Protein AF-A0A973CM90-F1 (afdb_monomer)

Mean predicted aligned error: 15.73 Å

Radius of gyration: 45.53 Å; Cα contacts (8 Å, |Δi|>4): 522; chains: 1; bounding box: 143×60×126 Å

Solvent-accessible surface area (backbone atoms only — not comparable to full-atom values): 35272 Å² total; per-residue (Å²): 106,69,70,57,52,53,50,51,51,52,51,50,54,53,53,58,59,66,67,66,66,75,74,77,65,77,83,64,50,71,67,53,54,51,51,50,51,52,48,50,54,50,52,47,54,56,41,55,63,47,47,74,75,52,76,85,61,87,69,56,66,66,59,56,51,51,62,55,62,59,51,69,77,81,44,55,68,69,58,42,48,40,68,62,43,35,71,52,29,52,48,16,54,52,27,40,53,50,15,51,50,32,45,58,50,23,75,77,47,93,63,29,68,62,37,21,48,51,16,30,53,35,15,50,53,15,37,55,33,34,50,56,32,44,58,54,58,70,49,41,42,64,36,62,66,62,50,49,50,53,49,52,50,50,51,51,51,49,50,50,53,49,51,51,52,48,50,54,50,51,52,51,52,54,53,56,61,48,47,68,57,50,55,62,50,50,62,54,52,59,59,60,64,72,73,74,86,83,78,86,82,89,82,81,89,85,92,80,70,71,69,66,56,56,54,56,53,53,56,52,54,53,54,50,54,58,58,70,73,70,72,78,84,71,84,78,82,77,79,75,91,68,89,76,74,98,65,63,73,62,53,57,51,52,50,54,51,50,57,57,56,54,64,71,70,45,87,77,59,42,67,70,34,52,63,73,57,45,52,53,38,52,54,50,42,52,50,52,46,50,50,34,52,51,52,28,50,49,33,45,48,51,34,51,51,51,47,60,70,37,63,59,44,83,82,78,52,95,71,57,56,52,65,61,34,71,71,49,39,71,80,42,74,63,79,32,52,40,46,39,69,54,85,50,63,73,52,56,26,52,45,53,53,42,40,34,17,20,58,26,28,39,40,38,31,21,70,69,79,66,62,90,74,53,61,46,58,24,63,75,73,50,51,68,58,49,50,42,49,50,49,46,52,50,25,62,74,64,74,45,67,70,64,58,56,58,58,63,73,59,75,61,57,69,65,51,57,54,49,54,56,47,53,62,50,44,59,59,30,44,75,75,37,50,72,59,28,51,54,49,49,54,47,50,52,51,48,54,49,48,53,54,46,48,70,66,45,43,63,59,47,50,48,52,45,50,47,51,65,54,48,50,46,56,75,67,55,39,80,84,76,56,61,72,66,55,59,48,51,52,48,52,51,54,51,50,53,50,50,49,65,71,67,56,89,47,82,78,64,59,50,55,40,44,45,47,76,34,59,87,86,53,67,67,98,50,64,64,60,55,49,53,33,28,46,71,56,60,37,27,39,36,33,41,37,68,72,59,40,54,53,48,50,54,55,46,52,54,52,49,50,60,31,54,79,71,67,49,55,38,72,32,47,33,34,39,36,40,50,41,93,68,79,76,60,64,73,56,54,54,51,52,58,66,42,11,70,75,32,37,27,26,44,35,41,42,39,49,75,83,59,45,74,72,51,70,82,45,93,70,86,45,75,59,78,87,122

pLDDT: mean 73.93, std 16.6, range [33.31, 97.5]

Secondary structure (DSSP, 8-state):
-HHHHHHHHHHHHHHHHHT----------HHHHHHHHHHHHHHHHHHHHHHHHHTTS---HHHHHHHTT-TTTTS-HHHHHHHHHHHHHHHHHHHHHHHHHHHHHTTTSTTHHHHHHHHHHHHHHHHHHHHHHHHHHHTPPB-HHHHHHHHHHHHHHHHHHHHHHHHHHHHHHHHHHHHHHHHHHHHHHHHHTTS--------------HHHHHHHHHHHHHHHHHHHTSS---GGGSS------S-SHHHHHHHHHHHHHHTTTTTSSPPPB-HHHHHHHHHHHHHHHHHHHHHHHHHHHHHHHHHHHHHTSTT--SS--S--SHHHHHHSPPP-EEEEES--HHHHHHHHHHHHHTT-EEEEEESS--SSSSEEES---THHHHHHHHHHHHHHHTT-HHHHHHHHHGGGHHHHHHHHHHHHHHHHHHHH-HHHHHHHHHHHHHHHHHHHHHHHHHHHHHHHHHHHHHHHHHHTTGGGT--HHHHHHHHHHHHHHHHHHHHS--GGG--EEEEEEE-TT---S-HHHHHHHHHTTS-EEEE--HHHHHHHHHHHHHHHHHHHHTT---SS-EEEEEE-SSPPPHHHHHHHHHHHHHHTEEEEEEE-TTTHHHHTTS----B----

Sequence (627 aa):
MIRYFTFISLLFISLLGFSQVEYDEPEESKESKEAVAKQEAADKKENDDKKSALADKDIDPLVKALENYEVGDDMSLPVRIFWYFGVIGVTSIGLYILALALSLFSLVFKNKTRILFLSTLIGIAGFVTAQINSDIISSFEVDILKEKELESIRDNTRRQKEEEARYIKESKAIGSSNKFAEESVKDFNEMDKRKNEKSDDDDEDDYSNTKVYEEAINKKLEAEKKKAKGELEPAYKLAGKKKRVEGKVVKEKAIQDAVKVEEKDQGLAGRPMLRKDKYRADDYDRVNYSIAKWISALALLAFLISYVLCFNVGLKTLFPLPFAGPWMDFVREKTFTYLLVNQQLDKSSKMITTCVRRGENFIYYGEDYPLEGELISRVQFNWGSLIGRVASGIAYFFHDIDRARAMEQSRYLPIRKMGEWYATRIEKLTVKSPKTADIIDITVMCIKRGIKRIFIRAPFLIFVFIVSMLWVPYIFNIHAAFNNTVFLYYFVTVSVSMICMLFVDHPFMTIFLPVKAYRYGKMPENPMDMFDSAWFGREAYCVHDESLAVQNLFEFCSFLQTRAETRARTFRCLNIVWDFPKLPPQGIIDQLTDFSQAMNVRFILIASSGEYEQIEQSSFQTVEQVG

Structure (mmCIF, N/CA/C/O backbone):
data_AF-A0A973CM90-F1
#
_entry.id   AF-A0A973CM90-F1
#
loop_
_atom_site.group_PDB
_atom_site.id
_atom_site.type_symbol
_atom_site.label_atom_id
_atom_site.label_alt_id
_atom_site.label_comp_id
_atom_site.label_asym_id
_atom_site.label_entity_id
_atom_site.label_seq_id
_atom_site.pdbx_PDB_ins_code
_atom_site.Cartn_x
_atom_site.Cartn_y
_atom_site.Cartn_z
_atom_site.occupancy
_atom_site.B_iso_or_equiv
_atom_site.auth_seq_id
_atom_site.auth_comp_id
_atom_site.auth_asym_id
_atom_site.auth_atom_id
_atom_site.pdbx_PDB_model_num
ATOM 1 N N . MET A 1 1 ? 18.634 0.143 9.110 1.00 37.69 1 MET A N 1
ATOM 2 C CA . MET A 1 1 ? 18.755 0.841 7.809 1.00 37.69 1 MET A CA 1
ATOM 3 C C . MET A 1 1 ? 20.028 0.482 7.054 1.00 37.69 1 MET A C 1
ATOM 5 O O . MET A 1 1 ? 19.884 0.027 5.933 1.00 37.69 1 MET A O 1
ATOM 9 N N . ILE A 1 2 ? 21.229 0.588 7.643 1.00 43.06 2 ILE A N 1
ATOM 10 C CA . ILE A 1 2 ? 22.498 0.241 6.959 1.00 43.06 2 ILE A CA 1
ATOM 11 C C . ILE A 1 2 ? 22.450 -1.166 6.341 1.00 43.06 2 ILE A C 1
ATOM 13 O O . ILE A 1 2 ? 22.641 -1.292 5.144 1.00 43.06 2 ILE A O 1
ATOM 17 N N . ARG A 1 3 ? 22.037 -2.193 7.100 1.00 46.09 3 ARG A N 1
ATOM 18 C CA . ARG A 1 3 ? 21.892 -3.573 6.585 1.00 46.09 3 ARG A CA 1
ATOM 19 C C . ARG A 1 3 ? 20.924 -3.711 5.396 1.00 46.09 3 ARG A C 1
ATOM 21 O O . ARG A 1 3 ? 21.171 -4.515 4.508 1.00 46.09 3 ARG A O 1
ATOM 28 N N . TYR A 1 4 ? 19.852 -2.916 5.361 1.00 50.50 4 TYR A N 1
ATOM 29 C CA . TYR A 1 4 ? 18.903 -2.900 4.238 1.00 50.50 4 TYR A CA 1
ATOM 30 C C . TYR A 1 4 ? 19.500 -2.211 3.008 1.00 50.50 4 TYR A C 1
ATOM 32 O O . TYR A 1 4 ? 19.311 -2.683 1.894 1.00 50.50 4 TYR A O 1
ATOM 40 N N . PHE A 1 5 ? 20.257 -1.130 3.211 1.00 55.88 5 PHE A N 1
ATOM 41 C CA . PHE A 1 5 ? 20.971 -0.448 2.136 1.00 55.88 5 PHE A CA 1
ATOM 42 C C . PHE A 1 5 ? 22.048 -1.358 1.531 1.00 55.88 5 PHE A C 1
ATOM 44 O O . PHE A 1 5 ? 22.112 -1.494 0.319 1.00 55.88 5 PHE A O 1
ATOM 51 N N . THR A 1 6 ? 22.817 -2.072 2.361 1.00 57.53 6 THR A N 1
ATOM 52 C CA . THR A 1 6 ? 23.816 -3.044 1.889 1.00 57.53 6 THR A CA 1
ATOM 53 C C . THR A 1 6 ? 23.174 -4.179 1.091 1.00 57.53 6 THR A C 1
ATOM 55 O O . THR A 1 6 ? 23.698 -4.554 0.049 1.00 57.53 6 THR A O 1
ATOM 58 N N . PHE A 1 7 ? 22.019 -4.690 1.534 1.00 63.47 7 PHE A N 1
ATOM 59 C CA . PHE A 1 7 ? 21.291 -5.737 0.815 1.00 63.47 7 PHE A CA 1
ATOM 60 C C . PHE A 1 7 ? 20.770 -5.254 -0.546 1.00 63.47 7 PHE A C 1
ATOM 62 O O . PHE A 1 7 ? 20.964 -5.937 -1.545 1.00 63.47 7 PHE A O 1
ATOM 69 N N . ILE A 1 8 ? 20.174 -4.058 -0.610 1.00 60.75 8 ILE A N 1
ATOM 70 C CA . ILE A 1 8 ? 19.679 -3.478 -1.869 1.00 60.75 8 ILE A CA 1
ATOM 71 C C . ILE A 1 8 ? 20.840 -3.183 -2.826 1.00 60.75 8 ILE A C 1
ATOM 73 O O . ILE A 1 8 ? 20.733 -3.499 -4.007 1.00 60.75 8 ILE A O 1
ATOM 77 N N . SER A 1 9 ? 21.963 -2.653 -2.336 1.00 55.34 9 SER A N 1
ATOM 78 C CA . SER A 1 9 ? 23.148 -2.400 -3.164 1.00 55.34 9 SER A CA 1
ATOM 79 C C . SER A 1 9 ? 23.775 -3.690 -3.697 1.00 55.34 9 SER A C 1
ATOM 81 O O . SER A 1 9 ? 24.142 -3.742 -4.865 1.00 55.34 9 SER A O 1
ATOM 83 N N . LEU A 1 10 ? 23.852 -4.752 -2.887 1.00 62.03 10 LEU A N 1
ATOM 84 C CA . LEU A 1 10 ? 24.344 -6.063 -3.335 1.00 62.03 10 LEU A CA 1
ATOM 85 C C . LEU A 1 10 ? 23.400 -6.723 -4.349 1.00 62.03 10 LEU A C 1
ATOM 87 O O . LEU A 1 10 ? 23.866 -7.348 -5.303 1.00 62.03 10 LEU A O 1
ATOM 91 N N . LEU A 1 11 ? 22.087 -6.543 -4.179 1.00 57.09 11 LEU A N 1
ATOM 92 C CA . LEU A 1 11 ? 21.085 -6.987 -5.145 1.00 57.09 11 LEU A CA 1
ATOM 93 C C . LEU A 1 11 ? 21.226 -6.219 -6.468 1.00 57.09 11 LEU A C 1
ATOM 95 O O . LEU A 1 11 ? 21.188 -6.827 -7.531 1.00 57.09 11 LEU A O 1
ATOM 99 N N . PHE A 1 12 ? 21.462 -4.905 -6.407 1.00 55.16 12 PHE A N 1
ATOM 100 C CA . PHE A 1 12 ? 21.672 -4.050 -7.579 1.00 55.16 12 PHE A CA 1
ATOM 101 C C . PHE A 1 12 ? 22.962 -4.411 -8.332 1.00 55.16 12 PHE A C 1
ATOM 103 O O . PHE A 1 12 ? 22.939 -4.532 -9.551 1.00 55.16 12 PHE A O 1
ATOM 110 N N . ILE A 1 13 ? 24.064 -4.667 -7.615 1.00 62.91 13 ILE A N 1
ATOM 111 C CA . ILE A 1 13 ? 25.336 -5.123 -8.204 1.00 62.91 13 ILE A CA 1
ATOM 112 C C . ILE A 1 13 ? 25.174 -6.508 -8.847 1.00 62.91 13 ILE A C 1
ATOM 114 O O . ILE A 1 13 ? 25.630 -6.714 -9.968 1.00 62.91 13 ILE A O 1
ATOM 118 N N . SER A 1 14 ? 24.479 -7.440 -8.183 1.00 55.69 14 SER A N 1
ATOM 119 C CA . SER A 1 14 ? 24.227 -8.774 -8.750 1.00 55.69 14 SER A CA 1
ATOM 120 C C . SER A 1 14 ? 23.343 -8.707 -9.998 1.00 55.69 14 SER A C 1
ATOM 122 O O . SER A 1 14 ? 23.606 -9.401 -10.973 1.00 55.69 14 SER A O 1
ATOM 124 N N . LEU A 1 15 ? 22.321 -7.847 -10.004 1.00 47.12 15 LEU A N 1
ATOM 125 C CA . LEU A 1 15 ? 21.418 -7.679 -11.147 1.00 47.12 15 LEU A CA 1
ATOM 126 C C . LEU A 1 15 ? 22.084 -6.968 -12.333 1.00 47.12 15 LEU A C 1
ATOM 128 O O . LEU A 1 15 ? 21.822 -7.337 -13.475 1.00 47.12 15 LEU A O 1
ATOM 132 N N . LEU A 1 16 ? 22.976 -6.004 -12.082 1.00 50.53 16 LEU A N 1
ATOM 133 C CA . LEU A 1 16 ? 23.809 -5.410 -13.133 1.00 50.53 16 LEU A CA 1
ATOM 134 C C . LEU A 1 16 ? 24.785 -6.434 -13.728 1.00 50.53 16 LEU A C 1
ATOM 136 O O . LEU A 1 16 ? 25.002 -6.421 -14.936 1.00 50.53 16 LEU A O 1
ATOM 140 N N . GLY A 1 17 ? 25.301 -7.362 -12.913 1.00 50.22 17 GLY A N 1
ATOM 141 C CA . GLY A 1 17 ? 26.120 -8.483 -13.385 1.00 50.22 17 GLY A CA 1
ATOM 142 C C . GLY A 1 17 ? 25.376 -9.438 -14.327 1.00 50.22 17 GLY A C 1
ATOM 143 O O . GLY A 1 17 ? 25.965 -9.920 -15.286 1.00 50.22 17 GLY A O 1
ATOM 144 N N . PHE A 1 18 ? 24.070 -9.656 -14.123 1.00 42.44 18 PHE A N 1
ATOM 145 C CA . PHE A 1 18 ? 23.239 -10.500 -15.001 1.00 42.44 18 PHE A CA 1
ATOM 146 C C . PHE A 1 18 ? 22.803 -9.820 -16.310 1.00 42.44 18 PHE A C 1
ATOM 148 O O . PHE A 1 18 ? 22.327 -10.497 -17.217 1.00 42.44 18 PHE A O 1
ATOM 155 N N . SER A 1 19 ? 22.948 -8.495 -16.429 1.00 41.75 19 SER A N 1
ATOM 156 C CA . SER A 1 19 ? 22.612 -7.756 -17.654 1.00 41.75 19 SER A CA 1
ATOM 157 C C . SER A 1 19 ? 23.698 -7.841 -18.729 1.00 41.75 19 SER A C 1
ATOM 159 O O . SER A 1 19 ? 23.442 -7.428 -19.861 1.00 41.75 19 SER A O 1
ATOM 161 N N . GLN A 1 20 ? 24.883 -8.368 -18.414 1.00 42.00 20 GLN A N 1
ATOM 162 C CA . GLN A 1 20 ? 25.832 -8.794 -19.439 1.00 42.00 20 GLN A CA 1
ATOM 163 C C . GLN A 1 20 ? 25.403 -10.162 -19.965 1.00 42.00 20 GLN A C 1
ATOM 165 O O . GLN A 1 20 ? 26.028 -11.183 -19.707 1.00 42.00 20 GLN A O 1
ATOM 170 N N . VAL A 1 21 ? 24.283 -10.181 -20.687 1.00 43.94 21 VAL A N 1
ATOM 171 C CA . VAL A 1 21 ? 24.075 -11.221 -21.687 1.00 43.94 21 VAL A CA 1
ATOM 172 C C . VAL A 1 21 ? 25.100 -10.903 -22.769 1.00 43.94 21 VAL A C 1
ATOM 174 O O . VAL A 1 21 ? 24.887 -9.990 -23.567 1.00 43.94 21 VAL A O 1
ATOM 177 N N . GLU A 1 22 ? 26.252 -11.575 -22.719 1.00 43.75 22 GLU A N 1
ATOM 178 C CA . GLU A 1 22 ? 27.117 -11.714 -23.887 1.00 43.75 22 GLU A CA 1
ATOM 179 C C . GLU A 1 22 ? 26.209 -12.201 -25.014 1.00 43.75 22 GLU A C 1
ATOM 181 O O . GLU A 1 22 ? 25.664 -13.304 -24.971 1.00 43.75 22 GLU A O 1
ATOM 186 N N . TYR A 1 23 ? 25.940 -11.320 -25.977 1.00 43.25 23 TYR A N 1
ATOM 187 C CA . TYR A 1 23 ? 25.456 -11.786 -27.259 1.00 43.25 23 TYR A CA 1
ATOM 188 C C . TYR A 1 23 ? 26.609 -12.598 -27.822 1.00 43.25 23 TYR A C 1
ATOM 190 O O . TYR A 1 23 ? 27.637 -12.030 -28.193 1.00 43.25 23 TYR A O 1
ATOM 198 N N . ASP A 1 24 ? 26.432 -13.916 -27.851 1.00 40.62 24 ASP A N 1
ATOM 199 C CA . ASP A 1 24 ? 27.166 -14.759 -28.773 1.00 40.62 24 ASP A CA 1
ATOM 200 C C . ASP A 1 24 ? 26.905 -14.164 -30.160 1.00 40.62 24 ASP A C 1
ATOM 202 O O . ASP A 1 24 ? 25.836 -14.337 -30.754 1.00 40.62 24 ASP A O 1
ATOM 206 N N . GLU A 1 25 ? 27.862 -13.368 -30.650 1.00 48.16 25 GLU A N 1
ATOM 207 C CA . GLU A 1 25 ? 27.985 -13.123 -32.080 1.00 48.16 25 GLU A CA 1
ATOM 208 C C . GLU A 1 25 ? 27.827 -14.489 -32.756 1.00 48.16 25 GLU A C 1
ATOM 210 O O . GLU A 1 25 ? 28.428 -15.451 -32.262 1.00 48.16 25 GLU A O 1
ATOM 215 N N . PRO A 1 26 ? 27.014 -14.610 -33.826 1.00 46.50 26 PRO A N 1
ATOM 216 C CA . PRO A 1 26 ? 26.838 -15.885 -34.515 1.00 46.50 26 PRO A CA 1
ATOM 217 C C . PRO A 1 26 ? 28.219 -16.504 -34.701 1.00 46.50 26 PRO A C 1
ATOM 219 O O . PRO A 1 26 ? 29.107 -15.788 -35.162 1.00 46.50 26 PRO A O 1
ATOM 222 N N . GLU A 1 27 ? 28.412 -17.751 -34.243 1.00 45.56 27 GLU A N 1
ATOM 223 C CA . GLU A 1 27 ? 29.705 -18.445 -34.248 1.00 45.56 27 GLU A CA 1
ATOM 224 C C . GLU A 1 27 ? 30.268 -18.479 -35.678 1.00 45.56 27 GLU A C 1
ATOM 226 O O . GLU A 1 27 ? 30.147 -19.457 -36.414 1.00 45.56 27 GLU A O 1
ATOM 231 N N . GLU A 1 28 ? 30.912 -17.395 -36.097 1.00 54.66 28 GLU A N 1
ATOM 232 C CA . GLU A 1 28 ? 31.959 -17.454 -37.085 1.00 54.66 28 GLU A CA 1
ATOM 233 C C . GLU A 1 28 ? 33.001 -18.374 -36.475 1.00 54.66 28 GLU A C 1
ATOM 235 O O . GLU A 1 28 ? 33.485 -18.132 -35.361 1.00 54.66 28 GLU A O 1
ATOM 240 N N . SER A 1 29 ? 33.270 -19.477 -37.176 1.00 63.50 29 SER A N 1
ATOM 241 C CA . SER A 1 29 ? 34.192 -20.508 -36.722 1.00 63.50 29 SER A CA 1
ATOM 242 C C . SER A 1 29 ? 35.461 -19.850 -36.182 1.00 63.50 29 SER A C 1
ATOM 244 O O . SER A 1 29 ? 35.944 -18.859 -36.732 1.00 63.50 29 SER A O 1
ATOM 246 N N . LYS A 1 30 ? 36.028 -20.380 -35.095 1.00 66.06 30 LYS A N 1
ATOM 247 C CA . LYS A 1 30 ? 37.289 -19.849 -34.546 1.00 66.06 30 LYS A CA 1
ATOM 248 C C . LYS A 1 30 ? 38.369 -19.691 -35.626 1.00 66.06 30 LYS A C 1
ATOM 250 O O . LYS A 1 30 ? 39.139 -18.744 -35.557 1.00 66.06 30 LYS A O 1
ATOM 255 N N . GLU A 1 31 ? 38.359 -20.548 -36.648 1.00 69.19 31 GLU A N 1
ATOM 256 C CA . GLU A 1 31 ? 39.214 -20.430 -37.835 1.00 69.19 31 GLU A CA 1
ATOM 257 C C . GLU A 1 31 ? 38.939 -19.170 -38.673 1.00 69.19 31 GLU A C 1
ATOM 259 O O . GLU A 1 31 ? 39.893 -18.529 -39.104 1.00 69.19 31 GLU A O 1
ATOM 264 N N . SER A 1 32 ? 37.674 -18.769 -38.855 1.00 72.19 32 SER A N 1
ATOM 265 C CA . SER A 1 32 ? 37.289 -17.496 -39.485 1.00 72.19 32 SER A CA 1
ATOM 266 C C . SER A 1 32 ? 37.833 -16.308 -38.696 1.00 72.19 32 SER A C 1
ATOM 268 O O . SER A 1 32 ? 38.545 -15.477 -39.254 1.00 72.19 32 SER A O 1
ATOM 270 N N . LYS A 1 33 ? 37.595 -16.259 -37.377 1.00 74.00 33 LYS A N 1
ATOM 271 C CA . LYS A 1 33 ? 38.056 -15.134 -36.544 1.00 74.00 33 LYS A CA 1
ATOM 272 C C . LYS A 1 33 ? 39.581 -15.052 -36.470 1.00 74.00 33 LYS A C 1
ATOM 274 O O . LYS A 1 33 ? 40.128 -13.955 -36.500 1.00 74.00 33 LYS A O 1
ATOM 279 N N . GLU A 1 34 ? 40.291 -16.180 -36.419 1.00 80.62 34 GLU A N 1
ATOM 280 C CA . GLU A 1 34 ? 41.760 -16.181 -36.407 1.00 80.62 34 GLU A CA 1
ATOM 281 C C . GLU A 1 34 ? 42.363 -15.823 -37.774 1.00 80.62 34 GLU A C 1
ATOM 283 O O . GLU A 1 34 ? 43.392 -15.146 -37.828 1.00 80.62 34 GLU A O 1
ATOM 288 N N . ALA A 1 35 ? 41.733 -16.247 -38.876 1.00 78.62 35 ALA A N 1
ATOM 289 C CA . ALA A 1 35 ? 42.146 -15.878 -40.228 1.00 78.62 35 ALA A CA 1
ATOM 290 C C . ALA A 1 35 ? 41.906 -14.387 -40.493 1.00 78.62 35 ALA A C 1
ATOM 292 O O . ALA A 1 35 ? 42.819 -13.704 -40.956 1.00 78.62 35 ALA A O 1
ATOM 293 N N . VAL A 1 36 ? 40.733 -13.870 -40.115 1.00 81.81 36 VAL A N 1
ATOM 294 C CA . VAL A 1 36 ? 40.399 -12.444 -40.213 1.00 81.81 36 VAL A CA 1
ATOM 295 C C . VAL A 1 36 ? 41.316 -11.621 -39.313 1.00 81.81 36 VAL A C 1
ATOM 297 O O . VAL A 1 36 ? 41.902 -10.661 -39.792 1.00 81.81 36 VAL A O 1
ATOM 300 N N . ALA A 1 37 ? 41.572 -12.030 -38.066 1.00 81.12 37 ALA A N 1
ATOM 301 C CA . ALA A 1 37 ? 42.477 -11.301 -37.174 1.00 81.12 37 ALA A CA 1
ATOM 302 C C . ALA A 1 37 ? 43.943 -11.311 -37.654 1.00 81.12 37 ALA A C 1
ATOM 304 O O . ALA A 1 37 ? 44.641 -10.305 -37.520 1.00 81.12 37 ALA A O 1
ATOM 305 N N . LYS A 1 38 ? 44.435 -12.420 -38.230 1.00 84.88 38 LYS A N 1
ATOM 306 C CA . LYS A 1 38 ? 45.785 -12.478 -38.829 1.00 84.88 38 LYS A CA 1
ATOM 307 C C . LYS A 1 38 ? 45.878 -11.632 -40.094 1.00 84.88 38 LYS A C 1
ATOM 309 O O . LYS A 1 38 ? 46.899 -10.976 -40.297 1.00 84.88 38 LYS A O 1
ATOM 314 N N . GLN A 1 39 ? 44.831 -11.633 -40.913 1.00 81.38 39 GLN A N 1
ATOM 315 C CA . GLN A 1 39 ? 44.761 -10.822 -42.121 1.00 81.38 39 GLN A CA 1
ATOM 316 C C . GLN A 1 39 ? 44.654 -9.332 -41.779 1.00 81.38 39 GLN A C 1
ATOM 318 O O . GLN A 1 39 ? 45.442 -8.546 -42.286 1.00 81.38 39 GLN A O 1
ATOM 323 N N . GLU A 1 40 ? 43.813 -8.952 -40.816 1.00 81.50 40 GLU A N 1
ATOM 324 C CA . GLU A 1 40 ? 43.726 -7.583 -40.307 1.00 81.50 40 GLU A CA 1
ATOM 325 C C . GLU A 1 40 ? 45.031 -7.126 -39.651 1.00 81.50 40 GLU A C 1
ATOM 327 O O . GLU A 1 40 ? 45.445 -5.993 -39.862 1.00 81.50 40 GLU A O 1
ATOM 332 N N . ALA A 1 41 ? 45.729 -7.976 -38.889 1.00 79.94 41 ALA A N 1
ATOM 333 C CA . ALA A 1 41 ? 47.023 -7.618 -38.305 1.00 79.94 41 ALA A CA 1
ATOM 334 C C . ALA A 1 41 ? 48.117 -7.422 -39.372 1.00 79.94 41 ALA A C 1
ATOM 336 O O . ALA A 1 41 ? 48.952 -6.523 -39.236 1.00 79.94 41 ALA A O 1
ATOM 337 N N . ALA A 1 42 ? 48.108 -8.233 -40.436 1.00 77.75 42 ALA A N 1
ATOM 338 C CA . ALA A 1 42 ? 49.013 -8.081 -41.573 1.00 77.75 42 ALA A CA 1
ATOM 339 C C . ALA A 1 42 ? 48.693 -6.809 -42.378 1.00 77.75 42 ALA A C 1
ATOM 341 O O . ALA A 1 42 ? 49.590 -6.000 -42.624 1.00 77.75 42 ALA A O 1
ATOM 342 N N . ASP A 1 43 ? 47.415 -6.579 -42.681 1.00 74.50 43 ASP A N 1
ATOM 343 C CA . ASP A 1 43 ? 46.931 -5.411 -43.418 1.00 74.50 43 ASP A CA 1
ATOM 344 C C . ASP A 1 43 ? 47.121 -4.117 -42.620 1.00 74.50 43 ASP A C 1
ATOM 346 O O . ASP A 1 43 ? 47.408 -3.069 -43.197 1.00 74.50 43 ASP A O 1
ATOM 350 N N . LYS A 1 44 ? 47.004 -4.163 -41.288 1.00 77.69 44 LYS A N 1
ATOM 351 C CA . LYS A 1 44 ? 47.232 -3.013 -40.405 1.00 77.69 44 LYS A CA 1
ATOM 352 C C . LYS A 1 44 ? 48.711 -2.659 -40.320 1.00 77.69 44 LYS A C 1
ATOM 354 O O . LYS A 1 44 ? 49.040 -1.484 -40.394 1.00 77.69 44 LYS A O 1
ATOM 359 N N . LYS A 1 45 ? 49.606 -3.652 -40.269 1.00 75.75 45 LYS A N 1
ATOM 360 C CA . LYS A 1 45 ? 51.056 -3.413 -40.312 1.00 75.75 45 LYS A CA 1
ATOM 361 C C . LYS A 1 45 ? 51.496 -2.852 -41.670 1.00 75.75 45 LYS A C 1
ATOM 363 O O . LYS A 1 45 ? 52.259 -1.895 -41.714 1.00 75.75 45 LYS A O 1
ATOM 368 N N . GLU A 1 46 ? 50.959 -3.381 -42.772 1.00 67.06 46 GLU A N 1
ATOM 369 C CA . GLU A 1 46 ? 51.230 -2.856 -44.117 1.00 67.06 46 GLU A CA 1
ATOM 370 C C . GLU A 1 46 ? 50.614 -1.460 -44.336 1.00 67.06 46 GLU A C 1
ATOM 372 O O . GLU A 1 46 ? 51.211 -0.612 -45.006 1.00 67.06 46 GLU A O 1
ATOM 377 N N . ASN A 1 47 ? 49.440 -1.189 -43.758 1.00 62.97 47 ASN A N 1
ATOM 378 C CA . ASN A 1 47 ? 48.821 0.130 -43.815 1.00 62.97 47 ASN A CA 1
ATOM 379 C C . ASN A 1 47 ? 49.520 1.146 -42.919 1.00 62.97 47 ASN A C 1
ATOM 381 O O . ASN A 1 47 ? 49.678 2.265 -43.376 1.00 62.97 47 ASN A O 1
ATOM 385 N N . ASP A 1 48 ? 49.971 0.815 -41.710 1.00 67.69 48 ASP A N 1
ATOM 386 C CA . ASP A 1 48 ? 50.668 1.771 -40.837 1.00 67.69 48 ASP A CA 1
ATOM 387 C C . ASP A 1 48 ? 52.010 2.213 -41.456 1.00 67.69 48 ASP A C 1
ATOM 389 O O . ASP A 1 48 ? 52.332 3.407 -41.464 1.00 67.69 48 ASP A O 1
ATOM 393 N N . ASP A 1 49 ? 52.715 1.294 -42.127 1.00 63.81 49 ASP A N 1
ATOM 394 C CA . ASP A 1 49 ? 53.928 1.606 -42.891 1.00 63.81 49 ASP A CA 1
ATOM 395 C C . ASP A 1 49 ? 53.630 2.470 -44.139 1.00 63.81 49 ASP A C 1
ATOM 397 O O . ASP A 1 49 ? 54.401 3.372 -44.472 1.00 63.81 49 ASP A O 1
ATOM 401 N N . LYS A 1 50 ? 52.485 2.280 -44.815 1.00 59.59 50 LYS A N 1
ATOM 402 C CA . LYS A 1 50 ? 52.064 3.116 -45.964 1.00 59.59 50 LYS A CA 1
ATOM 403 C C . LYS A 1 50 ? 51.440 4.454 -45.558 1.00 59.59 50 LYS A C 1
ATOM 405 O O . LYS A 1 50 ? 51.594 5.440 -46.277 1.00 59.59 50 LYS A O 1
ATOM 410 N N . LYS A 1 51 ? 50.750 4.512 -44.421 1.00 56.25 51 LYS A N 1
ATOM 411 C CA . LYS A 1 51 ? 50.027 5.686 -43.911 1.00 56.25 51 LYS A CA 1
ATOM 412 C C . LYS A 1 51 ? 50.997 6.746 -43.397 1.00 56.25 51 LYS A C 1
ATOM 414 O O . LYS A 1 51 ? 50.718 7.926 -43.566 1.00 56.25 51 LYS A O 1
ATOM 419 N N . SER A 1 52 ? 52.175 6.344 -42.905 1.00 58.59 52 SER A N 1
ATOM 420 C CA . SER A 1 52 ? 53.274 7.276 -42.606 1.00 58.59 52 SER A CA 1
ATOM 421 C C . SER A 1 52 ? 53.894 7.925 -43.859 1.00 58.59 52 SER A C 1
ATOM 423 O O . SER A 1 52 ? 54.432 9.024 -43.770 1.00 58.59 52 SER A O 1
ATOM 425 N N . ALA A 1 53 ? 53.758 7.304 -45.041 1.00 55.16 53 ALA A N 1
ATOM 426 C CA . ALA A 1 53 ? 54.287 7.813 -46.312 1.00 55.16 53 ALA A CA 1
ATOM 427 C C . ALA A 1 53 ? 53.255 8.567 -47.182 1.00 55.16 53 ALA A C 1
ATOM 429 O O . ALA A 1 53 ? 53.641 9.219 -48.153 1.00 55.16 53 ALA A O 1
ATOM 430 N N . LEU A 1 54 ? 51.956 8.481 -46.863 1.00 52.88 54 LEU A N 1
ATOM 431 C CA . LEU A 1 54 ? 50.858 9.132 -47.601 1.00 52.88 54 LEU A CA 1
ATOM 432 C C . LEU A 1 54 ? 50.140 10.243 -46.814 1.00 52.88 54 LEU A C 1
ATOM 434 O O . LEU A 1 54 ? 49.166 10.798 -47.316 1.00 52.88 54 LEU A O 1
ATOM 438 N N . ALA A 1 55 ? 50.606 10.577 -45.608 1.00 50.53 55 ALA A N 1
ATOM 439 C CA . ALA A 1 55 ? 49.919 11.482 -44.681 1.00 50.53 55 ALA A CA 1
ATOM 440 C C . ALA A 1 55 ? 49.769 12.947 -45.154 1.00 50.53 55 ALA A C 1
ATOM 442 O O . ALA A 1 55 ? 49.092 13.709 -44.473 1.00 50.53 55 ALA A O 1
ATOM 443 N N . ASP A 1 56 ? 50.333 13.330 -46.305 1.00 52.09 56 ASP A N 1
ATOM 444 C CA . ASP A 1 56 ? 50.411 14.731 -46.756 1.00 52.09 56 ASP A CA 1
ATOM 445 C C . ASP A 1 56 ? 49.802 15.002 -48.146 1.00 52.09 56 ASP A C 1
ATOM 447 O O . ASP A 1 56 ? 50.040 16.052 -48.741 1.00 52.09 56 ASP A O 1
ATOM 451 N N . LYS A 1 57 ? 49.012 14.071 -48.702 1.00 57.91 57 LYS A N 1
ATOM 452 C CA . LYS A 1 57 ? 48.282 14.316 -49.958 1.00 57.91 57 LYS A CA 1
ATOM 453 C C . LYS A 1 57 ? 46.789 14.456 -49.707 1.00 57.91 57 LYS A C 1
ATOM 455 O O . LYS A 1 57 ? 46.187 13.577 -49.097 1.00 57.91 57 LYS A O 1
ATOM 460 N N . ASP A 1 58 ? 46.242 15.571 -50.193 1.00 60.78 58 ASP A N 1
ATOM 461 C CA . ASP A 1 58 ? 44.843 15.997 -50.125 1.00 60.78 58 ASP A CA 1
ATOM 462 C C . ASP A 1 58 ? 43.870 14.832 -50.357 1.00 60.78 58 ASP A C 1
ATOM 464 O O . ASP A 1 58 ? 43.520 14.496 -51.488 1.00 60.78 58 ASP A O 1
ATOM 468 N N . ILE A 1 59 ? 43.432 14.201 -49.263 1.00 59.38 59 ILE A N 1
ATOM 469 C CA . ILE A 1 59 ? 42.305 13.272 -49.286 1.00 59.38 59 ILE A CA 1
ATOM 470 C C . ILE A 1 59 ? 41.110 14.074 -49.783 1.00 59.38 59 ILE A C 1
ATOM 472 O O . ILE A 1 59 ? 40.813 15.128 -49.213 1.00 59.38 59 ILE A O 1
ATOM 476 N N . ASP A 1 60 ? 40.451 13.565 -50.828 1.00 69.81 60 ASP A N 1
ATOM 477 C CA . ASP A 1 60 ? 39.299 14.203 -51.458 1.00 69.81 60 ASP A CA 1
ATOM 478 C C . ASP A 1 60 ? 38.352 14.748 -50.369 1.00 69.81 60 ASP A C 1
ATOM 480 O O . ASP A 1 60 ? 37.891 13.976 -49.514 1.00 69.81 60 ASP A O 1
ATOM 484 N N . PRO A 1 61 ? 38.094 16.070 -50.327 1.00 71.81 61 PRO A N 1
ATOM 485 C CA . PRO A 1 61 ? 37.268 16.685 -49.295 1.00 71.81 61 PRO A CA 1
ATOM 486 C C . PRO A 1 61 ? 35.879 16.043 -49.187 1.00 71.81 61 PRO A C 1
ATOM 488 O O . PRO A 1 61 ? 35.279 16.112 -48.116 1.00 71.81 61 PRO A O 1
ATOM 491 N N . LEU A 1 62 ? 35.392 15.360 -50.232 1.00 60.94 62 LEU A N 1
ATOM 492 C CA . LEU A 1 62 ? 34.181 14.538 -50.174 1.00 60.94 62 LEU A CA 1
ATOM 493 C C . LEU A 1 62 ? 34.321 13.324 -49.250 1.00 60.94 62 LEU A C 1
ATOM 495 O O . LEU A 1 62 ? 33.433 13.090 -48.436 1.00 60.94 62 LEU A O 1
ATOM 499 N N . VAL A 1 63 ? 35.429 12.581 -49.315 1.00 66.62 63 VAL A N 1
ATOM 500 C CA . VAL A 1 63 ? 35.678 11.413 -48.448 1.00 66.62 63 VAL A CA 1
ATOM 501 C C . VAL A 1 63 ? 35.805 11.855 -46.996 1.00 66.62 63 VAL A C 1
ATOM 503 O O . VAL A 1 63 ? 35.210 11.242 -46.115 1.00 66.62 63 VAL A O 1
ATOM 506 N N . LYS A 1 64 ? 36.495 12.973 -46.748 1.00 68.50 64 LYS A N 1
ATOM 507 C CA . LYS A 1 64 ? 36.609 13.554 -45.405 1.00 68.50 64 LYS A CA 1
ATOM 508 C C . LYS A 1 64 ? 35.265 14.093 -44.902 1.00 68.50 64 LYS A C 1
ATOM 510 O O . LYS A 1 64 ? 34.940 13.922 -43.736 1.00 68.50 64 LYS A O 1
ATOM 515 N N . ALA A 1 65 ? 34.449 14.690 -45.774 1.00 66.88 65 ALA A N 1
ATOM 516 C CA . ALA A 1 65 ? 33.088 15.115 -45.440 1.00 66.88 65 ALA A CA 1
ATOM 517 C C . ALA A 1 65 ? 32.144 13.931 -45.167 1.00 66.88 65 ALA A C 1
ATOM 519 O O . ALA A 1 65 ? 31.229 14.079 -44.364 1.00 66.88 65 ALA A O 1
ATOM 520 N N . LEU A 1 66 ? 32.374 12.774 -45.797 1.00 64.25 66 LEU A N 1
ATOM 521 C CA . LEU A 1 66 ? 31.629 11.526 -45.602 1.00 64.25 66 LEU A CA 1
ATOM 522 C C . LEU A 1 66 ? 32.062 10.754 -44.351 1.00 64.25 66 LEU A C 1
ATOM 524 O O . LEU A 1 66 ? 31.201 10.240 -43.644 1.00 64.25 66 LEU A O 1
ATOM 528 N N . GLU A 1 67 ? 33.359 10.716 -44.034 1.00 65.12 67 GLU A N 1
ATOM 529 C CA . GLU A 1 67 ? 33.856 10.232 -42.736 1.00 65.12 67 GLU A CA 1
ATOM 530 C C . GLU A 1 67 ? 33.343 11.130 -41.605 1.00 65.12 67 GLU A C 1
ATOM 532 O O . GLU A 1 67 ? 32.813 10.634 -40.616 1.00 65.12 67 GLU A O 1
ATOM 537 N N . ASN A 1 68 ? 33.353 12.451 -41.809 1.00 64.06 68 ASN A N 1
ATOM 538 C CA . ASN A 1 68 ? 32.707 13.395 -40.901 1.00 64.06 68 ASN A CA 1
ATOM 539 C C . ASN A 1 68 ? 31.175 13.270 -40.908 1.00 64.06 68 ASN A C 1
ATOM 541 O O . ASN A 1 68 ? 30.545 13.777 -39.989 1.00 64.06 68 ASN A O 1
ATOM 545 N N . TYR A 1 69 ? 30.564 12.614 -41.908 1.00 61.00 69 TYR A N 1
ATOM 546 C CA . TYR A 1 69 ? 29.123 12.341 -41.941 1.00 61.00 69 TYR A CA 1
ATOM 547 C C . TYR A 1 69 ? 28.731 11.197 -40.988 1.00 61.00 69 TYR A C 1
ATOM 549 O O . TYR A 1 69 ? 27.562 11.095 -40.618 1.00 61.00 69 TYR A O 1
ATOM 557 N N . GLU A 1 70 ? 29.693 10.422 -40.460 1.00 65.50 70 GLU A N 1
ATOM 558 C CA . GLU A 1 70 ? 29.519 9.642 -39.220 1.00 65.50 70 GLU A CA 1
ATOM 559 C C . GLU A 1 70 ? 29.481 10.566 -37.972 1.00 65.50 70 GLU A C 1
ATOM 561 O O . GLU A 1 70 ? 29.989 10.220 -36.905 1.00 65.50 70 GLU A O 1
ATOM 566 N N . VAL A 1 71 ? 28.820 11.735 -38.099 1.00 56.97 71 VAL A N 1
ATOM 567 C CA . VAL A 1 71 ? 28.681 12.870 -37.149 1.00 56.97 71 VAL A CA 1
ATOM 568 C C . VAL A 1 71 ? 28.265 12.429 -35.737 1.00 56.97 71 VAL A C 1
ATOM 570 O O . VAL A 1 71 ? 28.394 13.181 -34.774 1.00 56.97 71 VAL A O 1
ATOM 573 N N . GLY A 1 72 ? 27.763 11.205 -35.583 1.00 60.78 72 GLY A N 1
ATOM 574 C CA . GLY A 1 72 ? 27.379 10.624 -34.305 1.00 60.78 72 GLY A CA 1
ATOM 575 C C . GLY A 1 72 ? 28.483 10.642 -33.249 1.00 60.78 72 GLY A C 1
ATOM 576 O O . GLY A 1 72 ? 28.179 10.890 -32.080 1.00 60.78 72 GLY A O 1
ATOM 577 N N . ASP A 1 73 ? 29.740 10.388 -33.628 1.00 73.31 73 ASP A N 1
ATOM 578 C CA . ASP A 1 73 ? 30.784 10.077 -32.643 1.00 73.31 73 ASP A CA 1
ATOM 579 C C . ASP A 1 73 ? 31.467 11.300 -32.008 1.00 73.31 73 ASP A C 1
ATOM 581 O O . ASP A 1 73 ? 31.876 11.202 -30.848 1.00 73.31 73 ASP A O 1
ATOM 585 N N . ASP A 1 74 ? 31.432 12.468 -32.656 1.00 82.19 74 ASP A N 1
ATOM 586 C CA . ASP A 1 74 ? 31.970 13.725 -32.103 1.00 82.19 74 ASP A CA 1
ATOM 587 C C . ASP A 1 74 ? 30.940 14.522 -31.282 1.00 82.19 74 ASP A C 1
ATOM 589 O O . ASP A 1 74 ? 31.284 15.457 -30.553 1.00 82.19 74 ASP A O 1
ATOM 593 N N . MET A 1 75 ? 29.655 14.157 -31.358 1.00 83.69 75 MET A N 1
ATOM 594 C CA . MET A 1 75 ? 28.623 14.787 -30.536 1.00 83.69 75 MET A CA 1
ATOM 595 C C . MET A 1 75 ? 28.806 14.428 -29.061 1.00 83.69 75 MET A C 1
ATOM 597 O O . MET A 1 75 ? 28.972 13.255 -28.698 1.00 83.69 75 MET A O 1
ATOM 601 N N . SER A 1 76 ? 28.682 15.441 -28.196 1.00 90.06 76 SER A N 1
ATOM 602 C CA . SER A 1 76 ? 28.630 15.235 -26.750 1.00 90.06 76 SER A CA 1
ATOM 603 C C . SER A 1 76 ? 27.481 14.290 -26.389 1.00 90.06 76 SER A C 1
ATOM 605 O O . SER A 1 76 ? 26.419 14.299 -27.020 1.00 90.06 76 SER A O 1
ATOM 607 N N . LEU A 1 77 ? 27.686 13.467 -25.357 1.00 85.44 77 LEU A N 1
ATOM 608 C CA . LEU A 1 77 ? 26.718 12.454 -24.928 1.00 85.44 77 LEU A CA 1
ATOM 609 C C . LEU A 1 77 ? 25.273 12.994 -24.792 1.00 85.44 77 LEU A C 1
ATOM 611 O O . LEU A 1 77 ? 24.365 12.325 -25.283 1.00 85.44 77 LEU A O 1
ATOM 615 N N . PRO A 1 78 ? 25.012 14.194 -24.224 1.00 87.50 78 PRO A N 1
ATOM 616 C CA . PRO A 1 78 ? 23.649 14.722 -24.118 1.00 87.50 78 PRO A CA 1
ATOM 617 C C . PRO A 1 78 ? 22.997 15.014 -25.473 1.00 87.50 78 PRO A C 1
ATOM 619 O O . PRO A 1 78 ? 21.816 14.729 -25.656 1.00 87.50 78 PRO A O 1
ATOM 622 N N . VAL A 1 79 ? 23.761 15.555 -26.429 1.00 87.75 79 VAL A N 1
ATOM 623 C CA . VAL A 1 79 ? 23.266 15.848 -27.784 1.00 87.75 79 VAL A CA 1
ATOM 624 C C . VAL A 1 79 ? 22.976 14.547 -28.518 1.00 87.75 79 VAL A C 1
ATOM 626 O O . VAL A 1 79 ? 21.936 14.423 -29.156 1.00 87.75 79 VAL A O 1
ATOM 629 N N . ARG A 1 80 ? 23.851 13.551 -28.358 1.00 87.69 80 ARG A N 1
ATOM 630 C CA . ARG A 1 80 ? 23.681 12.216 -28.931 1.00 87.69 80 ARG A CA 1
ATOM 631 C C . ARG A 1 80 ? 22.421 11.524 -28.404 1.00 87.69 80 ARG A C 1
ATOM 633 O O . ARG A 1 80 ? 21.618 11.039 -29.193 1.00 87.69 80 ARG A O 1
ATOM 640 N N . ILE A 1 81 ? 22.209 11.537 -27.085 1.00 87.56 81 ILE A N 1
ATOM 641 C CA . ILE A 1 81 ? 20.989 11.000 -26.462 1.00 87.56 81 ILE A CA 1
ATOM 642 C C . ILE A 1 81 ? 19.763 11.747 -26.994 1.00 87.56 81 ILE A C 1
ATOM 644 O O . ILE A 1 81 ? 18.822 11.110 -27.450 1.00 87.56 81 ILE A O 1
ATOM 648 N N . PHE A 1 82 ? 19.776 13.082 -27.003 1.00 91.19 82 PHE A N 1
ATOM 649 C CA . PHE A 1 82 ? 18.655 13.866 -27.526 1.00 91.19 82 PHE A CA 1
ATOM 650 C C . PHE A 1 82 ? 18.364 13.563 -29.002 1.00 91.19 82 PHE A C 1
ATOM 652 O O . PHE A 1 82 ? 17.205 13.527 -29.406 1.00 91.19 82 PHE A O 1
ATOM 659 N N . TRP A 1 83 ? 19.396 13.317 -29.808 1.00 88.56 83 TRP A N 1
ATOM 660 C CA . TRP A 1 83 ? 19.244 13.016 -31.226 1.00 88.56 83 TRP A CA 1
ATOM 661 C C . TRP A 1 83 ? 18.617 11.640 -31.481 1.00 88.56 83 TRP A C 1
ATOM 663 O O . TRP A 1 83 ? 17.746 11.537 -32.344 1.00 88.56 83 TRP A O 1
ATOM 673 N N . TYR A 1 84 ? 19.010 10.612 -30.718 1.00 89.19 84 TYR A N 1
ATOM 674 C CA . TYR A 1 84 ? 18.456 9.257 -30.848 1.00 89.19 84 TYR A CA 1
ATOM 675 C C . TYR A 1 84 ? 17.062 9.114 -30.216 1.00 89.19 84 TYR A C 1
ATOM 677 O O . TYR A 1 84 ? 16.177 8.507 -30.809 1.00 89.19 84 TYR A O 1
ATOM 685 N N . PHE A 1 85 ? 16.848 9.690 -29.031 1.00 87.56 85 PHE A N 1
ATOM 686 C CA . PHE A 1 85 ? 15.612 9.535 -28.252 1.00 87.56 85 PHE A CA 1
ATOM 687 C C . PHE A 1 85 ? 14.553 10.611 -28.516 1.00 87.56 85 PHE A C 1
ATOM 689 O O . PHE A 1 85 ? 13.395 10.486 -28.112 1.00 87.56 85 PHE A O 1
ATOM 696 N N . GLY A 1 86 ? 14.950 11.736 -29.103 1.00 90.94 86 GLY A N 1
ATOM 697 C CA . GLY A 1 86 ? 14.110 12.923 -29.154 1.00 90.94 86 GLY A CA 1
ATOM 698 C C . GLY A 1 86 ? 13.699 13.437 -27.768 1.00 90.94 86 GLY A C 1
ATOM 699 O O . GLY A 1 86 ? 14.237 13.075 -26.717 1.00 90.94 86 GLY A O 1
ATOM 700 N N . VAL A 1 87 ? 12.695 14.313 -27.765 1.00 93.12 87 VAL A N 1
ATOM 701 C CA . VAL A 1 87 ? 12.190 14.956 -26.542 1.00 93.12 87 VAL A CA 1
ATOM 702 C C . VAL A 1 87 ? 11.519 13.940 -25.615 1.00 93.12 87 VAL A C 1
ATOM 704 O O . VAL A 1 87 ? 11.635 14.059 -24.396 1.00 93.12 87 VAL A O 1
ATOM 707 N N . ILE A 1 88 ? 10.838 12.932 -26.171 1.00 92.44 88 ILE A N 1
ATOM 708 C CA . ILE A 1 88 ? 10.051 11.967 -25.391 1.00 92.44 88 ILE A CA 1
ATOM 709 C C . ILE A 1 88 ? 10.979 11.078 -24.567 1.00 92.44 88 ILE A C 1
ATOM 711 O O . ILE A 1 88 ? 10.808 10.988 -23.350 1.00 92.44 88 ILE A O 1
ATOM 715 N N . GLY A 1 89 ? 12.005 10.484 -25.182 1.00 91.69 89 GLY A N 1
ATOM 716 C CA . GLY A 1 89 ? 12.930 9.639 -24.438 1.00 91.69 89 GLY A CA 1
ATOM 717 C C . GLY A 1 89 ? 13.766 10.417 -23.417 1.00 91.69 89 GLY A C 1
ATOM 718 O O . GLY A 1 89 ? 13.901 9.957 -22.283 1.00 91.69 89 GLY A O 1
ATOM 719 N N . VAL A 1 90 ? 14.207 11.647 -23.717 1.00 94.00 90 VAL A N 1
ATOM 720 C CA . VAL A 1 90 ? 14.874 12.510 -22.715 1.00 94.00 90 VAL A CA 1
ATOM 721 C C . VAL A 1 90 ? 13.942 12.862 -21.552 1.00 94.00 90 VAL A C 1
ATOM 723 O O . VAL A 1 90 ? 14.364 12.850 -20.393 1.00 94.00 90 VAL A O 1
ATOM 726 N N . THR A 1 91 ? 12.662 13.113 -21.833 1.00 94.56 91 THR A N 1
ATOM 727 C CA . THR A 1 91 ? 11.652 13.341 -20.791 1.00 94.56 91 THR A CA 1
ATOM 728 C C . THR A 1 91 ? 11.491 12.100 -19.910 1.00 94.56 91 THR A C 1
ATOM 730 O O . THR A 1 91 ? 11.447 12.233 -18.688 1.00 94.56 91 THR A O 1
ATOM 733 N N . SER A 1 92 ? 11.479 10.896 -20.499 1.00 94.19 92 SER A N 1
ATOM 734 C CA . SER A 1 92 ? 11.397 9.637 -19.742 1.00 94.19 92 SER A CA 1
ATOM 735 C C . SER A 1 92 ? 12.566 9.480 -18.756 1.00 94.19 92 SER A C 1
ATOM 737 O O . SER A 1 92 ? 12.338 9.248 -17.568 1.00 94.19 92 SER A O 1
ATOM 739 N N . ILE A 1 93 ? 13.803 9.746 -19.196 1.00 93.31 93 ILE A N 1
ATOM 740 C CA . ILE A 1 93 ? 15.006 9.736 -18.347 1.00 93.31 93 ILE A CA 1
ATOM 741 C C . ILE A 1 93 ? 14.884 10.757 -17.206 1.00 93.31 93 ILE A C 1
ATOM 743 O O . ILE A 1 93 ? 15.133 10.425 -16.044 1.00 93.31 93 ILE A O 1
ATOM 747 N N . GLY A 1 94 ? 14.450 11.986 -17.510 1.00 94.75 94 GLY A N 1
ATOM 748 C CA . GLY A 1 94 ? 14.218 13.024 -16.502 1.00 94.75 94 GLY A CA 1
ATOM 749 C C . GLY A 1 94 ? 13.196 12.610 -15.438 1.00 94.75 94 GLY A C 1
ATOM 750 O O . GLY A 1 94 ? 13.419 12.836 -14.246 1.00 94.75 94 GLY A O 1
ATOM 751 N N . LEU A 1 95 ? 12.109 11.945 -15.845 1.00 94.94 95 LEU A N 1
ATOM 752 C CA . LEU A 1 95 ? 11.094 11.423 -14.927 1.00 94.94 95 LEU A CA 1
ATOM 753 C C . LEU A 1 95 ? 11.669 10.346 -13.999 1.00 94.94 95 LEU A C 1
ATOM 755 O O . LEU A 1 95 ? 11.391 10.379 -12.801 1.00 94.94 95 LEU A O 1
ATOM 759 N N . TYR A 1 96 ? 12.524 9.440 -14.481 1.00 92.06 96 TYR A N 1
ATOM 760 C CA . TYR A 1 96 ? 13.148 8.440 -13.604 1.00 92.06 96 TYR A CA 1
ATOM 761 C C . TYR A 1 96 ? 14.132 9.036 -12.612 1.00 92.06 96 TYR A C 1
ATOM 763 O O . TYR A 1 96 ? 14.131 8.639 -11.446 1.00 92.06 96 TYR A O 1
ATOM 771 N N . ILE A 1 97 ? 14.948 9.998 -13.049 1.00 94.12 97 ILE A N 1
ATOM 772 C CA . ILE A 1 97 ? 15.869 10.709 -12.157 1.00 94.12 97 ILE A CA 1
ATOM 773 C C . ILE A 1 97 ? 15.068 11.417 -11.063 1.00 94.12 97 ILE A C 1
ATOM 775 O O . ILE A 1 97 ? 15.416 11.322 -9.885 1.00 94.12 97 ILE A O 1
ATOM 779 N N . LEU A 1 98 ? 13.955 12.061 -11.425 1.00 95.50 98 LEU A N 1
ATOM 780 C CA . LEU A 1 98 ? 13.067 12.713 -10.468 1.00 95.50 98 LEU A CA 1
ATOM 781 C C . LEU A 1 98 ? 12.402 11.710 -9.512 1.00 95.50 98 LEU A C 1
ATOM 783 O O . LEU A 1 98 ? 12.369 11.956 -8.307 1.00 95.50 98 LEU A O 1
ATOM 787 N N . ALA A 1 99 ? 11.908 10.573 -10.010 1.00 93.44 99 ALA A N 1
ATOM 788 C CA . ALA A 1 99 ? 11.342 9.512 -9.176 1.00 93.44 99 ALA A CA 1
ATOM 789 C C . ALA A 1 99 ? 12.387 8.970 -8.187 1.00 93.44 99 ALA A C 1
ATOM 791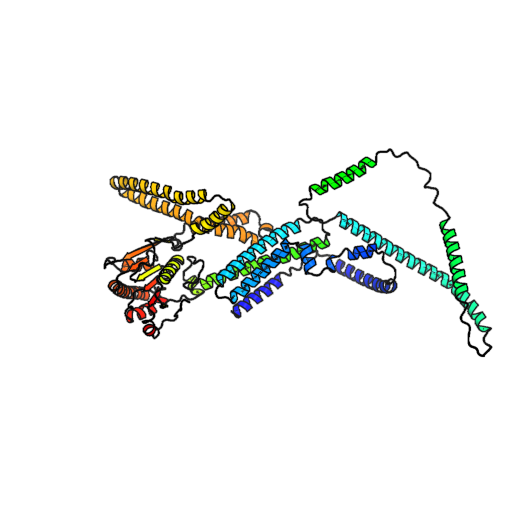 O O . ALA A 1 99 ? 12.137 8.892 -6.984 1.00 93.44 99 ALA A O 1
ATOM 792 N N . LEU A 1 100 ? 13.599 8.673 -8.659 1.00 93.44 100 LEU A N 1
ATOM 793 C CA . LEU A 1 100 ? 14.692 8.206 -7.811 1.00 93.44 100 LEU A CA 1
ATOM 794 C C . LEU A 1 100 ? 15.066 9.254 -6.754 1.00 93.44 100 LEU A C 1
ATOM 796 O O . LEU A 1 100 ? 15.182 8.919 -5.574 1.00 93.44 100 LEU A O 1
ATOM 800 N N . ALA A 1 101 ? 15.182 10.524 -7.149 1.00 94.69 101 ALA A N 1
ATOM 801 C CA . ALA A 1 101 ? 15.462 11.627 -6.239 1.00 94.69 101 ALA A CA 1
ATOM 802 C C . ALA A 1 101 ? 14.374 11.762 -5.166 1.00 94.69 101 ALA A C 1
ATOM 804 O O . ALA A 1 101 ? 14.700 11.862 -3.986 1.00 94.69 101 ALA A O 1
ATOM 805 N N . LEU A 1 102 ? 13.091 11.688 -5.533 1.00 93.56 102 LEU A N 1
ATOM 806 C CA . LEU A 1 102 ? 11.979 11.721 -4.578 1.00 93.56 102 LEU A CA 1
ATOM 807 C C . LEU A 1 102 ? 11.976 10.498 -3.653 1.00 93.56 102 LEU A C 1
ATOM 809 O O . LEU A 1 102 ? 11.746 10.641 -2.452 1.00 93.56 102 LEU A O 1
ATOM 813 N N . SER A 1 103 ? 12.280 9.305 -4.168 1.00 90.75 103 SER A N 1
ATOM 814 C CA . SER A 1 103 ? 12.434 8.098 -3.348 1.00 90.75 103 SER A CA 1
ATOM 815 C C . SER A 1 103 ? 13.540 8.260 -2.307 1.00 90.75 103 SER A C 1
ATOM 817 O O . SER A 1 103 ? 13.316 7.970 -1.132 1.00 90.75 103 SER A O 1
ATOM 819 N N . LEU A 1 104 ? 14.704 8.783 -2.696 1.00 92.00 104 LEU A N 1
ATOM 820 C CA . LEU A 1 104 ? 15.807 9.059 -1.771 1.00 92.00 104 LEU A CA 1
ATOM 821 C C . LEU A 1 104 ? 15.449 10.173 -0.782 1.00 92.00 104 LEU A C 1
ATOM 823 O O . LEU A 1 104 ? 15.667 10.033 0.421 1.00 92.00 104 LEU A O 1
ATOM 827 N N . PHE A 1 105 ? 14.818 11.243 -1.262 1.00 93.81 105 PHE A N 1
ATOM 828 C CA . PHE A 1 105 ? 14.344 12.358 -0.447 1.00 93.81 105 PHE A CA 1
ATOM 829 C C . PHE A 1 105 ? 13.336 11.893 0.611 1.00 93.81 105 PHE A C 1
ATOM 831 O O . PHE A 1 105 ? 13.377 12.333 1.759 1.00 93.81 105 PHE A O 1
ATOM 838 N N . SER A 1 106 ? 12.485 10.916 0.285 1.00 91.19 106 SER A N 1
ATOM 839 C CA . SER A 1 106 ? 11.543 10.329 1.242 1.00 91.19 106 SER A CA 1
ATOM 840 C C . SER A 1 106 ? 12.224 9.702 2.468 1.00 91.19 106 SER A C 1
ATOM 842 O O . SER A 1 106 ? 11.598 9.597 3.521 1.00 91.19 106 SER A O 1
ATOM 844 N N . LEU A 1 107 ? 13.506 9.324 2.390 1.00 86.88 107 LEU A N 1
ATOM 845 C CA . LEU A 1 107 ? 14.233 8.769 3.533 1.00 86.88 107 LEU A CA 1
ATOM 846 C C . LEU A 1 107 ? 14.478 9.818 4.629 1.00 86.88 107 LEU A C 1
ATOM 848 O O . LEU A 1 107 ? 14.501 9.455 5.810 1.00 86.88 107 LEU A O 1
ATOM 852 N N . VAL A 1 108 ? 14.585 11.097 4.253 1.00 90.75 108 VAL A N 1
ATOM 853 C CA . VAL A 1 108 ? 14.937 12.215 5.145 1.00 90.75 108 VAL A CA 1
ATOM 854 C C . VAL A 1 108 ? 13.702 12.887 5.760 1.00 90.75 108 VAL A C 1
ATOM 856 O O . VAL A 1 108 ? 13.737 13.313 6.912 1.00 90.75 108 VAL A O 1
ATOM 859 N N . PHE A 1 109 ? 12.580 12.959 5.039 1.00 86.56 109 PHE A N 1
ATOM 860 C CA . PHE A 1 109 ? 11.422 13.762 5.461 1.00 86.56 109 PHE A CA 1
ATOM 861 C C . PHE A 1 109 ? 10.439 13.002 6.362 1.00 86.56 109 PHE A C 1
ATOM 863 O O . PHE A 1 109 ? 10.320 11.783 6.302 1.00 86.56 109 PHE A O 1
ATOM 870 N N . LYS A 1 110 ? 9.665 13.726 7.186 1.00 80.81 110 LYS A N 1
ATOM 871 C CA . LYS A 1 110 ? 8.601 13.132 8.027 1.00 80.81 110 LYS A CA 1
ATOM 872 C C . LYS A 1 110 ? 7.440 12.555 7.196 1.00 80.81 110 LYS A C 1
ATOM 874 O O . LYS A 1 110 ? 6.867 11.535 7.563 1.00 80.81 110 LYS A O 1
ATOM 879 N N . ASN A 1 111 ? 7.135 13.150 6.039 1.00 80.69 111 ASN A N 1
ATOM 880 C CA . ASN A 1 111 ? 6.000 12.776 5.180 1.00 80.69 111 ASN A CA 1
ATOM 881 C C . ASN A 1 111 ? 6.353 11.710 4.123 1.00 80.69 111 ASN A C 1
ATOM 883 O O . ASN A 1 111 ? 5.979 11.834 2.953 1.00 80.69 111 ASN A O 1
ATOM 887 N N . LYS A 1 112 ? 7.059 10.650 4.540 1.00 85.69 112 LYS A N 1
ATOM 888 C CA . LYS A 1 112 ? 7.640 9.615 3.659 1.00 85.69 112 LYS A CA 1
ATOM 889 C C . LYS A 1 112 ? 6.638 9.028 2.671 1.00 85.69 112 LYS A C 1
ATOM 891 O O . LYS A 1 112 ? 6.905 8.970 1.476 1.00 85.69 112 LYS A O 1
ATOM 896 N N . THR A 1 113 ? 5.451 8.665 3.152 1.00 80.38 113 THR A N 1
ATOM 897 C CA . THR A 1 113 ? 4.445 7.954 2.350 1.00 80.38 113 THR A CA 1
ATOM 898 C C . THR A 1 113 ? 3.906 8.792 1.191 1.00 80.38 113 THR A C 1
ATOM 900 O O . THR A 1 113 ? 3.683 8.251 0.113 1.00 80.38 113 THR A O 1
ATOM 903 N N . ARG A 1 114 ? 3.722 10.111 1.375 1.00 83.75 114 ARG A N 1
ATOM 904 C CA . ARG A 1 114 ? 3.247 10.998 0.293 1.00 83.75 114 ARG A CA 1
ATOM 905 C C . ARG A 1 114 ? 4.300 11.146 -0.800 1.00 83.75 114 ARG A C 1
ATOM 907 O O . ARG A 1 114 ? 3.968 11.084 -1.977 1.00 83.75 114 ARG A O 1
ATOM 914 N N . ILE A 1 115 ? 5.558 11.311 -0.395 1.00 89.19 115 ILE A N 1
ATOM 915 C CA . ILE A 1 115 ? 6.685 11.475 -1.316 1.00 89.19 115 ILE A CA 1
ATOM 916 C C . ILE A 1 115 ? 6.933 10.171 -2.086 1.00 89.19 115 ILE A C 1
ATOM 918 O O . ILE A 1 115 ? 7.091 10.212 -3.299 1.00 89.19 115 ILE A O 1
ATOM 922 N N . LEU A 1 116 ? 6.887 9.014 -1.415 1.00 87.75 116 LEU A N 1
ATOM 923 C CA . LEU A 1 116 ? 7.006 7.705 -2.069 1.00 87.75 116 LEU A CA 1
ATOM 924 C C . LEU A 1 116 ? 5.856 7.425 -3.036 1.00 87.75 116 LEU A C 1
ATOM 926 O O . LEU A 1 116 ? 6.084 6.885 -4.115 1.00 87.75 116 LEU A O 1
ATOM 930 N N . PHE A 1 117 ? 4.630 7.815 -2.681 1.00 84.94 117 PHE A N 1
ATOM 931 C CA . PHE A 1 117 ? 3.491 7.702 -3.588 1.00 84.94 117 PHE A CA 1
ATOM 932 C C . PHE A 1 117 ? 3.693 8.554 -4.848 1.00 84.94 117 PHE A C 1
ATOM 934 O O . PHE A 1 117 ? 3.547 8.049 -5.957 1.00 84.94 117 PHE A O 1
ATOM 941 N N . LEU A 1 118 ? 4.097 9.820 -4.685 1.00 88.81 118 LEU A N 1
ATOM 942 C CA . LEU A 1 118 ? 4.395 10.711 -5.809 1.00 88.81 118 LEU A CA 1
ATOM 943 C C . LEU A 1 118 ? 5.551 10.180 -6.668 1.00 88.81 118 LEU A C 1
ATOM 945 O O . LEU A 1 118 ? 5.442 10.166 -7.889 1.00 88.81 118 LEU A O 1
ATOM 949 N N . SER A 1 119 ? 6.619 9.694 -6.034 1.00 91.56 119 SER A N 1
ATOM 950 C CA . SER A 1 119 ? 7.736 9.031 -6.710 1.00 91.56 119 SER A CA 1
ATOM 951 C C . SER A 1 119 ? 7.263 7.844 -7.553 1.00 91.56 119 SER A C 1
ATOM 953 O O . SER A 1 119 ? 7.620 7.736 -8.722 1.00 91.56 119 SER A O 1
ATOM 955 N N . THR A 1 120 ? 6.392 6.998 -6.996 1.00 86.31 120 THR A N 1
ATOM 956 C CA . THR A 1 120 ? 5.832 5.841 -7.710 1.00 86.31 120 THR A CA 1
ATOM 957 C C . THR A 1 120 ? 5.015 6.285 -8.925 1.00 86.31 120 THR A C 1
ATOM 959 O O . THR A 1 120 ? 5.177 5.721 -10.003 1.00 86.31 120 THR A O 1
ATOM 962 N N . LEU A 1 121 ? 4.180 7.323 -8.788 1.00 86.38 121 LEU A N 1
ATOM 963 C CA . LEU A 1 121 ? 3.413 7.876 -9.910 1.00 86.38 121 LEU A CA 1
ATOM 964 C C . LEU A 1 121 ? 4.317 8.436 -11.016 1.00 86.38 121 LEU A C 1
ATOM 966 O O . LEU A 1 121 ? 4.058 8.193 -12.191 1.00 86.38 121 LEU A O 1
ATOM 970 N N . ILE A 1 122 ? 5.382 9.152 -10.649 1.00 91.81 122 ILE A N 1
ATOM 971 C CA . ILE A 1 122 ? 6.354 9.699 -11.605 1.00 91.81 122 ILE A CA 1
ATOM 972 C C . ILE A 1 122 ? 7.141 8.570 -12.280 1.00 91.81 122 ILE A C 1
ATOM 974 O O . ILE A 1 122 ? 7.350 8.629 -13.487 1.00 91.81 122 ILE A O 1
ATOM 978 N N . GLY A 1 123 ? 7.511 7.518 -11.544 1.00 89.81 123 GLY A N 1
ATOM 979 C CA . GLY A 1 123 ? 8.135 6.320 -12.107 1.00 89.81 123 GLY A CA 1
ATOM 980 C C . GLY A 1 123 ? 7.242 5.646 -13.150 1.00 89.81 123 GLY A C 1
ATOM 981 O O . GLY A 1 123 ? 7.697 5.385 -14.258 1.00 89.81 123 GLY A O 1
ATOM 982 N N . ILE A 1 124 ? 5.949 5.470 -12.847 1.00 85.00 124 ILE A N 1
ATOM 983 C CA . ILE A 1 124 ? 4.957 4.936 -13.798 1.00 85.00 124 ILE A CA 1
ATOM 984 C C . ILE A 1 124 ? 4.816 5.848 -15.029 1.00 85.00 124 ILE A C 1
ATOM 986 O O . ILE A 1 124 ? 4.770 5.354 -16.151 1.00 85.00 124 ILE A O 1
ATOM 990 N N . ALA A 1 125 ? 4.769 7.172 -14.850 1.00 88.12 125 ALA A N 1
ATOM 991 C CA . ALA A 1 125 ? 4.685 8.120 -15.964 1.00 88.12 125 ALA A CA 1
ATOM 992 C C . ALA A 1 125 ? 5.947 8.102 -16.847 1.00 88.12 125 ALA A C 1
ATOM 994 O O . ALA A 1 125 ? 5.853 8.152 -18.076 1.00 88.12 125 ALA A O 1
ATOM 995 N N . GLY A 1 126 ? 7.125 7.984 -16.227 1.00 90.38 126 GLY A N 1
ATOM 996 C CA . GLY A 1 126 ? 8.377 7.738 -16.935 1.00 90.38 126 GLY A CA 1
ATOM 997 C C . GLY A 1 126 ? 8.265 6.457 -17.749 1.00 90.38 126 GLY A C 1
ATOM 998 O O . GLY A 1 126 ? 8.477 6.478 -18.955 1.00 90.38 126 GLY A O 1
ATOM 999 N N . PHE A 1 127 ? 7.822 5.370 -17.113 1.00 87.94 127 PHE A N 1
ATOM 1000 C CA . PHE A 1 127 ? 7.713 4.053 -17.732 1.00 87.94 127 PHE A CA 1
ATOM 1001 C C . PHE A 1 127 ? 6.855 4.076 -19.003 1.00 87.94 127 PHE A C 1
ATOM 1003 O O . PHE A 1 127 ? 7.271 3.590 -20.053 1.00 87.94 127 PHE A O 1
ATOM 1010 N N . VAL A 1 128 ? 5.691 4.725 -18.932 1.00 87.25 128 VAL A N 1
ATOM 1011 C CA . VAL A 1 128 ? 4.803 4.909 -20.088 1.00 87.25 128 VAL A CA 1
ATOM 1012 C C . VAL A 1 128 ? 5.468 5.749 -21.184 1.00 87.25 128 VAL A C 1
ATOM 1014 O O . VAL A 1 128 ? 5.343 5.414 -22.359 1.00 87.25 128 VAL A O 1
ATOM 1017 N N . THR A 1 129 ? 6.203 6.812 -20.838 1.00 90.69 129 THR A N 1
ATOM 1018 C CA . THR A 1 129 ? 6.906 7.624 -21.850 1.00 90.69 129 THR A CA 1
ATOM 1019 C C . THR A 1 129 ? 8.076 6.883 -22.496 1.00 90.69 129 THR A C 1
ATOM 1021 O O . THR A 1 129 ? 8.286 7.053 -23.693 1.00 90.69 129 THR A O 1
ATOM 1024 N N . ALA A 1 130 ? 8.784 6.011 -21.770 1.00 90.19 130 ALA A N 1
ATOM 1025 C CA . ALA A 1 130 ? 9.789 5.134 -22.374 1.00 90.19 130 ALA A CA 1
ATOM 1026 C C . ALA A 1 130 ? 9.166 4.099 -23.318 1.00 90.19 130 ALA A C 1
ATOM 1028 O O . ALA A 1 130 ? 9.742 3.837 -24.365 1.00 90.19 130 ALA A O 1
ATOM 1029 N N . GLN A 1 131 ? 7.981 3.564 -23.003 1.00 88.75 131 GLN A N 1
ATOM 1030 C CA . GLN A 1 131 ? 7.279 2.659 -23.920 1.00 88.75 131 GLN A CA 1
ATOM 1031 C C . GLN A 1 131 ? 6.893 3.366 -25.225 1.00 88.75 131 GLN A C 1
ATOM 1033 O O . GLN A 1 131 ? 7.195 2.866 -26.301 1.00 88.75 131 GLN A O 1
ATOM 1038 N N . ILE A 1 132 ? 6.295 4.560 -25.133 1.00 90.38 132 ILE A N 1
ATOM 1039 C CA . ILE A 1 132 ? 5.952 5.368 -26.316 1.00 90.38 132 ILE A CA 1
ATOM 1040 C C . ILE A 1 132 ? 7.211 5.673 -27.137 1.00 90.38 132 ILE A C 1
ATOM 1042 O O . ILE A 1 132 ? 7.184 5.628 -28.362 1.00 90.38 132 ILE A O 1
ATOM 1046 N N . ASN A 1 133 ? 8.323 5.976 -26.465 1.00 92.81 133 ASN A N 1
ATOM 1047 C CA . ASN A 1 133 ? 9.600 6.197 -27.125 1.00 92.81 133 ASN A CA 1
ATOM 1048 C C . ASN A 1 133 ? 10.114 4.943 -27.850 1.00 92.81 133 ASN A C 1
ATOM 1050 O O . ASN A 1 133 ? 10.578 5.056 -28.980 1.00 92.81 133 ASN A O 1
ATOM 1054 N N . SER A 1 134 ? 10.000 3.770 -27.229 1.00 91.31 134 SER A N 1
ATOM 1055 C CA . SER A 1 134 ? 10.393 2.487 -27.819 1.00 91.31 134 SER A CA 1
ATOM 1056 C C . SER A 1 134 ? 9.584 2.170 -29.080 1.00 91.31 134 SER A C 1
ATOM 1058 O O . SER A 1 134 ? 10.142 1.810 -30.120 1.00 91.31 134 SER A O 1
ATOM 1060 N N . ASP A 1 135 ? 8.271 2.412 -29.041 1.00 89.44 135 ASP A N 1
ATOM 1061 C CA . ASP A 1 135 ? 7.391 2.248 -30.202 1.00 89.44 135 ASP A CA 1
ATOM 1062 C C . ASP A 1 135 ? 7.785 3.214 -31.342 1.00 89.44 135 ASP A C 1
ATOM 1064 O O . ASP A 1 135 ? 7.791 2.837 -32.513 1.00 89.44 135 ASP A O 1
ATOM 1068 N N . ILE A 1 136 ? 8.195 4.447 -31.013 1.00 90.25 136 ILE A N 1
ATOM 1069 C CA . ILE A 1 136 ? 8.697 5.416 -32.001 1.00 90.25 136 ILE A CA 1
ATOM 1070 C C . ILE A 1 136 ? 10.039 4.965 -32.590 1.00 90.25 136 ILE A C 1
ATOM 1072 O O . ILE A 1 136 ? 10.195 4.992 -33.810 1.00 90.25 136 ILE A O 1
ATOM 1076 N N . ILE A 1 137 ? 10.997 4.528 -31.768 1.00 90.81 137 ILE A N 1
ATOM 1077 C CA . ILE A 1 137 ? 12.325 4.104 -32.242 1.00 90.81 137 ILE A CA 1
ATOM 1078 C C . ILE A 1 137 ? 12.217 2.858 -33.126 1.00 90.81 137 ILE A C 1
ATOM 1080 O O . ILE A 1 137 ? 12.803 2.812 -34.207 1.00 90.81 137 ILE A O 1
ATOM 1084 N N . SER A 1 138 ? 11.399 1.885 -32.722 1.00 88.88 138 SER A N 1
ATOM 1085 C CA . SER A 1 138 ? 11.171 0.668 -33.509 1.00 88.88 138 SER A CA 1
ATOM 1086 C C . SER A 1 138 ? 10.498 0.940 -34.861 1.00 88.88 138 SER A C 1
ATOM 1088 O O . SER A 1 138 ? 10.718 0.184 -35.811 1.00 88.88 138 SER A O 1
ATOM 1090 N N . SER A 1 139 ? 9.747 2.044 -34.982 1.00 90.38 139 SER A N 1
ATOM 1091 C CA . SER A 1 139 ? 9.144 2.493 -36.244 1.00 90.38 139 SER A CA 1
ATOM 1092 C C . SER A 1 139 ? 10.137 3.115 -37.235 1.00 90.38 139 SER A C 1
ATOM 1094 O O . SER A 1 139 ? 9.780 3.329 -38.393 1.00 90.38 139 SER A O 1
ATOM 1096 N N . PHE A 1 140 ? 11.381 3.403 -36.829 1.00 90.06 140 PHE A N 1
ATOM 1097 C CA . PHE A 1 140 ? 12.383 3.936 -37.750 1.00 90.06 140 PHE A CA 1
ATOM 1098 C C . PHE A 1 140 ? 12.795 2.887 -38.783 1.00 90.06 140 PHE A C 1
ATOM 1100 O O . PHE A 1 140 ? 13.299 1.805 -38.459 1.00 90.06 140 PHE A O 1
ATOM 1107 N N . GLU A 1 141 ? 12.615 3.218 -40.057 1.00 91.19 141 GLU A N 1
ATOM 1108 C CA . GLU A 1 141 ? 13.078 2.393 -41.164 1.00 91.19 141 GLU A CA 1
ATOM 1109 C C . GLU A 1 141 ? 14.569 2.637 -41.427 1.00 91.19 141 GLU A C 1
ATOM 1111 O O . GLU A 1 141 ? 15.088 3.750 -41.283 1.00 91.19 141 GLU A O 1
ATOM 1116 N N . VAL A 1 142 ? 15.281 1.567 -41.792 1.00 91.25 142 VAL A N 1
ATOM 1117 C CA . VAL A 1 142 ? 16.677 1.684 -42.227 1.00 91.25 142 VAL A CA 1
ATOM 1118 C C . VAL A 1 142 ? 16.677 2.282 -43.625 1.00 91.25 142 VAL A C 1
ATOM 1120 O O . VAL A 1 142 ? 16.027 1.745 -44.521 1.00 91.25 142 VAL A O 1
ATOM 1123 N N . ASP A 1 143 ? 17.432 3.357 -43.828 1.00 89.50 143 ASP A N 1
ATOM 1124 C CA . ASP A 1 143 ? 17.597 3.967 -45.147 1.00 89.50 143 ASP A CA 1
ATOM 1125 C C . ASP A 1 143 ? 18.525 3.117 -46.028 1.00 89.50 143 ASP A C 1
ATOM 1127 O O . ASP A 1 143 ? 19.723 3.378 -46.162 1.00 89.50 143 ASP A O 1
ATOM 1131 N N . ILE A 1 144 ? 17.965 2.053 -46.612 1.00 89.44 144 ILE A N 1
ATOM 1132 C CA . ILE A 1 144 ? 18.702 1.103 -47.460 1.00 89.44 144 ILE A CA 1
ATOM 1133 C C . ILE A 1 144 ? 19.296 1.813 -48.684 1.00 89.44 144 ILE A C 1
ATOM 1135 O O . ILE A 1 144 ? 20.349 1.410 -49.179 1.00 89.44 144 ILE A O 1
ATOM 1139 N N . LEU A 1 145 ? 18.629 2.850 -49.202 1.00 88.06 145 LEU A N 1
ATOM 1140 C CA . LEU A 1 145 ? 19.107 3.588 -50.372 1.00 88.06 145 LEU A CA 1
ATOM 1141 C C . LEU A 1 145 ? 20.360 4.382 -50.023 1.00 88.06 145 LEU A C 1
ATOM 1143 O O . LEU A 1 145 ? 21.380 4.224 -50.691 1.00 88.06 145 LEU A O 1
ATOM 1147 N N . LYS A 1 146 ? 20.316 5.152 -48.934 1.00 86.44 146 LYS A N 1
ATOM 1148 C CA . LYS A 1 146 ? 21.472 5.919 -48.470 1.00 86.44 146 LYS A CA 1
ATOM 1149 C C . LYS A 1 146 ? 22.627 5.020 -48.033 1.00 86.44 146 LYS A C 1
ATOM 1151 O O . LYS A 1 146 ? 23.782 5.358 -48.269 1.00 86.44 146 LYS A O 1
ATOM 1156 N N . GLU A 1 147 ? 22.337 3.858 -47.446 1.00 86.88 147 GLU A N 1
ATOM 1157 C CA . GLU A 1 147 ? 23.361 2.860 -47.113 1.00 86.88 147 GLU A CA 1
ATOM 1158 C C . GLU A 1 147 ? 24.049 2.320 -48.376 1.00 86.88 147 GLU A C 1
ATOM 1160 O O . GLU A 1 147 ? 25.276 2.309 -48.436 1.00 86.88 147 GLU A O 1
ATOM 1165 N N . LYS A 1 148 ? 23.289 1.978 -49.426 1.00 88.88 148 LYS A N 1
ATOM 1166 C CA . LYS A 1 148 ? 23.853 1.553 -50.720 1.00 88.88 148 LYS A CA 1
ATOM 1167 C C . LYS A 1 148 ? 24.647 2.655 -51.413 1.00 88.88 148 LYS A C 1
ATOM 1169 O O . LYS A 1 148 ? 25.666 2.369 -52.038 1.00 88.88 148 LYS A O 1
ATOM 1174 N N . GLU A 1 149 ? 24.200 3.905 -51.324 1.00 88.19 149 GLU A N 1
ATOM 1175 C CA . GLU A 1 149 ? 24.954 5.046 -51.846 1.00 88.19 149 GLU A CA 1
ATOM 1176 C C . GLU A 1 149 ? 26.290 5.186 -51.116 1.00 88.19 149 GLU A C 1
ATOM 1178 O O . GLU A 1 149 ? 27.335 5.238 -51.765 1.00 88.19 149 GLU A O 1
ATOM 1183 N N . LEU A 1 150 ? 26.280 5.148 -49.781 1.00 85.25 150 LEU A N 1
ATOM 1184 C CA . LEU A 1 150 ? 27.495 5.178 -48.965 1.00 85.25 150 LEU A CA 1
ATOM 1185 C C . LEU A 1 150 ? 28.430 4.005 -49.272 1.00 85.25 150 LEU A C 1
ATOM 1187 O O . LEU A 1 150 ? 29.638 4.203 -49.385 1.00 85.25 150 LEU A O 1
ATOM 1191 N N . GLU A 1 151 ? 27.889 2.801 -49.445 1.00 87.12 151 GLU A N 1
ATOM 1192 C CA . GLU A 1 151 ? 28.656 1.607 -49.802 1.00 87.12 151 GLU A CA 1
ATOM 1193 C C . GLU A 1 151 ? 29.281 1.744 -51.198 1.00 87.12 151 GLU A C 1
ATOM 1195 O O . GLU A 1 151 ? 30.482 1.536 -51.359 1.00 87.12 151 GLU A O 1
ATOM 1200 N N . SER A 1 152 ? 28.526 2.240 -52.184 1.00 88.25 152 SER A N 1
ATOM 1201 C CA . SER A 1 152 ? 29.048 2.505 -53.531 1.00 88.25 152 SER A CA 1
ATOM 1202 C C . SER A 1 152 ? 30.154 3.568 -53.541 1.00 88.25 152 SER A C 1
ATOM 1204 O O . SER A 1 152 ? 31.125 3.458 -54.293 1.00 88.25 152 SER A O 1
ATOM 1206 N N . ILE A 1 153 ? 30.047 4.585 -52.681 1.00 87.00 153 ILE A N 1
ATOM 1207 C CA . ILE A 1 153 ? 31.068 5.624 -52.533 1.00 87.00 153 ILE A CA 1
ATOM 1208 C C . ILE A 1 153 ? 32.323 5.045 -51.872 1.00 87.00 153 ILE A C 1
ATOM 1210 O O . ILE A 1 153 ? 33.435 5.323 -52.331 1.00 87.00 153 ILE A O 1
ATOM 1214 N N . ARG A 1 154 ? 32.169 4.206 -50.840 1.00 84.62 154 ARG A N 1
ATOM 1215 C CA . ARG A 1 154 ? 33.288 3.500 -50.194 1.00 84.62 154 ARG A CA 1
ATOM 1216 C C . ARG A 1 154 ? 34.009 2.585 -51.177 1.00 84.62 154 ARG A C 1
ATOM 1218 O O . ARG A 1 154 ? 35.235 2.638 -51.248 1.00 84.62 154 ARG A O 1
ATOM 1225 N N . ASP A 1 155 ? 33.271 1.831 -51.984 1.00 90.62 155 ASP A N 1
ATOM 1226 C CA . ASP A 1 155 ? 33.834 0.948 -53.007 1.00 90.62 155 ASP A CA 1
ATOM 1227 C C . ASP A 1 155 ? 34.585 1.721 -54.092 1.00 90.62 155 ASP A C 1
ATOM 1229 O O . ASP A 1 155 ? 35.700 1.349 -54.461 1.00 90.62 155 ASP A O 1
ATOM 1233 N N . ASN A 1 156 ? 34.020 2.827 -54.580 1.00 88.44 156 ASN A N 1
ATOM 1234 C CA . ASN A 1 156 ? 34.692 3.680 -55.561 1.00 88.44 156 ASN A CA 1
ATOM 1235 C C . ASN A 1 156 ? 35.962 4.312 -54.980 1.00 88.44 156 ASN A C 1
ATOM 1237 O O . ASN A 1 156 ? 37.000 4.310 -55.638 1.00 88.44 156 ASN A O 1
ATOM 1241 N N . THR A 1 157 ? 35.912 4.776 -53.730 1.00 86.38 157 THR A N 1
ATOM 1242 C CA . THR A 1 157 ? 37.079 5.332 -53.028 1.00 86.38 157 THR A CA 1
ATOM 1243 C C . THR A 1 157 ? 38.156 4.268 -52.821 1.00 86.38 157 THR A C 1
ATOM 1245 O O . THR A 1 157 ? 39.344 4.533 -53.000 1.00 86.38 157 THR A O 1
ATOM 1248 N N . ARG A 1 158 ? 37.762 3.038 -52.469 1.00 88.12 158 ARG A N 1
ATOM 1249 C CA . ARG A 1 158 ? 38.682 1.906 -52.329 1.00 88.12 158 ARG A CA 1
ATOM 1250 C C . ARG A 1 158 ? 39.353 1.579 -53.660 1.00 88.12 158 ARG A C 1
ATOM 1252 O O . ARG A 1 158 ? 40.571 1.444 -53.691 1.00 88.12 158 ARG A O 1
ATOM 1259 N N . ARG A 1 159 ? 38.590 1.523 -54.757 1.00 89.69 159 ARG A N 1
ATOM 1260 C CA . ARG A 1 159 ? 39.136 1.310 -56.107 1.00 89.69 159 ARG A CA 1
ATOM 1261 C C . ARG A 1 159 ? 40.105 2.412 -56.513 1.00 89.69 159 ARG A C 1
ATOM 1263 O O . ARG A 1 159 ? 41.183 2.094 -56.991 1.00 89.69 159 ARG A O 1
ATOM 1270 N N . GLN A 1 160 ? 39.776 3.677 -56.254 1.00 88.75 160 GLN A N 1
ATOM 1271 C CA . GLN A 1 160 ? 40.682 4.799 -56.515 1.00 88.75 160 GLN A CA 1
ATOM 1272 C C . GLN A 1 160 ? 41.983 4.675 -55.717 1.00 88.75 160 GLN A C 1
ATOM 1274 O O . GLN A 1 160 ? 43.061 4.771 -56.294 1.00 88.75 160 GLN A O 1
ATOM 1279 N N . LYS A 1 161 ? 41.909 4.368 -54.415 1.00 86.31 161 LYS A N 1
ATOM 1280 C CA . LYS A 1 161 ? 43.103 4.139 -53.582 1.00 86.31 161 LYS A CA 1
ATOM 1281 C C . LYS A 1 161 ? 43.933 2.948 -54.072 1.00 86.31 161 LYS A C 1
ATOM 1283 O O . LYS A 1 161 ? 45.160 3.001 -54.049 1.00 86.31 161 LYS A O 1
ATOM 1288 N N . GLU A 1 162 ? 43.286 1.875 -54.521 1.00 92.00 162 GLU A N 1
ATOM 1289 C CA . GLU A 1 162 ? 43.961 0.710 -55.100 1.00 92.00 162 GLU A CA 1
ATOM 1290 C C . GLU A 1 162 ? 44.623 1.040 -56.450 1.00 92.00 162 GLU A C 1
ATOM 1292 O O . GLU A 1 162 ? 45.750 0.608 -56.694 1.00 92.00 162 GLU A O 1
ATOM 1297 N N . GLU A 1 163 ? 43.971 1.826 -57.310 1.00 91.62 163 GLU A N 1
ATOM 1298 C CA . GLU A 1 163 ? 44.523 2.314 -58.581 1.00 91.62 163 GLU A CA 1
ATOM 1299 C C . GLU A 1 163 ? 45.707 3.261 -58.360 1.00 91.62 163 GLU A C 1
ATOM 1301 O O . GLU A 1 163 ? 46.751 3.090 -58.990 1.00 91.62 163 GLU A O 1
ATOM 1306 N N . GLU A 1 164 ? 45.607 4.194 -57.413 1.00 87.94 164 GLU A N 1
ATOM 1307 C CA . GLU A 1 164 ? 46.714 5.064 -57.012 1.00 87.94 164 GLU A CA 1
ATOM 1308 C C . GLU A 1 164 ? 47.887 4.254 -56.453 1.00 87.94 164 GLU A C 1
ATOM 1310 O O . GLU A 1 164 ? 49.038 4.479 -56.830 1.00 87.94 164 GLU A O 1
ATOM 1315 N N . ALA A 1 165 ? 47.616 3.262 -55.601 1.00 87.19 165 ALA A N 1
ATOM 1316 C CA . ALA A 1 165 ? 48.647 2.374 -55.076 1.00 87.19 165 ALA A CA 1
ATOM 1317 C C . ALA A 1 165 ? 49.317 1.551 -56.190 1.00 87.19 165 ALA A C 1
ATOM 1319 O O . ALA A 1 165 ? 50.541 1.377 -56.170 1.00 87.19 165 ALA A O 1
ATOM 1320 N N . ARG A 1 166 ? 48.548 1.074 -57.181 1.00 91.44 166 ARG A N 1
ATOM 1321 C CA . ARG A 1 166 ? 49.084 0.395 -58.373 1.00 91.44 166 ARG A CA 1
ATOM 1322 C C . ARG A 1 166 ? 49.947 1.334 -59.204 1.00 91.44 166 ARG A C 1
ATOM 1324 O O . ARG A 1 166 ? 51.078 0.970 -59.506 1.00 91.44 166 ARG A O 1
ATOM 1331 N N . TYR A 1 167 ? 49.481 2.547 -59.484 1.00 88.56 167 TYR A N 1
ATOM 1332 C CA . TYR A 1 167 ? 50.240 3.546 -60.233 1.00 88.56 167 TYR A CA 1
ATOM 1333 C C . TYR A 1 167 ? 51.538 3.945 -59.514 1.00 88.56 167 TYR A C 1
ATOM 1335 O O . TYR A 1 167 ? 52.597 4.049 -60.134 1.00 88.56 167 TYR A O 1
ATOM 1343 N N . ILE A 1 168 ? 51.514 4.109 -58.187 1.00 87.50 168 ILE A N 1
ATOM 1344 C CA . ILE A 1 168 ? 52.721 4.357 -57.380 1.00 87.50 168 ILE A CA 1
ATOM 1345 C C . ILE A 1 168 ? 53.685 3.167 -57.464 1.00 87.50 168 ILE A C 1
ATOM 1347 O O . ILE A 1 168 ? 54.899 3.352 -57.557 1.00 87.50 168 ILE A O 1
ATOM 1351 N N . LYS A 1 169 ? 53.172 1.935 -57.445 1.00 90.00 169 LYS A N 1
ATOM 1352 C CA . LYS A 1 169 ? 53.995 0.728 -57.576 1.00 90.00 169 LYS A CA 1
ATOM 1353 C C . LYS A 1 169 ? 54.614 0.609 -58.973 1.00 90.00 169 LYS A C 1
ATOM 1355 O O . LYS A 1 169 ? 55.806 0.328 -59.074 1.00 90.00 169 LYS A O 1
ATOM 1360 N N . GLU A 1 170 ? 53.845 0.870 -60.027 1.00 88.56 170 GLU A N 1
ATOM 1361 C CA . GLU A 1 170 ? 54.311 0.862 -61.419 1.00 88.56 170 GLU A CA 1
ATOM 1362 C C . GLU A 1 170 ? 55.321 1.981 -61.688 1.00 88.56 170 GLU A C 1
ATOM 1364 O O . GLU A 1 170 ? 56.392 1.723 -62.228 1.00 88.56 170 GLU A O 1
ATOM 1369 N N . SER A 1 171 ? 55.052 3.207 -61.237 1.00 80.81 171 SER A N 1
ATOM 1370 C CA . SER A 1 171 ? 55.990 4.330 -61.370 1.00 80.81 171 SER A CA 1
ATOM 1371 C C . SER A 1 171 ? 57.288 4.113 -60.588 1.00 80.81 171 SER A C 1
ATOM 1373 O O . SER A 1 171 ? 58.357 4.460 -61.087 1.00 80.81 171 SER A O 1
ATOM 1375 N N . LYS A 1 172 ? 57.247 3.467 -59.412 1.00 82.62 172 LYS A N 1
ATOM 1376 C CA . LYS A 1 172 ? 58.463 3.021 -58.706 1.00 82.62 172 LYS A CA 1
ATOM 1377 C C . LYS A 1 172 ? 59.212 1.931 -59.476 1.00 82.62 172 LYS A C 1
ATOM 1379 O O . LYS A 1 172 ? 60.439 1.978 -59.522 1.00 82.62 172 LYS A O 1
ATOM 1384 N N . ALA A 1 173 ? 58.509 0.983 -60.095 1.00 77.94 173 ALA A N 1
ATOM 1385 C CA . ALA A 1 173 ? 59.132 -0.053 -60.919 1.00 77.94 173 ALA A CA 1
ATOM 1386 C C . ALA A 1 173 ? 59.816 0.546 -62.164 1.00 77.94 173 ALA A C 1
ATOM 1388 O O . ALA A 1 173 ? 60.975 0.234 -62.432 1.00 77.94 173 ALA A O 1
ATOM 1389 N N . ILE A 1 174 ? 59.160 1.481 -62.856 1.00 77.44 174 ILE A N 1
ATOM 1390 C CA . ILE A 1 174 ? 59.716 2.207 -64.011 1.00 77.44 174 ILE A CA 1
ATOM 1391 C C . ILE A 1 174 ? 60.879 3.121 -63.582 1.00 77.44 174 ILE A C 1
ATOM 1393 O O . ILE A 1 174 ? 61.925 3.158 -64.227 1.00 77.44 174 ILE A O 1
ATOM 1397 N N . GLY A 1 175 ? 60.762 3.808 -62.443 1.00 64.56 175 GLY A N 1
ATOM 1398 C CA . GLY A 1 175 ? 61.866 4.582 -61.865 1.00 64.56 175 GLY A CA 1
ATOM 1399 C C . GLY A 1 175 ? 63.073 3.712 -61.495 1.00 64.56 175 GLY A C 1
ATOM 1400 O O . GLY A 1 175 ? 64.215 4.140 -61.639 1.00 64.56 175 GLY A O 1
ATOM 1401 N N . SER A 1 176 ? 62.845 2.462 -61.080 1.00 58.56 176 SER A N 1
ATOM 1402 C CA . SER A 1 176 ? 63.923 1.503 -60.823 1.00 58.56 176 SER A CA 1
ATOM 1403 C C . SER A 1 176 ? 64.583 0.970 -62.101 1.00 58.56 176 SER A C 1
ATOM 1405 O O . SER A 1 176 ? 65.779 0.699 -62.071 1.00 58.56 176 SER A O 1
ATOM 1407 N N . SER A 1 177 ? 63.873 0.899 -63.238 1.00 55.06 177 SER A N 1
ATOM 1408 C CA . SER A 1 177 ? 64.503 0.550 -64.522 1.00 55.06 177 SER A CA 1
ATOM 1409 C C . SER A 1 177 ? 65.336 1.701 -65.093 1.00 55.06 177 SER A C 1
ATO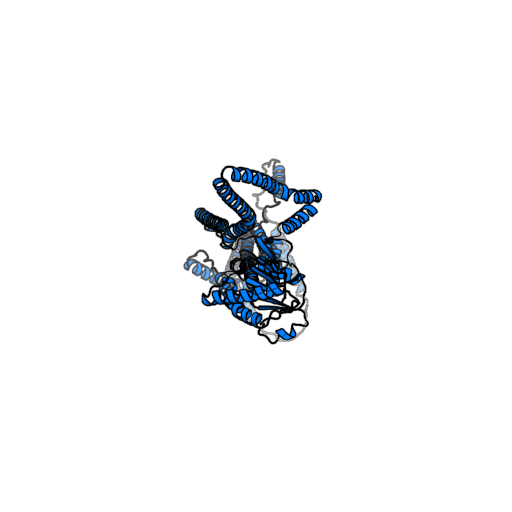M 1411 O O . SER A 1 177 ? 66.354 1.454 -65.729 1.00 55.06 177 SER A O 1
ATOM 1413 N N . ASN A 1 178 ? 64.970 2.957 -64.810 1.00 52.41 178 ASN A N 1
ATOM 1414 C CA . ASN A 1 178 ? 65.785 4.121 -65.179 1.00 52.41 178 ASN A CA 1
ATOM 1415 C C . ASN A 1 178 ? 67.017 4.328 -64.280 1.00 52.41 178 ASN A C 1
ATOM 1417 O O . ASN A 1 178 ? 67.961 4.990 -64.708 1.00 52.41 178 ASN A O 1
ATOM 1421 N N . LYS A 1 179 ? 67.086 3.706 -63.093 1.00 51.44 179 LYS A N 1
ATOM 1422 C CA . LYS A 1 179 ? 68.320 3.702 -62.282 1.00 51.44 179 LYS A CA 1
ATOM 1423 C C . LYS A 1 179 ? 69.495 2.996 -62.969 1.00 51.44 179 LYS A C 1
ATOM 1425 O O . LYS A 1 179 ? 70.629 3.389 -62.727 1.00 51.44 179 LYS A O 1
ATOM 1430 N N . PHE A 1 180 ? 69.241 2.057 -63.884 1.00 51.94 180 PHE A N 1
ATOM 1431 C CA . PHE A 1 180 ? 70.294 1.457 -64.715 1.00 51.94 180 PHE A CA 1
ATOM 1432 C C . PHE A 1 180 ? 70.874 2.434 -65.758 1.00 51.94 180 PHE A C 1
ATOM 1434 O O . PHE A 1 180 ? 72.020 2.278 -66.170 1.00 51.94 180 PHE A O 1
ATOM 1441 N N . ALA A 1 181 ? 70.124 3.463 -66.170 1.00 54.34 181 ALA A N 1
ATOM 1442 C CA . ALA A 1 181 ? 70.622 4.514 -67.060 1.00 54.34 181 ALA A CA 1
ATOM 1443 C C . ALA A 1 181 ? 71.321 5.645 -66.283 1.00 54.34 181 ALA A C 1
ATOM 1445 O O . ALA A 1 181 ? 72.320 6.184 -66.755 1.00 54.34 181 ALA A O 1
ATOM 1446 N N . GLU A 1 182 ? 70.869 5.972 -65.069 1.00 49.25 182 GLU A N 1
ATOM 1447 C CA . GLU A 1 182 ? 71.512 6.998 -64.235 1.00 49.25 182 GLU A CA 1
ATOM 1448 C C . GLU A 1 182 ? 72.833 6.537 -63.594 1.00 49.25 182 GLU A C 1
ATOM 1450 O O . GLU A 1 182 ? 73.717 7.373 -63.395 1.00 49.25 182 GLU A O 1
ATOM 1455 N N . GLU A 1 183 ? 73.034 5.237 -63.341 1.00 51.31 183 GLU A N 1
ATOM 1456 C CA . GLU A 1 183 ? 74.359 4.712 -62.952 1.00 51.31 183 GLU A CA 1
ATOM 1457 C C . GLU A 1 183 ? 75.409 4.906 -64.060 1.00 51.31 183 GLU A C 1
ATOM 1459 O O . GLU A 1 183 ? 76.554 5.224 -63.754 1.00 51.31 183 GLU A O 1
ATOM 1464 N N . SER A 1 184 ? 75.019 4.889 -65.343 1.00 53.25 184 SER A N 1
ATOM 1465 C CA . SER A 1 184 ? 75.942 5.205 -66.451 1.00 53.25 184 SER A CA 1
ATOM 1466 C C . SER A 1 184 ? 76.290 6.698 -66.572 1.00 53.25 184 SER A C 1
ATOM 1468 O O . SER A 1 184 ? 77.324 7.055 -67.133 1.00 53.25 184 SER A O 1
ATOM 1470 N N . VAL A 1 185 ? 75.449 7.584 -66.024 1.00 52.34 185 VAL A N 1
ATOM 1471 C CA . VAL A 1 185 ? 75.667 9.042 -66.035 1.00 52.34 185 VAL A CA 1
ATOM 1472 C C . VAL A 1 185 ? 76.445 9.496 -64.795 1.00 52.34 185 VAL A C 1
ATOM 1474 O O . VAL A 1 185 ? 77.211 10.460 -64.868 1.00 52.34 185 VAL A O 1
ATOM 1477 N N . LYS A 1 186 ? 76.319 8.790 -63.661 1.00 51.84 186 LYS A N 1
ATOM 1478 C CA . LYS A 1 186 ? 77.152 9.050 -62.476 1.00 51.84 186 LYS A CA 1
ATOM 1479 C C . LYS A 1 186 ? 78.617 8.676 -62.702 1.00 51.84 186 LYS A C 1
ATOM 1481 O O . LYS A 1 186 ? 79.463 9.489 -62.342 1.00 51.84 186 LYS A O 1
ATOM 1486 N N . ASP A 1 187 ? 78.909 7.585 -63.411 1.00 53.09 187 ASP A N 1
ATOM 1487 C CA . ASP A 1 187 ? 80.286 7.247 -63.812 1.00 53.09 187 ASP A CA 1
ATOM 1488 C C . ASP A 1 187 ? 80.905 8.287 -64.769 1.00 53.09 187 ASP A C 1
ATOM 1490 O O . ASP A 1 187 ? 82.118 8.507 -64.766 1.00 53.09 187 ASP A O 1
ATOM 1494 N N . PHE A 1 188 ? 80.085 8.992 -65.557 1.00 52.00 188 PHE A N 1
ATOM 1495 C CA . PHE A 1 188 ? 80.562 10.050 -66.455 1.00 52.00 188 PHE A CA 1
ATOM 1496 C C . PHE A 1 188 ? 80.845 11.370 -65.712 1.00 52.00 188 PHE A C 1
ATOM 1498 O O . PHE A 1 188 ? 81.854 12.025 -65.968 1.00 52.00 188 PHE A O 1
ATOM 1505 N N . ASN A 1 189 ? 80.010 11.734 -64.733 1.00 53.38 189 ASN A N 1
ATOM 1506 C CA . ASN A 1 189 ? 80.194 12.957 -63.940 1.00 53.38 189 ASN A CA 1
ATOM 1507 C C . ASN A 1 189 ? 81.246 12.819 -62.822 1.00 53.38 189 ASN A C 1
ATOM 1509 O O . ASN A 1 189 ? 81.817 13.825 -62.394 1.00 53.38 189 ASN A O 1
ATOM 1513 N N . GLU A 1 190 ? 81.554 11.602 -62.360 1.00 54.03 190 GLU A N 1
ATOM 1514 C CA . GLU A 1 190 ? 82.670 11.366 -61.430 1.00 54.03 190 GLU A CA 1
ATOM 1515 C C . GLU A 1 190 ? 84.044 11.442 -62.127 1.00 54.03 190 GLU A C 1
ATOM 1517 O O . GLU A 1 190 ? 85.047 11.759 -61.482 1.00 54.03 190 GLU A O 1
ATOM 1522 N N . MET A 1 191 ? 84.092 11.257 -63.455 1.00 50.97 191 MET A N 1
ATOM 1523 C CA . MET A 1 191 ? 85.299 11.483 -64.261 1.00 50.97 191 MET A CA 1
ATOM 1524 C C . MET A 1 191 ? 85.602 12.975 -64.490 1.00 50.97 191 MET A C 1
ATOM 1526 O O . MET A 1 191 ? 86.775 13.351 -64.509 1.00 50.97 191 MET A O 1
ATOM 1530 N N . ASP A 1 192 ? 84.583 13.835 -64.584 1.00 50.69 192 ASP A N 1
ATOM 1531 C CA . ASP A 1 192 ? 84.774 15.286 -64.761 1.00 50.69 192 ASP A CA 1
ATOM 1532 C C . ASP A 1 192 ? 85.099 16.015 -63.446 1.00 50.69 192 ASP A C 1
ATOM 1534 O O . ASP A 1 192 ? 85.849 16.994 -63.433 1.00 50.69 192 ASP A O 1
ATOM 1538 N N . LYS A 1 193 ? 84.650 15.486 -62.299 1.00 49.72 193 LYS A N 1
ATOM 1539 C CA . LYS A 1 193 ? 85.020 16.024 -60.976 1.00 49.72 193 LYS A CA 1
ATOM 1540 C C . LYS A 1 193 ? 86.481 15.793 -60.580 1.00 49.72 193 LYS A C 1
ATOM 1542 O O . LYS A 1 193 ? 86.956 16.451 -59.663 1.00 49.72 193 LYS A O 1
ATOM 1547 N N . ARG A 1 194 ? 87.227 14.932 -61.284 1.00 50.81 194 ARG A N 1
ATOM 1548 C CA . ARG A 1 194 ? 88.669 14.726 -61.042 1.00 50.81 194 ARG A CA 1
ATOM 1549 C C . ARG A 1 194 ? 89.586 15.710 -61.778 1.00 50.81 194 ARG A C 1
ATOM 1551 O O . ARG A 1 194 ? 90.800 15.600 -61.630 1.00 50.81 194 ARG A O 1
ATOM 1558 N N . LYS A 1 195 ? 89.057 16.662 -62.561 1.00 47.69 195 LYS A N 1
ATOM 1559 C CA . LYS A 1 195 ? 89.887 17.633 -63.304 1.00 47.69 195 LYS A CA 1
ATOM 1560 C C . LYS A 1 195 ? 89.970 19.046 -62.729 1.00 47.69 195 LYS A C 1
ATOM 1562 O O . LYS A 1 195 ? 90.844 19.776 -63.175 1.00 47.69 195 LYS A O 1
ATOM 1567 N N . ASN A 1 196 ? 89.165 19.413 -61.733 1.00 45.53 196 ASN A N 1
ATOM 1568 C CA . ASN A 1 196 ? 89.146 20.782 -61.196 1.00 45.53 196 ASN A CA 1
ATOM 1569 C C . ASN A 1 196 ? 89.322 20.840 -59.668 1.00 45.53 196 ASN A C 1
ATOM 1571 O O . ASN A 1 196 ? 88.591 21.540 -58.976 1.00 45.53 196 ASN A O 1
ATOM 1575 N N . GLU A 1 197 ? 90.328 20.138 -59.143 1.00 47.56 197 GLU A N 1
ATOM 1576 C CA . GLU A 1 197 ? 90.972 20.509 -57.875 1.00 47.56 197 GLU A CA 1
ATOM 1577 C C . GLU A 1 197 ? 92.276 21.249 -58.192 1.00 47.56 197 GLU A C 1
ATOM 1579 O O . GLU A 1 197 ? 93.317 20.624 -58.401 1.00 47.56 197 GLU A O 1
ATOM 1584 N N . LYS A 1 198 ? 92.195 22.581 -58.291 1.00 49.31 198 LYS A N 1
ATOM 1585 C CA . LYS A 1 198 ? 93.240 23.539 -57.886 1.00 49.31 198 LYS A CA 1
ATOM 1586 C C . LYS A 1 198 ? 92.831 24.959 -58.265 1.00 49.31 198 LYS A C 1
ATOM 1588 O O . LYS A 1 198 ? 93.010 25.359 -59.410 1.00 49.31 198 LYS A O 1
ATOM 1593 N N . SER A 1 199 ? 92.377 25.708 -57.274 1.00 43.56 199 SER A N 1
ATOM 1594 C CA . SER A 1 199 ? 92.867 27.060 -56.994 1.00 43.56 199 SER A CA 1
ATOM 1595 C C . SER A 1 199 ? 92.137 27.569 -55.761 1.00 43.56 199 SER A C 1
ATOM 1597 O O . SER A 1 199 ? 90.907 27.615 -55.746 1.00 43.56 199 SER A O 1
ATOM 1599 N N . ASP A 1 200 ? 92.939 27.867 -54.750 1.00 48.03 200 ASP A N 1
ATOM 1600 C CA . ASP A 1 200 ? 92.580 28.578 -53.537 1.00 48.03 200 ASP A CA 1
ATOM 1601 C C . ASP A 1 200 ? 92.155 30.030 -53.833 1.00 48.03 200 ASP A C 1
ATOM 1603 O O . ASP A 1 200 ? 92.332 30.530 -54.947 1.00 48.03 200 ASP A O 1
ATOM 1607 N N . ASP A 1 201 ? 91.682 30.660 -52.759 1.00 44.12 201 ASP A N 1
ATOM 1608 C CA . ASP A 1 201 ? 91.583 32.097 -52.489 1.00 44.12 201 ASP A CA 1
ATOM 1609 C C . ASP A 1 201 ? 90.238 32.787 -52.788 1.00 44.12 201 ASP A C 1
ATOM 1611 O O . ASP A 1 201 ? 89.797 32.928 -53.926 1.00 44.12 201 ASP A O 1
ATOM 1615 N N . ASP A 1 202 ? 89.610 33.174 -51.669 1.00 48.31 202 ASP A N 1
ATOM 1616 C CA . ASP A 1 202 ? 89.030 34.484 -51.355 1.00 48.31 202 ASP A CA 1
ATOM 1617 C C . ASP A 1 202 ? 88.141 35.164 -52.413 1.00 48.31 202 ASP A C 1
ATOM 1619 O O . ASP A 1 202 ? 88.605 35.642 -53.441 1.00 48.31 202 ASP A O 1
ATOM 1623 N N . ASP A 1 203 ? 86.840 35.271 -52.125 1.00 41.97 203 ASP A N 1
ATOM 1624 C CA . ASP A 1 203 ? 86.212 36.553 -51.763 1.00 41.97 203 ASP A CA 1
ATOM 1625 C C . ASP A 1 203 ? 84.674 36.464 -51.727 1.00 41.97 203 ASP A C 1
ATOM 1627 O O . ASP A 1 203 ? 84.026 35.626 -52.360 1.00 41.97 203 ASP A O 1
ATOM 1631 N N . GLU A 1 204 ? 84.119 37.340 -50.895 1.00 48.84 204 GLU A N 1
ATOM 1632 C CA . GLU A 1 204 ? 82.704 37.612 -50.664 1.00 48.84 204 GLU A CA 1
ATOM 1633 C C . GLU A 1 204 ? 81.955 38.124 -51.916 1.00 48.84 204 GLU A C 1
ATOM 1635 O O . GLU A 1 204 ? 82.543 38.623 -52.871 1.00 48.84 204 GLU A O 1
ATOM 1640 N N . ASP A 1 205 ? 80.621 38.067 -51.817 1.00 48.16 205 ASP A N 1
ATOM 1641 C CA . ASP A 1 205 ? 79.614 38.803 -52.598 1.00 48.16 205 ASP A CA 1
ATOM 1642 C C . ASP A 1 205 ? 79.339 38.381 -54.059 1.00 48.16 205 ASP A C 1
ATOM 1644 O O . ASP A 1 205 ? 80.108 38.650 -54.970 1.00 48.16 205 ASP A O 1
ATOM 1648 N N . ASP A 1 206 ? 78.147 37.814 -54.317 1.00 43.12 206 ASP A N 1
ATOM 1649 C CA . ASP A 1 206 ? 77.113 38.474 -55.149 1.00 43.12 206 ASP A CA 1
ATOM 1650 C C . ASP A 1 206 ? 75.819 37.629 -55.211 1.00 43.12 206 ASP A C 1
ATOM 1652 O O . ASP A 1 206 ? 75.744 36.521 -55.752 1.00 43.12 206 ASP A O 1
ATOM 1656 N N . TYR A 1 207 ? 74.761 38.189 -54.632 1.00 53.50 207 TYR A N 1
ATOM 1657 C CA . TYR A 1 207 ? 73.420 37.634 -54.508 1.00 53.50 207 TYR A CA 1
ATOM 1658 C C . TYR A 1 207 ? 72.533 38.260 -55.596 1.00 53.50 207 TYR A C 1
ATOM 1660 O O . TYR A 1 207 ? 71.881 39.267 -55.328 1.00 53.50 207 TYR A O 1
ATOM 1668 N N . SER A 1 208 ? 72.451 37.715 -56.823 1.00 54.72 208 SER A N 1
ATOM 1669 C CA . SER A 1 208 ? 71.449 38.259 -57.774 1.00 54.72 208 SER A CA 1
ATOM 1670 C C . SER A 1 208 ? 70.941 37.419 -58.959 1.00 54.72 208 SER A C 1
ATOM 1672 O O . SER A 1 208 ? 70.026 37.898 -59.627 1.00 54.72 208 SER A O 1
ATOM 1674 N N . ASN A 1 209 ? 71.372 36.174 -59.227 1.00 52.19 209 ASN A N 1
ATOM 1675 C CA . ASN A 1 209 ? 70.997 35.513 -60.503 1.00 52.19 209 ASN A CA 1
ATOM 1676 C C . ASN A 1 209 ? 70.073 34.277 -60.467 1.00 52.19 209 ASN A C 1
ATOM 1678 O O . ASN A 1 209 ? 69.778 33.701 -61.516 1.00 52.19 209 ASN A O 1
ATOM 1682 N N . THR A 1 210 ? 69.510 33.898 -59.317 1.00 52.62 210 THR A N 1
ATOM 1683 C CA . THR A 1 210 ? 68.614 32.720 -59.236 1.00 52.62 210 THR A CA 1
ATOM 1684 C C . THR A 1 210 ? 67.202 32.981 -59.788 1.00 52.62 210 THR A C 1
ATOM 1686 O O . THR A 1 210 ? 66.543 32.060 -60.266 1.00 52.62 210 THR A O 1
ATOM 1689 N N . LYS A 1 211 ? 66.743 34.243 -59.832 1.00 54.47 211 LYS A N 1
ATOM 1690 C CA . LYS A 1 211 ? 65.396 34.591 -60.334 1.00 54.47 211 LYS A CA 1
ATOM 1691 C C . LYS A 1 211 ? 65.230 34.469 -61.853 1.00 54.47 211 LYS A C 1
ATOM 1693 O O . LYS A 1 211 ? 64.121 34.231 -62.322 1.00 54.47 211 LYS A O 1
ATOM 1698 N N . VAL A 1 212 ? 66.310 34.588 -62.627 1.00 57.66 212 VAL A N 1
ATOM 1699 C CA . VAL A 1 212 ? 66.239 34.549 -64.101 1.00 57.66 212 VAL A CA 1
ATOM 1700 C C . VAL A 1 212 ? 66.118 33.109 -64.624 1.00 57.66 212 VAL A C 1
ATOM 1702 O O . VAL A 1 212 ? 65.495 32.873 -65.661 1.00 57.66 212 VAL A O 1
ATOM 1705 N N . TYR A 1 213 ? 66.631 32.121 -63.883 1.00 57.25 213 TYR A N 1
ATOM 1706 C CA . TYR A 1 213 ? 66.520 30.709 -64.261 1.00 57.25 213 TYR A CA 1
ATOM 1707 C C . TYR A 1 213 ? 65.152 30.094 -63.918 1.00 57.25 213 TYR A C 1
ATOM 1709 O O . TYR A 1 213 ? 64.630 29.304 -64.708 1.00 57.25 213 TYR A O 1
ATOM 1717 N N . GLU A 1 214 ? 64.517 30.492 -62.811 1.00 62.53 214 GLU A N 1
ATOM 1718 C CA . GLU A 1 214 ? 63.186 29.983 -62.437 1.00 62.53 214 GLU A CA 1
ATOM 1719 C C . GLU A 1 214 ? 62.066 30.498 -63.361 1.00 62.53 214 GLU A C 1
ATOM 1721 O O . GLU A 1 214 ? 61.166 29.737 -63.730 1.00 62.53 214 GLU A O 1
ATOM 1726 N N . GLU A 1 215 ? 62.141 31.749 -63.832 1.00 68.19 215 GLU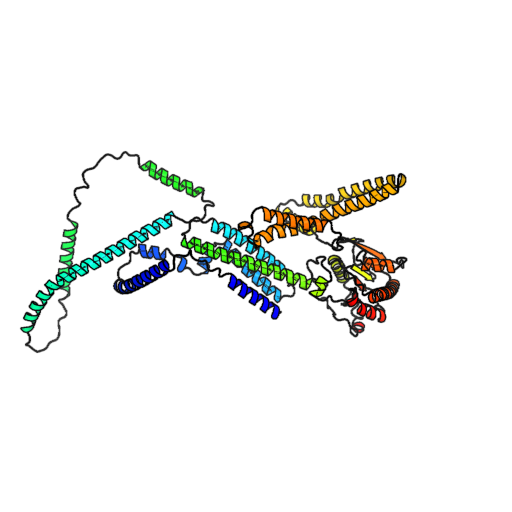 A N 1
ATOM 1727 C CA . GLU A 1 215 ? 61.167 32.279 -64.800 1.00 68.19 215 GLU A CA 1
ATOM 1728 C C . GLU A 1 215 ? 61.282 31.617 -66.182 1.00 68.19 215 GLU A C 1
ATOM 1730 O O . GLU A 1 215 ? 60.266 31.363 -66.837 1.00 68.19 215 GLU A O 1
ATOM 1735 N N . ALA A 1 216 ? 62.493 31.266 -66.626 1.00 72.19 216 ALA A N 1
ATOM 1736 C CA . ALA A 1 216 ? 62.699 30.582 -67.903 1.00 72.19 216 ALA A CA 1
ATOM 1737 C C . ALA A 1 216 ? 62.162 29.136 -67.894 1.00 72.19 216 ALA A C 1
ATOM 1739 O O . ALA A 1 216 ? 61.620 28.666 -68.901 1.00 72.19 216 ALA A O 1
ATOM 1740 N N . ILE A 1 217 ? 62.261 28.444 -66.753 1.00 72.00 217 ILE A N 1
ATOM 1741 C CA . ILE A 1 217 ? 61.751 27.077 -66.576 1.00 72.00 217 ILE A CA 1
ATOM 1742 C C . ILE A 1 217 ? 60.218 27.078 -66.505 1.00 72.00 217 ILE A C 1
ATOM 1744 O O . ILE A 1 217 ? 59.572 26.304 -67.218 1.00 72.00 217 ILE A O 1
ATOM 17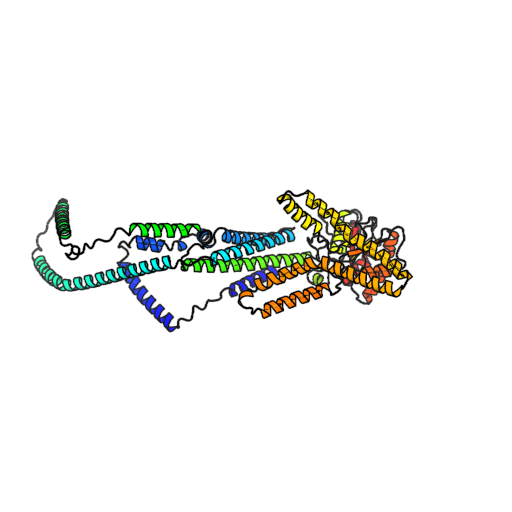48 N N . ASN A 1 218 ? 59.618 28.006 -65.752 1.00 75.56 218 ASN A N 1
ATOM 1749 C CA . ASN A 1 218 ? 58.158 28.120 -65.661 1.00 75.56 218 ASN A CA 1
ATOM 1750 C C . ASN A 1 218 ? 57.511 28.491 -67.007 1.00 75.56 218 ASN A C 1
ATOM 1752 O O . ASN A 1 218 ? 56.464 27.948 -67.368 1.00 75.56 218 ASN A O 1
ATOM 1756 N N . LYS A 1 219 ? 58.173 29.324 -67.818 1.00 79.81 219 LYS A N 1
ATOM 1757 C CA . LYS A 1 219 ? 57.676 29.709 -69.149 1.00 79.81 219 LYS A CA 1
ATOM 1758 C C . LYS A 1 219 ? 57.721 28.562 -70.171 1.00 79.81 219 LYS A C 1
ATOM 1760 O O . LYS A 1 219 ? 56.853 28.491 -71.043 1.00 79.81 219 LYS A O 1
ATOM 1765 N N . LYS A 1 220 ? 58.682 27.634 -70.057 1.00 79.44 220 LYS A N 1
ATOM 1766 C CA . LYS A 1 220 ? 58.710 26.394 -70.862 1.00 79.44 220 LYS A CA 1
ATOM 1767 C C . LYS A 1 220 ? 57.591 25.428 -70.462 1.00 79.44 220 LYS A C 1
ATOM 1769 O O . LYS A 1 220 ? 56.918 24.885 -71.337 1.00 79.44 220 LYS A O 1
ATOM 1774 N N . LEU A 1 221 ? 57.332 25.292 -69.162 1.00 75.00 221 LEU A N 1
ATOM 1775 C CA . LEU A 1 221 ? 56.286 24.417 -68.621 1.00 75.00 221 LEU A CA 1
ATOM 1776 C C . LEU A 1 221 ? 54.866 24.868 -69.009 1.00 75.00 221 LEU A C 1
ATOM 1778 O O . LEU A 1 221 ? 54.008 24.035 -69.309 1.00 75.00 221 LEU A O 1
ATOM 1782 N N . GLU A 1 222 ? 54.601 26.175 -69.077 1.00 74.81 222 GLU A N 1
ATOM 1783 C CA . GLU A 1 222 ? 53.310 26.686 -69.563 1.00 74.81 222 GLU A CA 1
ATOM 1784 C C . GLU A 1 222 ? 53.119 26.532 -71.081 1.00 74.81 222 GLU A C 1
ATOM 1786 O O . GLU A 1 222 ? 51.995 26.307 -71.546 1.00 74.81 222 GLU A O 1
ATOM 1791 N N . ALA A 1 223 ? 54.199 26.605 -71.866 1.00 72.44 223 ALA A N 1
ATOM 1792 C CA . ALA A 1 223 ? 54.151 26.378 -73.310 1.00 72.44 223 ALA A CA 1
ATOM 1793 C C . ALA A 1 223 ? 53.862 24.903 -73.656 1.00 72.44 223 ALA A C 1
ATOM 1795 O O . ALA A 1 223 ? 53.111 24.628 -74.594 1.00 72.44 223 ALA A O 1
ATOM 1796 N N . GLU A 1 224 ? 54.382 23.956 -72.870 1.00 68.62 224 GLU A N 1
ATOM 1797 C CA . GLU A 1 224 ? 54.083 22.524 -73.022 1.00 68.62 224 GLU A CA 1
ATOM 1798 C C . GLU A 1 224 ? 52.663 22.171 -72.558 1.00 68.62 224 GLU A C 1
ATOM 1800 O O . GLU A 1 224 ? 51.959 21.436 -73.252 1.00 68.62 224 GLU A O 1
ATOM 1805 N N . LYS A 1 225 ? 52.163 22.789 -71.476 1.00 67.38 225 LYS A N 1
ATOM 1806 C CA . LYS A 1 225 ? 50.759 22.630 -71.045 1.00 67.38 225 LYS A CA 1
ATOM 1807 C C . LYS A 1 225 ? 49.754 23.163 -72.072 1.00 67.38 225 LYS A C 1
ATOM 1809 O O . LYS A 1 225 ? 48.672 22.595 -72.216 1.00 67.38 225 LYS A O 1
ATOM 1814 N N . LYS A 1 226 ? 50.096 24.219 -72.821 1.00 64.75 226 LYS A N 1
ATOM 1815 C CA . LYS A 1 226 ? 49.257 24.722 -73.926 1.00 64.75 226 LYS A CA 1
ATOM 1816 C C . LYS A 1 226 ? 49.301 23.832 -75.173 1.00 64.75 226 LYS A C 1
ATOM 1818 O O . LYS A 1 226 ? 48.291 23.760 -75.865 1.00 64.75 226 LYS A O 1
ATOM 1823 N N . LYS A 1 227 ? 50.400 23.111 -75.428 1.00 58.09 227 LYS A N 1
ATOM 1824 C CA . LYS A 1 227 ? 50.465 22.090 -76.492 1.00 58.09 227 LYS A CA 1
ATOM 1825 C C . LYS A 1 227 ? 49.706 20.809 -76.124 1.00 58.09 227 LYS A C 1
ATOM 1827 O O . LYS A 1 227 ? 49.012 20.265 -76.971 1.00 58.09 227 LYS A O 1
ATOM 1832 N N . ALA A 1 228 ? 49.727 20.398 -74.855 1.00 54.97 228 ALA A N 1
ATOM 1833 C CA . ALA A 1 228 ? 49.001 19.214 -74.379 1.00 54.97 228 ALA A CA 1
ATOM 1834 C C . ALA A 1 228 ? 47.467 19.387 -74.322 1.00 54.97 228 ALA A C 1
ATOM 1836 O O . ALA A 1 228 ? 46.735 18.403 -74.279 1.00 54.97 228 ALA A O 1
ATOM 1837 N N . LYS A 1 229 ? 46.954 20.626 -74.342 1.00 49.09 229 LYS A N 1
ATOM 1838 C CA . LYS A 1 229 ? 45.507 20.921 -74.318 1.00 49.09 229 LYS A CA 1
ATOM 1839 C C . LYS A 1 229 ? 44.878 21.059 -75.716 1.00 49.09 229 LYS A C 1
ATOM 1841 O O . LYS A 1 229 ? 43.708 21.417 -75.814 1.00 49.09 229 LYS A O 1
ATOM 1846 N N . GLY A 1 230 ? 45.655 20.820 -76.779 1.00 51.62 230 GLY A N 1
ATOM 1847 C CA . GLY A 1 230 ? 45.271 21.079 -78.170 1.00 51.62 230 GLY A CA 1
ATOM 1848 C C . GLY A 1 230 ? 45.047 19.856 -79.064 1.00 51.62 230 GLY A C 1
ATOM 1849 O O . GLY A 1 230 ? 44.677 20.054 -80.217 1.00 51.62 230 GLY A O 1
ATOM 1850 N N . GLU A 1 231 ? 45.230 18.619 -78.594 1.00 45.06 231 GLU A N 1
ATOM 1851 C CA . GLU A 1 231 ? 45.143 17.438 -79.467 1.00 45.06 231 GLU A CA 1
ATOM 1852 C C . GLU A 1 231 ? 44.152 16.369 -78.972 1.00 45.06 231 GLU A C 1
ATOM 1854 O O . GLU A 1 231 ? 44.332 15.743 -77.932 1.00 45.06 231 GLU A O 1
ATOM 1859 N N . LEU A 1 232 ? 43.138 16.155 -79.825 1.00 48.12 232 LEU A N 1
ATOM 1860 C CA . LEU A 1 232 ? 42.335 14.943 -80.041 1.00 48.12 232 LEU A CA 1
ATOM 1861 C C . LEU A 1 232 ? 41.211 14.617 -79.040 1.00 48.12 232 LEU A C 1
ATOM 1863 O O . LEU A 1 232 ? 41.298 13.708 -78.217 1.00 48.12 232 LEU A O 1
ATOM 1867 N N . GLU A 1 233 ? 40.046 15.237 -79.267 1.00 48.88 233 GLU A N 1
ATOM 1868 C CA . GLU A 1 233 ? 38.780 14.521 -79.077 1.00 48.88 233 GLU A CA 1
ATOM 1869 C C . GLU A 1 233 ? 38.723 13.325 -80.057 1.00 48.88 233 GLU A C 1
ATOM 1871 O O . GLU A 1 233 ? 38.863 13.521 -81.268 1.00 48.88 233 GLU A O 1
ATOM 1876 N N . PRO A 1 234 ? 38.511 12.079 -79.595 1.00 48.69 234 PRO A N 1
ATOM 1877 C CA . PRO A 1 234 ? 38.419 10.928 -80.485 1.00 48.69 234 PRO A CA 1
ATOM 1878 C C . PRO A 1 234 ? 37.139 10.962 -81.340 1.00 48.69 234 PRO A C 1
ATOM 1880 O O . PRO A 1 234 ? 36.020 11.126 -80.847 1.00 48.69 234 PRO A O 1
ATOM 1883 N N . ALA A 1 235 ? 37.318 10.736 -82.644 1.00 47.41 235 ALA A N 1
ATOM 1884 C CA . ALA A 1 235 ? 36.346 10.890 -83.730 1.00 47.41 235 ALA A CA 1
ATOM 1885 C C . ALA A 1 235 ? 35.115 9.946 -83.717 1.00 47.41 235 ALA A C 1
ATOM 1887 O O . ALA A 1 235 ? 34.375 9.899 -84.697 1.00 47.41 235 ALA A O 1
ATOM 1888 N N . TYR A 1 236 ? 34.822 9.229 -82.625 1.00 54.94 236 TYR A N 1
ATOM 1889 C CA . TYR A 1 236 ? 33.588 8.430 -82.512 1.00 54.94 236 TYR A CA 1
ATOM 1890 C C . TYR A 1 236 ? 32.391 9.219 -81.942 1.00 54.94 236 TYR A C 1
ATOM 1892 O O . TYR A 1 236 ? 31.273 8.708 -81.908 1.00 54.94 236 TYR A O 1
ATOM 1900 N N . LYS A 1 237 ? 32.582 10.488 -81.545 1.00 50.16 237 LYS A N 1
ATOM 1901 C CA . LYS A 1 237 ? 31.512 11.361 -81.017 1.00 50.16 237 LYS A CA 1
ATOM 1902 C C . LYS A 1 237 ? 30.672 12.105 -82.074 1.00 50.16 237 LYS A C 1
ATOM 1904 O O . LYS A 1 237 ? 29.748 12.821 -81.695 1.00 50.16 237 LYS A O 1
ATOM 1909 N N . LEU A 1 238 ? 30.920 11.931 -83.379 1.00 49.81 238 LEU A N 1
ATOM 1910 C CA . LEU A 1 238 ? 30.254 12.719 -84.439 1.00 49.81 238 LEU A CA 1
ATOM 1911 C C . LEU A 1 238 ? 29.295 11.958 -85.377 1.00 49.81 238 LEU A C 1
ATOM 1913 O O . LEU A 1 238 ? 28.683 12.584 -86.239 1.00 49.81 238 LEU A O 1
ATOM 1917 N N . ALA A 1 239 ? 29.055 10.658 -85.187 1.00 48.91 239 ALA A N 1
ATOM 1918 C CA . ALA A 1 239 ? 28.117 9.901 -86.025 1.00 48.91 239 ALA A CA 1
ATOM 1919 C C . ALA A 1 239 ? 26.980 9.288 -85.194 1.00 48.91 239 ALA A C 1
ATOM 1921 O O . ALA A 1 239 ? 27.077 8.168 -84.704 1.00 48.91 239 ALA A O 1
ATOM 1922 N N . GLY A 1 240 ? 25.877 10.027 -85.027 1.00 41.25 240 GLY A N 1
ATOM 1923 C CA . GLY A 1 240 ? 24.705 9.480 -84.335 1.00 41.25 240 GLY A CA 1
ATOM 1924 C C . GLY A 1 240 ? 23.567 10.440 -84.001 1.00 41.25 240 GLY A C 1
ATOM 1925 O O . GLY A 1 240 ? 22.886 10.235 -83.001 1.00 41.25 240 GLY A O 1
ATOM 1926 N N . LYS A 1 241 ? 23.306 11.480 -84.806 1.00 50.16 241 LYS A N 1
ATOM 1927 C CA . LYS A 1 241 ? 22.063 12.265 -84.685 1.00 50.16 241 LYS A CA 1
ATOM 1928 C C . LYS A 1 241 ? 20.873 11.448 -85.209 1.00 50.16 241 LYS A C 1
ATOM 1930 O O . LYS A 1 241 ? 20.420 11.646 -86.331 1.00 50.16 241 LYS A O 1
ATOM 1935 N N . LYS A 1 242 ? 20.323 10.553 -84.384 1.00 47.78 242 LYS A N 1
ATOM 1936 C CA . LYS A 1 242 ? 18.910 10.161 -84.496 1.00 47.78 242 LYS A CA 1
ATOM 1937 C C . LYS A 1 242 ? 18.094 11.104 -83.615 1.00 47.78 242 LYS A C 1
ATOM 1939 O O . LYS A 1 242 ? 18.318 11.170 -82.409 1.00 47.78 242 LYS A O 1
ATOM 1944 N N . LYS A 1 243 ? 17.176 11.851 -84.242 1.00 51.59 243 LYS A N 1
ATOM 1945 C CA . LYS A 1 243 ? 16.147 12.688 -83.602 1.00 51.59 243 LYS A CA 1
ATOM 1946 C C . LYS A 1 243 ? 15.523 11.927 -82.426 1.00 51.59 243 LYS A C 1
ATOM 1948 O O . LYS A 1 243 ? 14.755 10.990 -82.632 1.00 51.59 243 LYS A O 1
ATOM 1953 N N . ARG A 1 244 ? 15.856 12.327 -81.197 1.00 46.81 244 ARG A N 1
ATOM 1954 C CA . ARG A 1 244 ? 15.116 11.926 -80.000 1.00 46.81 244 ARG A CA 1
ATOM 1955 C C . ARG A 1 244 ? 13.919 12.862 -79.898 1.00 46.81 244 ARG A C 1
ATOM 1957 O O . ARG A 1 244 ? 14.084 14.071 -79.794 1.00 46.81 244 ARG A O 1
ATOM 1964 N N . VAL A 1 245 ? 12.743 12.266 -80.019 1.00 46.25 245 VAL A N 1
ATOM 1965 C CA . VAL A 1 245 ? 11.424 12.891 -79.931 1.00 46.25 245 VAL A CA 1
ATOM 1966 C C . VAL A 1 245 ? 11.288 13.671 -78.618 1.00 46.25 245 VAL A C 1
ATOM 1968 O O . VAL A 1 245 ? 11.689 13.186 -77.555 1.00 46.25 245 VAL A O 1
ATOM 1971 N N . GLU A 1 246 ? 10.711 14.869 -78.709 1.00 47.97 246 GLU A N 1
ATOM 1972 C CA . GLU A 1 246 ? 10.286 15.750 -77.615 1.00 47.97 246 GLU A CA 1
ATOM 1973 C C . GLU A 1 246 ? 9.206 15.081 -76.743 1.00 47.97 246 GLU A C 1
ATOM 1975 O O . GLU A 1 246 ? 8.025 15.388 -76.823 1.00 47.97 246 GLU A O 1
ATOM 1980 N N . GLY A 1 247 ? 9.606 14.117 -75.913 1.00 49.25 247 GLY A N 1
ATOM 1981 C CA . GLY A 1 247 ? 8.712 13.439 -74.964 1.00 49.25 247 GLY A CA 1
ATOM 1982 C C . GLY A 1 247 ? 9.269 13.326 -73.545 1.00 49.25 247 GLY A C 1
ATOM 1983 O O . GLY A 1 247 ? 8.664 12.676 -72.698 1.00 49.25 247 GLY A O 1
ATOM 1984 N N . LYS A 1 248 ? 10.443 13.912 -73.264 1.00 49.78 248 LYS A N 1
ATOM 1985 C CA . LYS A 1 248 ? 11.173 13.667 -72.006 1.00 49.78 248 LYS A CA 1
ATOM 1986 C C . LYS A 1 248 ? 10.897 14.682 -70.890 1.00 49.78 248 LYS A C 1
ATOM 1988 O O . LYS A 1 248 ? 11.070 14.335 -69.729 1.00 49.78 248 LYS A O 1
ATOM 1993 N N . VAL A 1 249 ? 10.375 15.866 -71.215 1.00 51.69 249 VAL A N 1
ATOM 1994 C CA . VAL A 1 249 ? 10.059 16.910 -70.217 1.00 51.69 249 VAL A CA 1
ATOM 1995 C C . VAL A 1 249 ? 8.843 16.530 -69.355 1.00 51.69 249 VAL A C 1
ATOM 1997 O O . VAL A 1 249 ? 8.748 16.930 -68.199 1.00 51.69 249 VAL A O 1
ATOM 2000 N N . VAL A 1 250 ? 7.946 15.673 -69.860 1.00 53.91 250 VAL A N 1
ATOM 2001 C CA . VAL A 1 250 ? 6.781 15.198 -69.090 1.00 53.91 250 VAL A CA 1
ATOM 2002 C C . VAL A 1 250 ? 7.180 14.172 -68.018 1.00 53.91 250 VAL A C 1
ATOM 2004 O O . VAL A 1 250 ? 6.546 14.113 -66.971 1.00 53.91 250 VAL A O 1
ATOM 2007 N N . LYS A 1 251 ? 8.263 13.402 -68.219 1.00 53.28 251 LYS A N 1
ATOM 2008 C CA . LYS A 1 251 ? 8.706 12.396 -67.236 1.00 53.28 251 LYS A CA 1
ATOM 2009 C C . LYS A 1 251 ? 9.449 12.999 -66.045 1.00 53.28 251 LYS A C 1
ATOM 2011 O O . LYS A 1 251 ? 9.251 12.519 -64.942 1.00 53.28 251 LYS A O 1
ATOM 2016 N N . GLU A 1 252 ? 10.239 14.056 -66.225 1.00 55.03 252 GLU A N 1
ATOM 2017 C CA . GLU A 1 252 ? 10.885 14.738 -65.088 1.00 55.03 252 GLU A CA 1
ATOM 2018 C C . GLU A 1 252 ? 9.873 15.476 -64.211 1.00 55.03 252 GLU A C 1
ATOM 2020 O O . GLU A 1 252 ? 9.983 15.420 -62.990 1.00 55.03 252 GLU A O 1
ATOM 2025 N N . LYS A 1 253 ? 8.833 16.074 -64.809 1.00 59.59 253 LYS A N 1
ATOM 2026 C CA . LYS A 1 253 ? 7.736 16.674 -64.041 1.00 59.59 253 LYS A CA 1
ATOM 2027 C C . LYS A 1 253 ? 6.890 15.622 -63.327 1.00 59.59 253 LYS A C 1
ATOM 2029 O O . LYS A 1 253 ? 6.603 15.797 -62.158 1.00 59.59 253 LYS A O 1
ATOM 2034 N N . ALA A 1 254 ? 6.589 14.491 -63.971 1.00 60.31 254 ALA A N 1
ATOM 2035 C CA . ALA A 1 254 ? 5.886 13.383 -63.320 1.00 60.31 254 ALA A CA 1
ATOM 2036 C C . ALA A 1 254 ? 6.703 12.731 -62.187 1.00 60.31 254 ALA A C 1
ATOM 2038 O O . ALA A 1 254 ? 6.117 12.300 -61.203 1.00 60.31 254 ALA A O 1
ATOM 2039 N N . ILE A 1 255 ? 8.038 12.683 -62.291 1.00 60.72 255 ILE A N 1
ATOM 2040 C CA . ILE A 1 255 ? 8.914 12.209 -61.207 1.00 60.72 255 ILE A CA 1
ATOM 2041 C C . ILE A 1 255 ? 8.975 13.243 -60.073 1.00 60.72 255 ILE A C 1
ATOM 2043 O O . ILE A 1 255 ? 8.857 12.866 -58.916 1.00 60.72 255 ILE A O 1
ATOM 2047 N N . GLN A 1 256 ? 9.085 14.542 -60.372 1.00 64.62 256 GLN A N 1
ATOM 2048 C CA . GLN A 1 256 ? 9.054 15.590 -59.341 1.00 64.62 256 GLN A CA 1
ATOM 2049 C C . GLN A 1 256 ? 7.686 15.718 -58.660 1.00 64.62 256 GLN A C 1
ATOM 2051 O O . GLN A 1 256 ? 7.627 15.973 -57.460 1.00 64.62 256 GLN A O 1
ATOM 2056 N N . ASP A 1 257 ? 6.597 15.519 -59.400 1.00 65.81 257 ASP A N 1
ATOM 2057 C CA . ASP A 1 257 ? 5.240 15.535 -58.861 1.00 65.81 257 ASP A CA 1
ATOM 2058 C C . ASP A 1 257 ? 4.947 14.243 -58.077 1.00 65.81 257 ASP A C 1
ATOM 2060 O O . ASP A 1 257 ? 4.300 14.319 -57.041 1.00 65.81 257 ASP A O 1
ATOM 2064 N N . ALA A 1 258 ? 5.491 13.080 -58.468 1.00 59.97 258 ALA A N 1
ATOM 2065 C CA . ALA A 1 258 ? 5.423 11.854 -57.662 1.00 59.97 258 ALA A CA 1
ATOM 2066 C C . ALA A 1 258 ? 6.224 11.968 -56.350 1.00 59.97 258 ALA A C 1
ATOM 2068 O O . ALA A 1 258 ? 5.708 11.609 -55.296 1.00 59.97 258 ALA A O 1
ATOM 2069 N N . VAL A 1 259 ? 7.424 12.562 -56.389 1.00 59.66 259 VAL A N 1
ATOM 2070 C CA . VAL A 1 259 ? 8.241 12.836 -55.189 1.00 59.66 259 VAL A CA 1
ATOM 2071 C C . VAL A 1 259 ? 7.547 13.844 -54.257 1.00 59.66 259 VAL A C 1
ATOM 2073 O O . VAL A 1 259 ? 7.588 13.691 -53.041 1.00 59.66 259 VAL A O 1
ATOM 2076 N N . LYS A 1 260 ? 6.834 14.841 -54.803 1.00 58.72 260 LYS A N 1
ATOM 2077 C CA . LYS A 1 260 ? 6.042 15.799 -54.004 1.00 58.72 260 LYS A CA 1
ATOM 2078 C C . LYS A 1 260 ? 4.723 15.239 -53.469 1.00 58.72 260 LYS A C 1
ATOM 2080 O O . LYS A 1 260 ? 4.188 15.789 -52.506 1.00 58.72 260 LYS A O 1
ATOM 2085 N N . VAL A 1 261 ? 4.159 14.208 -54.101 1.00 56.28 261 VAL A N 1
ATOM 2086 C CA . VAL A 1 261 ? 2.939 13.540 -53.621 1.00 56.28 261 VAL A CA 1
ATOM 2087 C C . VAL A 1 261 ? 3.262 12.596 -52.458 1.00 56.28 261 VAL A C 1
ATOM 2089 O O . VAL A 1 261 ? 2.473 12.538 -51.521 1.00 56.28 261 VAL A O 1
ATOM 2092 N N . GLU A 1 262 ? 4.445 11.970 -52.431 1.00 53.72 262 GLU A N 1
ATOM 2093 C CA . GLU A 1 262 ? 4.899 11.179 -51.272 1.00 53.72 262 GLU A CA 1
ATOM 2094 C C . GLU A 1 262 ? 5.230 12.038 -50.036 1.00 53.72 262 GLU A C 1
ATOM 2096 O O . GLU A 1 262 ? 4.981 11.606 -48.914 1.00 53.72 262 GLU A O 1
ATOM 2101 N N . GLU A 1 263 ? 5.689 13.286 -50.196 1.00 55.38 263 GLU A N 1
ATOM 2102 C CA . GLU A 1 263 ? 5.985 14.188 -49.063 1.00 55.38 263 GLU A CA 1
ATOM 2103 C C . GLU A 1 263 ? 4.754 14.563 -48.213 1.00 55.38 263 GLU A C 1
ATOM 2105 O O . GLU A 1 263 ? 4.901 14.952 -47.054 1.00 55.38 263 GLU A O 1
ATOM 2110 N N . LYS A 1 264 ? 3.528 14.457 -48.749 1.00 53.97 264 LYS A N 1
ATOM 2111 C CA . LYS A 1 264 ? 2.308 14.851 -48.017 1.00 53.97 264 LYS A CA 1
ATOM 2112 C C . LYS A 1 264 ? 1.703 13.753 -47.143 1.00 53.97 264 LYS A C 1
ATOM 2114 O O . LYS A 1 264 ? 0.993 14.100 -46.200 1.00 53.97 264 LYS A O 1
ATOM 2119 N N . ASP A 1 265 ? 2.036 12.487 -47.388 1.00 52.56 265 ASP A N 1
ATOM 2120 C CA . ASP A 1 265 ? 1.584 11.352 -46.565 1.00 52.56 265 ASP A CA 1
ATOM 2121 C C . ASP A 1 265 ? 2.644 10.885 -45.543 1.00 52.56 265 ASP A C 1
ATOM 2123 O O . ASP A 1 265 ? 2.374 10.025 -44.706 1.00 52.56 265 ASP A O 1
ATOM 2127 N N . GLN A 1 266 ? 3.823 11.520 -45.506 1.00 53.88 266 GLN A N 1
ATOM 2128 C CA . GLN A 1 266 ? 4.899 11.251 -44.535 1.00 53.88 266 GLN A CA 1
ATOM 2129 C C . GLN A 1 266 ? 4.628 11.753 -43.105 1.00 53.88 266 GLN A C 1
ATOM 2131 O O . GLN A 1 266 ? 5.525 11.731 -42.266 1.00 53.88 266 GLN A O 1
ATOM 2136 N N . GLY A 1 267 ? 3.401 12.168 -42.775 1.00 52.12 267 GLY A N 1
ATOM 2137 C CA . GLY A 1 267 ? 3.073 12.744 -41.464 1.00 52.12 267 GLY A CA 1
ATOM 2138 C C . GLY A 1 267 ? 3.413 11.853 -40.258 1.00 52.12 267 GLY A C 1
ATOM 2139 O O . GLY A 1 267 ? 3.537 12.370 -39.151 1.00 52.12 267 GLY A O 1
ATOM 2140 N N . LEU A 1 268 ? 3.595 10.545 -40.467 1.00 55.09 268 LEU A N 1
ATOM 2141 C CA . LEU A 1 268 ? 3.983 9.565 -39.444 1.00 55.09 268 LEU A CA 1
ATOM 2142 C C . LEU A 1 268 ? 4.972 8.496 -39.951 1.00 55.09 268 LEU A C 1
ATOM 2144 O O . LEU A 1 268 ? 5.286 7.571 -39.205 1.00 55.09 268 LEU A O 1
ATOM 2148 N N . ALA A 1 269 ? 5.453 8.589 -41.197 1.00 59.44 269 ALA A N 1
ATOM 2149 C CA . ALA A 1 269 ? 6.430 7.633 -41.715 1.00 59.44 269 ALA A CA 1
ATOM 2150 C C . ALA A 1 269 ? 7.771 7.875 -41.005 1.00 59.44 269 ALA A C 1
ATOM 2152 O O . ALA A 1 269 ? 8.288 8.994 -41.018 1.00 59.44 269 ALA A O 1
ATOM 2153 N N . GLY A 1 270 ? 8.280 6.852 -40.312 1.00 71.56 270 GLY A N 1
ATOM 2154 C CA . GLY A 1 270 ? 9.444 6.956 -39.436 1.00 71.56 270 GLY A CA 1
ATOM 2155 C C . GLY A 1 270 ? 10.634 7.620 -40.129 1.00 71.56 270 GLY A C 1
ATOM 2156 O O . GLY A 1 270 ? 10.921 7.358 -41.295 1.00 71.56 270 GLY A O 1
ATOM 2157 N N . ARG A 1 271 ? 11.339 8.498 -39.406 1.00 81.31 271 ARG A N 1
ATOM 2158 C CA . ARG A 1 271 ? 12.540 9.173 -39.911 1.00 81.31 271 ARG A CA 1
ATOM 2159 C C . ARG A 1 271 ? 13.544 8.117 -40.411 1.00 81.31 271 ARG A C 1
ATOM 2161 O O . ARG A 1 271 ? 13.957 7.289 -39.597 1.00 81.31 271 ARG A O 1
ATOM 2168 N N . PRO A 1 272 ? 13.968 8.150 -41.688 1.00 85.62 272 PRO A N 1
ATOM 2169 C CA . PRO A 1 272 ? 14.955 7.205 -42.193 1.00 85.62 272 PRO A CA 1
ATOM 2170 C C . PRO A 1 272 ? 16.285 7.405 -41.458 1.00 85.62 272 PRO A C 1
ATOM 2172 O O . PRO A 1 272 ? 16.764 8.536 -41.308 1.00 85.62 272 PRO A O 1
ATOM 2175 N N . MET A 1 273 ? 16.868 6.311 -40.965 1.00 89.69 273 MET A N 1
ATOM 2176 C CA . MET A 1 273 ? 18.107 6.325 -40.183 1.00 89.69 273 MET A CA 1
ATOM 2177 C C . MET A 1 273 ? 19.123 5.333 -40.768 1.00 89.69 273 MET A C 1
ATOM 2179 O O . MET A 1 273 ? 18.755 4.299 -41.327 1.00 89.69 273 MET A O 1
ATOM 2183 N N . LEU A 1 274 ? 20.420 5.643 -40.656 1.00 89.44 274 LEU A N 1
ATOM 2184 C CA . LEU A 1 274 ? 21.480 4.711 -41.050 1.00 89.44 274 LEU A CA 1
ATOM 2185 C C . LEU A 1 274 ? 21.439 3.468 -40.154 1.00 89.44 274 LEU A C 1
ATOM 2187 O O . LEU A 1 274 ? 21.166 3.567 -38.959 1.00 89.44 274 LEU A O 1
ATOM 2191 N N . ARG A 1 275 ? 21.768 2.293 -40.702 1.00 89.19 275 ARG A N 1
ATOM 2192 C CA . ARG A 1 275 ? 21.715 1.016 -39.970 1.00 89.19 275 ARG A CA 1
ATOM 2193 C C . ARG A 1 275 ? 22.504 1.039 -38.651 1.00 89.19 275 ARG A C 1
ATOM 2195 O O . ARG A 1 275 ? 21.990 0.599 -37.627 1.00 89.19 275 ARG A O 1
ATOM 2202 N N . LYS A 1 276 ? 23.728 1.583 -38.663 1.00 88.69 276 LYS A N 1
ATOM 2203 C CA . LYS A 1 276 ? 24.592 1.719 -37.470 1.00 88.69 276 LYS A CA 1
ATOM 2204 C C . LYS A 1 276 ? 23.936 2.581 -36.385 1.00 88.69 276 LYS A C 1
ATOM 2206 O O . LYS A 1 276 ? 23.993 2.241 -35.207 1.00 88.69 276 LYS A O 1
ATOM 2211 N N . ASP A 1 277 ? 23.293 3.671 -36.791 1.00 89.12 277 ASP A N 1
ATOM 2212 C CA . ASP A 1 277 ? 22.589 4.583 -35.891 1.00 89.12 277 ASP A CA 1
ATOM 2213 C C . ASP A 1 277 ? 21.311 3.962 -35.332 1.00 89.12 277 ASP A C 1
ATOM 2215 O O . ASP A 1 277 ? 21.044 4.106 -34.141 1.00 89.12 277 ASP A O 1
ATOM 2219 N N . LYS A 1 278 ? 20.573 3.205 -36.154 1.00 91.44 278 LYS A N 1
ATOM 2220 C CA . LYS A 1 278 ? 19.399 2.457 -35.703 1.00 91.44 278 LYS A CA 1
ATOM 2221 C C . LYS A 1 278 ? 19.767 1.438 -34.625 1.00 91.44 278 LYS A C 1
ATOM 2223 O O . LYS A 1 278 ? 19.128 1.425 -33.583 1.00 91.44 278 LYS A O 1
ATOM 2228 N N . TYR A 1 279 ? 20.822 0.644 -34.827 1.00 91.38 279 TYR A N 1
ATOM 2229 C CA . TYR A 1 279 ? 21.253 -0.322 -33.809 1.00 91.38 279 TYR A CA 1
ATOM 2230 C C . TYR A 1 279 ? 21.645 0.352 -32.492 1.00 91.38 279 TYR A C 1
ATOM 2232 O O . TYR A 1 279 ? 21.243 -0.104 -31.428 1.00 91.38 279 TYR A O 1
ATOM 2240 N N . ARG A 1 280 ? 22.359 1.484 -32.552 1.00 90.62 280 ARG A N 1
ATOM 2241 C CA . ARG A 1 280 ? 22.685 2.267 -31.350 1.00 90.62 280 ARG A CA 1
ATOM 2242 C C . ARG A 1 280 ? 21.429 2.812 -30.665 1.00 90.62 280 ARG A C 1
ATOM 2244 O O . ARG A 1 280 ? 21.353 2.782 -29.440 1.00 90.62 280 ARG A O 1
ATOM 2251 N N . ALA A 1 281 ? 20.458 3.308 -31.434 1.00 91.62 281 ALA A N 1
ATOM 2252 C CA . ALA A 1 281 ? 19.183 3.776 -30.900 1.00 91.62 281 ALA A CA 1
ATOM 2253 C C . ALA A 1 281 ? 18.410 2.638 -30.214 1.00 91.62 281 ALA A C 1
ATOM 2255 O O . ALA A 1 281 ? 17.955 2.824 -29.087 1.00 91.62 281 ALA A O 1
ATOM 2256 N N . ASP A 1 282 ? 18.342 1.458 -30.838 1.00 91.88 282 ASP A N 1
ATOM 2257 C CA . ASP A 1 282 ? 17.719 0.256 -30.271 1.00 91.88 282 ASP A CA 1
ATOM 2258 C C . ASP A 1 282 ? 18.425 -0.195 -28.979 1.00 91.88 282 ASP A C 1
ATOM 2260 O O . ASP A 1 282 ? 17.769 -0.525 -27.989 1.00 91.88 282 ASP A O 1
ATOM 2264 N N . ASP A 1 283 ? 19.761 -0.182 -28.945 1.00 91.56 283 ASP A N 1
ATOM 2265 C CA . ASP A 1 283 ? 20.536 -0.548 -27.755 1.00 91.56 283 ASP A CA 1
ATOM 2266 C C . ASP A 1 283 ? 20.298 0.426 -26.602 1.00 91.56 283 ASP A C 1
ATOM 2268 O O . ASP A 1 283 ? 20.047 0.011 -25.464 1.00 91.56 283 ASP A O 1
ATOM 2272 N N . TYR A 1 284 ? 20.326 1.731 -26.880 1.00 90.62 284 TYR A N 1
ATOM 2273 C CA . TYR A 1 284 ? 20.022 2.717 -25.857 1.00 90.62 284 TYR A CA 1
ATOM 2274 C C . TYR A 1 284 ? 18.573 2.612 -25.383 1.00 90.62 284 TYR A C 1
ATOM 2276 O O . TYR A 1 284 ? 18.329 2.733 -24.181 1.00 90.62 284 TYR A O 1
ATOM 2284 N N . ASP A 1 285 ? 17.621 2.371 -26.281 1.00 92.25 285 ASP A N 1
ATOM 2285 C CA . ASP A 1 285 ? 16.215 2.209 -25.928 1.00 92.25 285 ASP A CA 1
ATOM 2286 C C . ASP A 1 285 ? 16.000 1.005 -25.005 1.00 92.25 285 ASP A C 1
ATOM 2288 O O . ASP A 1 285 ? 15.363 1.138 -23.960 1.00 92.25 285 ASP A O 1
ATOM 2292 N N . ARG A 1 286 ? 16.648 -0.134 -25.286 1.00 88.88 286 ARG A N 1
ATOM 2293 C CA . ARG A 1 286 ? 16.649 -1.306 -24.393 1.00 88.88 286 ARG A CA 1
ATOM 2294 C C . ARG A 1 286 ? 17.197 -0.975 -23.010 1.00 88.88 286 ARG A C 1
ATOM 2296 O O . ARG A 1 286 ? 16.615 -1.387 -22.003 1.00 88.88 286 ARG A O 1
ATOM 2303 N N . VAL A 1 287 ? 18.301 -0.228 -22.941 1.00 90.50 287 VAL A N 1
ATOM 2304 C CA . VAL A 1 287 ? 18.886 0.206 -21.664 1.00 90.50 287 VAL A CA 1
ATOM 2305 C C . VAL A 1 287 ? 17.932 1.147 -20.929 1.00 90.50 287 VAL A C 1
ATOM 2307 O O . VAL A 1 287 ? 17.668 0.933 -19.745 1.00 90.50 287 VAL A O 1
ATOM 2310 N N . ASN A 1 288 ? 17.362 2.142 -21.614 1.00 90.06 288 ASN A N 1
ATOM 2311 C CA . ASN A 1 288 ? 16.397 3.078 -21.038 1.00 90.06 288 ASN A CA 1
ATOM 2312 C C . ASN A 1 288 ? 15.166 2.339 -20.498 1.00 90.06 288 ASN A C 1
ATOM 2314 O O . ASN A 1 288 ? 14.774 2.539 -19.350 1.00 90.06 288 ASN A O 1
ATOM 2318 N N . TYR A 1 289 ? 14.603 1.426 -21.286 1.00 86.00 289 TYR A N 1
ATOM 2319 C CA . TYR A 1 289 ? 13.460 0.604 -20.910 1.00 86.00 289 TYR A CA 1
ATOM 2320 C C . TYR A 1 289 ? 13.765 -0.344 -19.738 1.00 86.00 289 TYR A C 1
ATOM 2322 O O . TYR A 1 289 ? 12.949 -0.527 -18.831 1.00 86.00 289 TYR A O 1
ATOM 2330 N N . SER A 1 290 ? 14.967 -0.922 -19.697 1.00 87.38 290 SER A N 1
ATOM 2331 C CA . SER A 1 290 ? 15.414 -1.743 -18.569 1.00 87.38 290 SER A CA 1
ATOM 2332 C C . SER A 1 290 ? 15.522 -0.910 -17.287 1.00 87.38 290 SER A C 1
ATOM 2334 O O . SER A 1 290 ? 14.938 -1.264 -16.258 1.00 87.38 290 SER A O 1
ATOM 2336 N N . ILE A 1 291 ? 16.190 0.247 -17.351 1.00 87.25 291 ILE A N 1
ATOM 2337 C CA . ILE A 1 291 ? 16.329 1.180 -16.223 1.00 87.25 291 ILE A CA 1
ATOM 2338 C C . ILE A 1 291 ? 14.951 1.640 -15.732 1.00 87.25 291 ILE A C 1
ATOM 2340 O O . ILE A 1 291 ? 14.678 1.602 -14.531 1.00 87.25 291 ILE A O 1
ATOM 2344 N N . ALA A 1 292 ? 14.064 2.009 -16.655 1.00 84.75 292 ALA A N 1
ATOM 2345 C CA . ALA A 1 292 ? 12.687 2.402 -16.391 1.00 84.75 292 ALA A CA 1
ATOM 2346 C C . ALA A 1 292 ? 11.926 1.375 -15.553 1.00 84.75 292 ALA A C 1
ATOM 2348 O O . ALA A 1 292 ? 11.305 1.699 -14.532 1.00 84.75 292 ALA A O 1
ATOM 2349 N N . LYS A 1 293 ? 11.990 0.118 -15.994 1.00 85.44 293 LYS A N 1
ATOM 2350 C CA . LYS A 1 293 ? 11.341 -1.019 -15.353 1.00 85.44 293 LYS A CA 1
ATOM 2351 C C . LYS A 1 293 ? 11.880 -1.229 -13.943 1.00 85.44 293 LYS A C 1
ATOM 2353 O O . LYS A 1 293 ? 11.095 -1.347 -13.002 1.00 85.44 293 LYS A O 1
ATOM 2358 N N . TRP A 1 294 ? 13.203 -1.223 -13.776 1.00 87.19 294 TRP A N 1
ATOM 2359 C CA . TRP A 1 294 ? 13.836 -1.423 -12.473 1.00 87.19 294 TRP A CA 1
ATOM 2360 C C . TRP A 1 294 ? 13.560 -0.279 -11.499 1.00 87.19 294 TRP A C 1
ATOM 2362 O O . TRP A 1 294 ? 13.200 -0.540 -10.352 1.00 87.19 294 TRP A O 1
ATOM 2372 N N . ILE A 1 295 ? 13.657 0.979 -11.935 1.00 85.81 295 ILE A N 1
ATOM 2373 C CA . ILE A 1 295 ? 13.367 2.142 -11.081 1.00 85.81 295 ILE A CA 1
ATOM 2374 C C . ILE A 1 295 ? 11.899 2.143 -10.655 1.00 85.81 295 ILE A C 1
ATOM 2376 O O . ILE A 1 295 ? 11.608 2.348 -9.477 1.00 85.81 295 ILE A O 1
ATOM 2380 N N . SER A 1 296 ? 10.977 1.851 -11.573 1.00 80.06 296 SER A N 1
ATOM 2381 C CA . SER A 1 296 ? 9.547 1.763 -11.257 1.00 80.06 296 SER A CA 1
ATOM 2382 C C . SER A 1 296 ? 9.251 0.627 -10.276 1.00 80.06 296 SER A C 1
ATOM 2384 O O . SER A 1 296 ? 8.515 0.822 -9.307 1.00 80.06 296 SER A O 1
ATOM 2386 N N . ALA A 1 297 ? 9.869 -0.542 -10.475 1.00 82.00 297 ALA A N 1
ATOM 2387 C CA . ALA A 1 297 ? 9.746 -1.675 -9.563 1.00 82.00 297 ALA A CA 1
ATOM 2388 C C . ALA A 1 297 ? 10.307 -1.354 -8.168 1.00 82.00 297 ALA A C 1
ATOM 2390 O O . ALA A 1 297 ? 9.661 -1.653 -7.164 1.00 82.00 297 ALA A O 1
ATOM 2391 N N . LEU A 1 298 ? 11.470 -0.700 -8.086 1.00 85.25 298 LEU A N 1
ATOM 2392 C CA . LEU A 1 298 ? 12.079 -0.280 -6.822 1.00 85.25 298 LEU A CA 1
ATOM 2393 C C . LEU A 1 298 ? 11.254 0.797 -6.111 1.00 85.25 298 LEU A C 1
ATOM 2395 O O . LEU A 1 298 ? 11.080 0.714 -4.896 1.00 85.25 298 LEU A O 1
ATOM 2399 N N . ALA A 1 299 ? 10.718 1.780 -6.840 1.00 81.12 299 ALA A N 1
ATOM 2400 C CA . ALA A 1 299 ? 9.844 2.809 -6.281 1.00 81.12 299 ALA A CA 1
ATOM 2401 C C . ALA A 1 299 ? 8.563 2.190 -5.705 1.00 81.12 299 ALA A C 1
ATOM 2403 O O . ALA A 1 299 ? 8.202 2.475 -4.560 1.00 81.12 299 ALA A O 1
ATOM 2404 N N . LEU A 1 300 ? 7.933 1.271 -6.447 1.00 82.81 300 LEU A N 1
ATOM 2405 C CA . LEU A 1 300 ? 6.769 0.531 -5.970 1.00 82.81 300 LEU A CA 1
ATOM 2406 C C . LEU A 1 300 ? 7.109 -0.316 -4.739 1.00 82.81 300 LEU A C 1
ATOM 2408 O O . LEU A 1 300 ? 6.379 -0.278 -3.751 1.00 82.81 300 LEU A O 1
ATOM 2412 N N . LEU A 1 301 ? 8.221 -1.055 -4.7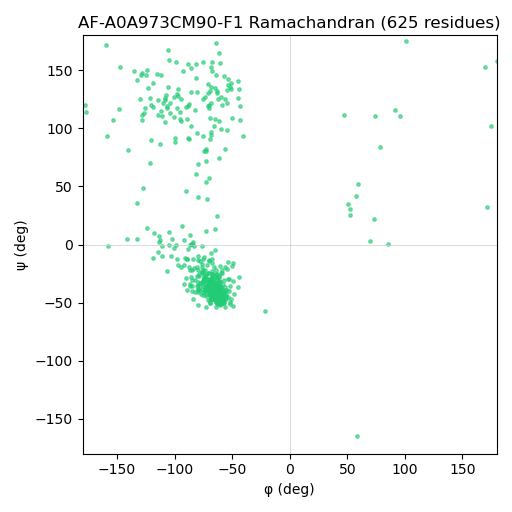61 1.00 83.50 301 LEU A N 1
ATOM 2413 C CA . LEU A 1 301 ? 8.657 -1.870 -3.628 1.00 83.50 301 LEU A CA 1
ATOM 2414 C C . LEU A 1 301 ? 8.929 -1.006 -2.390 1.00 83.50 301 LEU A C 1
ATOM 2416 O O . LEU A 1 301 ? 8.483 -1.346 -1.297 1.00 83.50 301 LEU A O 1
ATOM 2420 N N . ALA A 1 302 ? 9.603 0.134 -2.548 1.00 83.69 302 ALA A N 1
ATOM 2421 C CA . ALA A 1 302 ? 9.852 1.079 -1.464 1.00 83.69 302 ALA A CA 1
ATOM 2422 C C . ALA A 1 302 ? 8.545 1.656 -0.903 1.00 83.69 302 ALA A C 1
ATOM 2424 O O . ALA A 1 302 ? 8.388 1.754 0.317 1.00 83.69 302 ALA A O 1
ATOM 2425 N N . PHE A 1 303 ? 7.583 1.985 -1.770 1.00 83.25 303 PHE A N 1
ATOM 2426 C CA . PHE A 1 303 ? 6.245 2.399 -1.361 1.00 83.25 303 PHE A CA 1
ATOM 2427 C C . PHE A 1 303 ? 5.530 1.295 -0.574 1.00 83.25 303 PHE A C 1
ATOM 2429 O O . PHE A 1 303 ? 5.020 1.574 0.508 1.00 83.25 303 PHE A O 1
ATOM 2436 N N . LEU A 1 304 ? 5.548 0.046 -1.052 1.00 81.69 304 LEU A N 1
ATOM 2437 C CA . LEU A 1 304 ? 4.936 -1.101 -0.374 1.00 81.69 304 LEU A CA 1
ATOM 2438 C C . LEU A 1 304 ? 5.592 -1.388 0.982 1.00 81.69 304 LEU A C 1
ATOM 2440 O O . LEU A 1 304 ? 4.890 -1.568 1.974 1.00 81.69 304 LEU A O 1
ATOM 2444 N N . ILE A 1 305 ? 6.924 -1.368 1.061 1.00 83.56 305 ILE A N 1
ATOM 2445 C CA . ILE A 1 305 ? 7.660 -1.545 2.319 1.00 83.56 305 ILE A CA 1
ATOM 2446 C C . ILE A 1 305 ? 7.325 -0.409 3.284 1.00 83.56 305 ILE A C 1
ATOM 2448 O O . ILE A 1 305 ? 6.968 -0.664 4.431 1.00 83.56 305 ILE A O 1
ATOM 2452 N N . SER A 1 306 ? 7.391 0.850 2.838 1.00 83.44 306 SER A N 1
ATOM 2453 C CA . SER A 1 306 ? 7.024 1.986 3.687 1.00 83.44 306 SER A CA 1
ATOM 2454 C C . SER A 1 306 ? 5.575 1.897 4.137 1.00 83.44 306 SER A C 1
ATOM 2456 O O . SER A 1 306 ? 5.275 2.245 5.275 1.00 83.44 306 SER A O 1
ATOM 2458 N N . TYR A 1 307 ? 4.682 1.446 3.264 1.00 81.81 307 TYR A N 1
ATOM 2459 C CA . TYR A 1 307 ? 3.282 1.249 3.575 1.00 81.81 307 TYR A CA 1
ATOM 2460 C C . TYR A 1 307 ? 3.110 0.202 4.684 1.00 81.81 307 TYR A C 1
ATOM 2462 O O . TYR A 1 307 ? 2.484 0.498 5.700 1.00 81.81 307 TYR A O 1
ATOM 2470 N N . VAL A 1 308 ? 3.737 -0.970 4.542 1.00 80.31 308 VAL A N 1
ATOM 2471 C CA . VAL A 1 308 ? 3.732 -2.051 5.542 1.00 80.31 308 VAL A CA 1
ATOM 2472 C C . VAL A 1 308 ? 4.327 -1.582 6.872 1.00 80.31 308 VAL A C 1
ATOM 2474 O O . VAL A 1 308 ? 3.735 -1.801 7.925 1.00 80.31 308 VAL A O 1
ATOM 2477 N N . LEU A 1 309 ? 5.452 -0.863 6.839 1.00 79.88 309 LEU A N 1
ATOM 2478 C CA . LEU A 1 309 ? 6.099 -0.335 8.043 1.00 79.88 309 LEU A CA 1
ATOM 2479 C C . LEU A 1 309 ? 5.261 0.743 8.739 1.00 79.88 309 LEU A C 1
ATOM 2481 O O . LEU A 1 309 ? 5.314 0.863 9.963 1.00 79.88 309 LEU A O 1
ATOM 2485 N N . CYS A 1 310 ? 4.508 1.546 7.989 1.00 75.56 310 CYS A N 1
ATOM 2486 C CA . CYS A 1 310 ? 3.612 2.554 8.549 1.00 75.56 310 CYS A CA 1
ATOM 2487 C C . CYS A 1 310 ? 2.278 1.964 9.015 1.00 75.56 310 CYS A C 1
ATOM 2489 O O . CYS A 1 310 ? 1.603 2.600 9.820 1.00 75.56 310 CYS A O 1
ATOM 2491 N N . PHE A 1 311 ? 1.904 0.773 8.544 1.00 73.69 311 PHE A N 1
ATOM 2492 C CA . PHE A 1 311 ? 0.585 0.186 8.753 1.00 73.69 311 PHE A CA 1
ATOM 2493 C C . PHE A 1 311 ? 0.193 0.072 10.233 1.00 73.69 311 PHE A C 1
ATOM 2495 O O . PHE A 1 311 ? -0.919 0.442 10.598 1.00 73.69 311 PHE A O 1
ATOM 2502 N N . ASN A 1 312 ? 1.128 -0.352 11.088 1.00 70.94 312 ASN A N 1
ATOM 2503 C CA . ASN A 1 312 ? 0.902 -0.501 12.530 1.00 70.94 312 ASN A CA 1
ATOM 2504 C C . ASN A 1 312 ? 1.138 0.792 13.339 1.00 70.94 312 ASN A C 1
ATOM 2506 O O . ASN A 1 312 ? 0.908 0.809 14.544 1.00 70.94 312 ASN A O 1
ATOM 2510 N N . VAL A 1 313 ? 1.526 1.908 12.707 1.00 74.19 313 VAL A N 1
ATOM 2511 C CA . VAL A 1 313 ? 1.673 3.207 13.391 1.00 74.19 313 VAL A CA 1
ATOM 2512 C C . VAL A 1 313 ? 0.313 3.905 13.423 1.00 74.19 313 VAL A C 1
ATOM 2514 O O . VAL A 1 313 ? -0.141 4.433 12.406 1.00 74.19 313 VAL A O 1
ATOM 2517 N N . GLY A 1 314 ? -0.356 3.852 14.581 1.00 62.47 314 GLY A N 1
ATOM 2518 C CA . GLY A 1 314 ? -1.735 4.281 14.887 1.00 62.47 314 GLY A CA 1
ATOM 2519 C C . GLY A 1 314 ? -2.398 5.306 13.957 1.00 62.47 314 GLY A C 1
ATOM 2520 O O . GLY A 1 314 ? -3.440 5.016 13.379 1.00 62.47 314 GLY A O 1
ATOM 2521 N N . LEU A 1 315 ? -1.795 6.485 13.775 1.00 65.19 315 LEU A N 1
ATOM 2522 C CA . LEU A 1 315 ? -2.491 7.652 13.207 1.00 65.19 315 LEU A CA 1
ATOM 2523 C C . LEU A 1 315 ? -1.977 8.140 11.840 1.00 65.19 315 LEU A C 1
ATOM 2525 O O . LEU A 1 315 ? -2.575 9.032 11.244 1.00 65.19 315 LEU A O 1
ATOM 2529 N N . LYS A 1 316 ? -0.871 7.592 11.313 1.00 67.31 316 LYS A N 1
ATOM 2530 C CA . LYS A 1 316 ? -0.126 8.216 10.191 1.00 67.31 316 LYS A CA 1
ATOM 2531 C C . LYS A 1 316 ? -0.368 7.591 8.809 1.00 67.31 316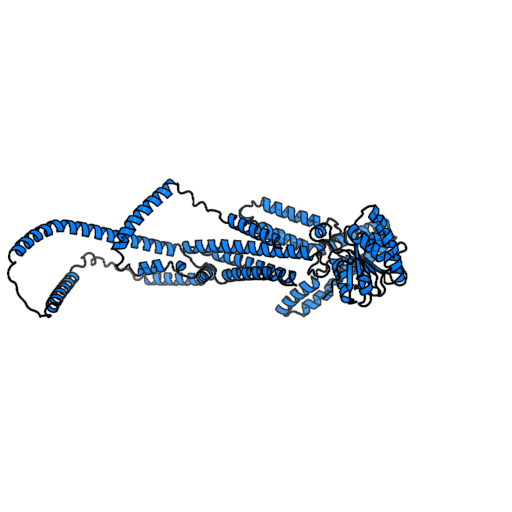 LYS A C 1
ATOM 2533 O O . LYS A 1 316 ? 0.266 7.982 7.830 1.00 67.31 316 LYS A O 1
ATOM 2538 N N . THR A 1 317 ? -1.281 6.630 8.685 1.00 64.62 317 THR A N 1
ATOM 2539 C CA . THR A 1 317 ? -1.509 5.900 7.424 1.00 64.62 317 THR A CA 1
ATOM 2540 C C . THR A 1 317 ? -2.517 6.601 6.511 1.00 64.62 317 THR A C 1
ATOM 2542 O O . THR A 1 317 ? -3.676 6.750 6.884 1.00 64.62 317 THR A O 1
ATOM 2545 N N . LEU A 1 318 ? -2.105 6.954 5.286 1.00 62.31 318 LEU A N 1
ATOM 2546 C CA . LEU A 1 318 ? -2.973 7.571 4.261 1.00 62.31 318 LEU A CA 1
ATOM 2547 C C . LEU A 1 318 ? -4.127 6.663 3.811 1.00 62.31 318 LEU A C 1
ATOM 2549 O O . LEU A 1 318 ? -5.212 7.152 3.515 1.00 62.31 318 LEU A O 1
ATOM 2553 N N . PHE A 1 319 ? -3.892 5.350 3.778 1.00 69.69 319 PHE A N 1
ATOM 2554 C CA . PHE A 1 319 ? -4.870 4.351 3.353 1.00 69.69 319 PHE A CA 1
ATOM 2555 C C . PHE A 1 319 ? -4.764 3.123 4.253 1.00 69.69 319 PHE A C 1
ATOM 2557 O O . PHE A 1 319 ? -4.078 2.182 3.877 1.00 69.69 319 PHE A O 1
ATOM 2564 N N . PRO A 1 320 ? -5.357 3.107 5.457 1.00 68.19 320 PRO A N 1
ATOM 2565 C CA . PRO A 1 320 ? -5.407 1.890 6.260 1.00 68.19 320 PRO A CA 1
ATOM 2566 C C . PRO A 1 320 ? -6.180 0.816 5.482 1.00 68.19 320 PRO A C 1
ATOM 2568 O O . PRO A 1 320 ? -7.393 0.914 5.317 1.00 68.19 320 PRO A O 1
ATOM 2571 N N . LEU A 1 321 ? -5.473 -0.175 4.944 1.00 67.19 321 LEU A N 1
ATOM 2572 C CA . LEU A 1 321 ? -6.095 -1.373 4.392 1.00 67.19 321 LEU A CA 1
ATOM 2573 C C . LEU A 1 321 ? -6.542 -2.260 5.564 1.00 67.19 321 LEU A C 1
ATOM 2575 O O . LEU A 1 321 ? -5.997 -2.152 6.659 1.00 67.19 321 LEU A O 1
ATOM 2579 N N . PRO A 1 322 ? -7.517 -3.154 5.385 1.00 67.00 322 PRO A N 1
ATOM 2580 C CA . PRO A 1 322 ? -8.007 -4.000 6.467 1.00 67.00 322 PRO A CA 1
ATOM 2581 C C . PRO A 1 322 ? -7.085 -5.205 6.743 1.00 67.00 322 PRO A C 1
ATOM 2583 O O . PRO A 1 322 ? -7.572 -6.305 6.965 1.00 67.00 322 PRO A O 1
ATOM 2586 N N . PHE A 1 323 ? -5.758 -5.035 6.713 1.00 67.25 323 PHE A N 1
ATOM 2587 C CA . PHE A 1 323 ? -4.776 -6.111 6.930 1.00 67.25 323 PHE A CA 1
ATOM 2588 C C . PHE A 1 323 ? -4.293 -6.240 8.383 1.00 67.25 323 PHE A C 1
ATOM 2590 O O . PHE A 1 323 ? -3.289 -6.903 8.630 1.00 67.25 323 PHE A O 1
ATOM 2597 N N . ALA A 1 324 ? -4.982 -5.638 9.362 1.00 59.06 324 ALA A N 1
ATOM 2598 C CA . ALA A 1 324 ? -4.605 -5.786 10.767 1.00 59.06 324 ALA A CA 1
ATOM 2599 C C . ALA A 1 324 ? -4.804 -7.242 11.209 1.00 59.06 324 ALA A C 1
ATOM 2601 O O . ALA A 1 324 ? -5.922 -7.695 11.458 1.00 59.06 324 ALA A O 1
ATOM 2602 N N . GLY A 1 325 ? -3.700 -7.976 11.280 1.00 67.94 325 GLY A N 1
ATOM 2603 C CA . GLY A 1 325 ? -3.653 -9.370 11.683 1.00 67.94 325 GLY A CA 1
ATOM 2604 C C . GLY A 1 325 ? -2.245 -9.759 12.134 1.00 67.94 325 GLY A C 1
ATOM 2605 O O . GLY A 1 325 ? -1.310 -8.981 11.930 1.00 67.94 325 GLY A O 1
ATOM 2606 N N . PRO A 1 326 ? -2.079 -10.964 12.705 1.00 71.25 326 PRO A N 1
ATOM 2607 C CA . PRO A 1 326 ? -0.820 -11.418 13.306 1.00 71.25 326 PRO A CA 1
ATOM 2608 C C . PRO A 1 326 ? 0.400 -11.314 12.379 1.00 71.25 326 PRO A C 1
ATOM 2610 O O . PRO A 1 326 ? 1.514 -11.081 12.833 1.00 71.25 326 PRO A O 1
ATOM 2613 N N . TRP A 1 327 ? 0.184 -11.435 11.066 1.00 72.88 327 TRP A N 1
ATOM 2614 C CA . TRP A 1 327 ? 1.225 -11.246 10.054 1.00 72.88 327 TRP A CA 1
ATOM 2615 C C . TRP A 1 327 ? 1.850 -9.844 10.093 1.00 72.88 327 TRP A C 1
ATOM 2617 O O . TRP A 1 327 ? 3.066 -9.705 10.017 1.00 72.88 327 TRP A O 1
ATOM 2627 N N . MET A 1 328 ? 1.035 -8.791 10.206 1.00 75.38 328 MET A N 1
ATOM 2628 C CA . MET A 1 328 ? 1.555 -7.418 10.230 1.00 75.38 328 MET A CA 1
ATOM 2629 C C . MET A 1 328 ? 2.304 -7.136 11.531 1.00 75.38 328 MET A C 1
ATOM 2631 O O . MET A 1 328 ? 3.296 -6.409 11.526 1.00 75.38 328 MET A O 1
ATOM 2635 N N . ASP A 1 329 ? 1.869 -7.773 12.617 1.00 76.56 329 ASP A N 1
ATOM 2636 C CA . ASP A 1 329 ? 2.488 -7.654 13.938 1.00 76.56 329 ASP A CA 1
ATOM 2637 C C . ASP A 1 329 ? 3.881 -8.287 13.969 1.00 76.56 329 ASP A C 1
ATOM 2639 O O . ASP A 1 329 ? 4.750 -7.798 14.683 1.00 76.56 329 ASP A O 1
ATOM 2643 N N . PHE A 1 330 ? 4.127 -9.307 13.135 1.00 78.69 330 PHE A N 1
ATOM 2644 C CA . PHE A 1 330 ? 5.463 -9.875 12.934 1.00 78.69 330 PHE A CA 1
ATOM 2645 C C . PHE A 1 330 ? 6.429 -8.879 12.278 1.00 78.69 330 PHE A C 1
ATOM 2647 O O . PHE A 1 330 ? 7.607 -8.839 12.621 1.00 78.69 330 PHE A O 1
ATOM 2654 N N . VAL A 1 331 ? 5.949 -8.065 11.329 1.00 80.44 331 VAL A N 1
ATOM 2655 C CA . VAL A 1 331 ? 6.802 -7.081 10.638 1.00 80.44 331 VAL A CA 1
ATOM 2656 C C . VAL A 1 331 ? 7.089 -5.876 11.529 1.00 80.44 331 VAL A C 1
ATOM 2658 O O . VAL A 1 331 ? 8.190 -5.323 11.502 1.00 80.44 331 VAL A O 1
ATOM 2661 N N . ARG A 1 332 ? 6.094 -5.443 12.306 1.00 79.62 332 ARG A N 1
ATOM 2662 C CA . ARG A 1 332 ? 6.235 -4.350 13.263 1.00 79.62 332 ARG A CA 1
ATOM 2663 C C . ARG A 1 332 ? 5.317 -4.591 14.447 1.00 79.62 332 ARG A C 1
ATOM 2665 O O . ARG A 1 332 ? 4.098 -4.544 14.281 1.00 79.62 332 ARG A O 1
ATOM 2672 N N . GLU A 1 333 ? 5.907 -4.766 15.625 1.00 80.44 333 GLU A N 1
ATOM 2673 C CA . GLU A 1 333 ? 5.156 -4.939 16.866 1.00 80.44 333 GLU A CA 1
ATOM 2674 C C . GLU A 1 333 ? 4.168 -3.781 17.061 1.00 80.44 333 GLU A C 1
ATOM 2676 O O . GLU A 1 333 ? 4.494 -2.605 16.852 1.00 80.44 333 GLU A O 1
ATOM 2681 N N . LYS A 1 334 ? 2.925 -4.126 17.409 1.00 82.62 334 LYS A N 1
ATOM 2682 C CA . LYS A 1 334 ? 1.906 -3.144 17.771 1.00 82.62 334 LYS A CA 1
ATOM 2683 C C . LYS A 1 334 ? 2.254 -2.546 19.122 1.00 82.62 334 LYS A C 1
ATOM 2685 O O . LYS A 1 334 ? 2.579 -3.268 20.058 1.00 82.62 334 LYS A O 1
ATOM 2690 N N . THR A 1 335 ? 2.080 -1.238 19.248 1.00 84.44 335 THR A N 1
ATOM 2691 C CA . THR A 1 335 ? 1.987 -0.621 20.567 1.00 84.44 335 THR A CA 1
ATOM 2692 C C . THR A 1 335 ? 0.605 -0.944 21.127 1.00 84.44 335 THR A C 1
ATOM 2694 O O . THR A 1 335 ? -0.423 -0.743 20.468 1.00 84.44 335 THR A O 1
ATOM 2697 N N . PHE A 1 336 ? 0.598 -1.527 22.316 1.00 86.44 336 PHE A N 1
ATOM 2698 C CA . PHE A 1 336 ? -0.607 -2.029 22.963 1.00 86.44 336 PHE A CA 1
ATOM 2699 C C . PHE A 1 336 ? -1.186 -1.042 23.972 1.00 86.44 336 PHE A C 1
ATOM 2701 O O . PHE A 1 336 ? -2.373 -1.108 24.266 1.00 86.44 336 PHE A O 1
ATOM 2708 N N . THR A 1 337 ? -0.395 -0.070 24.409 1.00 86.06 337 THR A N 1
ATOM 2709 C CA . THR A 1 337 ? -0.840 0.922 25.378 1.00 86.06 337 THR A CA 1
ATOM 2710 C C . THR A 1 337 ? -0.501 2.319 24.874 1.00 86.06 337 THR A C 1
ATOM 2712 O O . THR A 1 337 ? 0.651 2.587 24.531 1.00 86.06 337 THR A O 1
ATOM 2715 N N . TYR A 1 338 ? -1.503 3.193 24.791 1.00 82.75 338 TYR A N 1
ATOM 2716 C CA . TYR A 1 338 ? -1.349 4.581 24.354 1.00 82.75 338 TYR A CA 1
ATOM 2717 C C . TYR A 1 338 ? -1.859 5.535 25.425 1.00 82.75 338 TYR A C 1
ATOM 2719 O O . TYR A 1 338 ? -2.960 5.358 25.940 1.00 82.75 338 TYR A O 1
ATOM 2727 N N . LEU A 1 339 ? -1.079 6.580 25.685 1.00 85.69 339 LEU A N 1
ATOM 2728 C CA . LEU A 1 339 ? -1.512 7.739 26.451 1.00 85.69 339 LEU A CA 1
ATOM 2729 C C . LEU A 1 339 ? -1.599 8.935 25.504 1.00 85.69 339 LEU A C 1
ATOM 2731 O O . LEU A 1 339 ? -0.587 9.415 24.989 1.00 85.69 339 LEU A O 1
ATOM 2735 N N . LEU A 1 340 ? -2.821 9.383 25.236 1.00 85.38 340 LEU A N 1
ATOM 2736 C CA . LEU A 1 340 ? -3.102 10.581 24.462 1.00 85.38 340 LEU A CA 1
ATOM 2737 C C . LEU A 1 340 ? -3.296 11.743 25.429 1.00 85.38 340 LEU A C 1
ATOM 2739 O O . LEU A 1 340 ? -4.303 11.838 26.125 1.00 85.38 340 LEU A O 1
ATOM 2743 N N . VAL A 1 341 ? -2.308 12.630 25.460 1.00 81.00 341 VAL A N 1
ATOM 2744 C CA . VAL A 1 341 ? -2.371 13.867 26.237 1.00 81.00 341 VAL A CA 1
ATOM 2745 C C . VAL A 1 341 ? -3.073 14.923 25.392 1.00 81.00 341 VAL A C 1
ATOM 2747 O O . VAL A 1 341 ? -2.664 15.139 24.247 1.00 81.00 341 VAL A O 1
ATOM 2750 N N . ASN A 1 342 ? -4.060 15.607 25.985 1.00 69.88 342 ASN A N 1
ATOM 2751 C CA . ASN A 1 342 ? -4.872 16.694 25.414 1.00 69.88 342 ASN A CA 1
ATOM 2752 C C . ASN A 1 342 ? -6.179 16.218 24.739 1.00 69.88 342 ASN A C 1
ATOM 2754 O O . ASN A 1 342 ? -6.154 15.543 23.706 1.00 69.88 342 ASN A O 1
ATOM 2758 N N . GLN A 1 343 ? -7.316 16.638 25.313 1.00 63.38 343 GLN A N 1
ATOM 2759 C CA . GLN A 1 343 ? -8.699 16.354 24.893 1.00 63.38 343 GLN A CA 1
ATOM 2760 C C . GLN A 1 343 ? -9.077 17.060 23.579 1.00 63.38 343 GLN A C 1
ATOM 2762 O O . GLN A 1 343 ? -10.028 17.836 23.493 1.00 63.38 343 GLN A O 1
ATOM 2767 N N . GLN A 1 344 ? -8.341 16.815 22.502 1.00 67.88 344 GLN A N 1
ATOM 2768 C CA . GLN A 1 344 ? -8.869 17.144 21.185 1.00 67.88 344 GLN A CA 1
ATOM 2769 C C . GLN A 1 344 ? -9.811 16.011 20.777 1.00 67.88 344 GLN A C 1
ATOM 2771 O O . GLN A 1 344 ? -9.351 15.007 20.238 1.00 67.88 344 GLN A O 1
ATOM 2776 N N . LEU A 1 345 ? -11.116 16.182 21.019 1.00 66.38 345 LEU A N 1
ATOM 2777 C CA . LEU A 1 345 ? -12.202 15.284 20.575 1.00 66.38 345 LEU A CA 1
ATOM 2778 C C . LEU A 1 345 ? -12.043 14.857 19.101 1.00 66.38 345 LEU A C 1
ATOM 2780 O O . LEU A 1 345 ? -12.234 13.698 18.728 1.00 66.38 345 LEU A O 1
ATOM 2784 N N . ASP A 1 346 ? -11.559 15.769 18.256 1.00 78.06 346 ASP A N 1
ATOM 2785 C CA . ASP A 1 346 ? -11.232 15.495 16.854 1.00 78.06 346 ASP A CA 1
ATOM 2786 C C . ASP A 1 346 ? -10.215 14.358 16.663 1.00 78.06 346 ASP A C 1
ATOM 2788 O O . ASP A 1 346 ? -10.218 13.676 15.632 1.00 78.06 346 ASP A O 1
ATOM 2792 N N . LYS A 1 347 ? -9.297 14.163 17.615 1.00 79.44 347 LYS A N 1
ATOM 2793 C CA . LYS A 1 347 ? -8.268 13.119 17.568 1.00 79.44 347 LYS A CA 1
ATOM 2794 C C . LYS A 1 347 ? -8.830 11.760 17.976 1.00 79.44 347 LYS A C 1
ATOM 2796 O O . LYS A 1 347 ? -8.506 10.788 17.291 1.00 79.44 347 LYS A O 1
ATOM 2801 N N . SER A 1 348 ? -9.683 11.676 19.003 1.00 83.81 348 SER A N 1
ATOM 2802 C CA . SER A 1 348 ? -10.289 10.404 19.432 1.00 83.81 348 SER A CA 1
ATOM 2803 C C . SER A 1 348 ? -11.193 9.837 18.333 1.00 83.81 348 SER A C 1
ATOM 2805 O O . SER A 1 348 ? -11.021 8.688 17.916 1.00 83.81 348 SER A O 1
ATOM 2807 N N . SER A 1 349 ? -12.027 10.686 17.724 1.00 87.88 349 SER A N 1
ATOM 2808 C CA . SER A 1 349 ? -12.840 10.333 16.553 1.00 87.88 349 SER A CA 1
ATOM 2809 C C . SER A 1 349 ? -12.001 9.834 15.368 1.00 87.88 349 SER A C 1
ATOM 2811 O O . SER A 1 349 ? -12.265 8.761 14.805 1.00 87.88 349 SER A O 1
ATOM 2813 N N . LYS A 1 350 ? -10.934 10.563 14.997 1.00 85.88 350 LYS A N 1
ATOM 2814 C CA . LYS A 1 350 ? -10.023 10.166 13.905 1.00 85.88 350 LYS A CA 1
ATOM 2815 C C . LYS A 1 350 ? -9.317 8.848 14.197 1.00 85.88 350 LYS A C 1
ATOM 2817 O O . LYS A 1 350 ? -9.158 8.031 13.286 1.00 85.88 350 LYS A O 1
ATOM 2822 N N . MET A 1 351 ? -8.900 8.632 15.440 1.00 86.31 351 MET A N 1
ATOM 2823 C CA . MET A 1 351 ? -8.249 7.403 15.872 1.00 86.31 351 MET A CA 1
ATOM 2824 C C . MET A 1 351 ? -9.197 6.212 15.760 1.00 86.31 351 MET A C 1
ATOM 2826 O O . MET A 1 351 ? -8.873 5.256 15.060 1.00 86.31 351 MET A O 1
ATOM 2830 N N . ILE A 1 352 ? -10.386 6.292 16.366 1.00 89.94 352 ILE A N 1
ATOM 2831 C CA . ILE A 1 352 ? -11.390 5.220 16.326 1.00 89.94 352 ILE A CA 1
ATOM 2832 C C . ILE A 1 352 ? -11.761 4.914 14.879 1.00 89.94 352 ILE A C 1
ATOM 2834 O O . ILE A 1 352 ? -11.714 3.764 14.448 1.00 89.94 352 ILE A O 1
ATOM 2838 N N . THR A 1 353 ? -12.020 5.951 14.082 1.00 87.38 353 THR A N 1
ATOM 2839 C CA . THR A 1 353 ? -12.284 5.807 12.648 1.00 87.38 353 THR A CA 1
ATOM 2840 C C . THR A 1 353 ? -11.139 5.084 11.931 1.00 87.38 353 THR A C 1
ATOM 2842 O O . THR A 1 353 ? -11.380 4.249 11.059 1.00 87.38 353 THR A O 1
ATOM 2845 N N . THR A 1 354 ? -9.886 5.361 12.295 1.00 84.88 354 THR A N 1
ATOM 2846 C CA . THR A 1 354 ? -8.709 4.688 11.727 1.00 84.88 354 THR A CA 1
ATOM 2847 C C . THR A 1 354 ? -8.624 3.224 12.160 1.00 84.88 354 THR A C 1
ATOM 2849 O O . THR A 1 354 ? -8.401 2.367 11.302 1.00 84.88 354 THR A O 1
ATOM 2852 N N . CYS A 1 355 ? -8.874 2.908 13.434 1.00 87.06 355 CYS A N 1
ATOM 2853 C CA . CYS A 1 355 ? -8.933 1.535 13.943 1.00 87.06 355 CYS A CA 1
ATOM 2854 C C . CYS A 1 355 ? -10.000 0.718 13.201 1.00 87.06 355 CYS A C 1
ATOM 2856 O O . CYS A 1 355 ? -9.703 -0.340 12.640 1.00 87.06 355 CYS A O 1
ATOM 2858 N N . VAL A 1 356 ? -11.212 1.265 13.069 1.00 88.12 356 VAL A N 1
ATOM 2859 C CA . VAL A 1 356 ? -12.307 0.619 12.331 1.00 88.12 356 VAL A CA 1
ATOM 2860 C C . VAL A 1 356 ? -11.930 0.376 10.868 1.00 88.12 356 VAL A C 1
ATOM 2862 O O . VAL A 1 356 ? -12.224 -0.692 10.322 1.00 88.12 356 VAL A O 1
ATOM 2865 N N . ARG A 1 357 ? -11.222 1.318 10.228 1.00 82.44 357 ARG A N 1
ATOM 2866 C CA . ARG A 1 357 ? -10.749 1.154 8.841 1.00 82.44 357 ARG A CA 1
ATOM 2867 C C . ARG A 1 357 ? -9.681 0.084 8.671 1.00 82.44 357 ARG A C 1
ATOM 2869 O O . ARG A 1 357 ? -9.678 -0.624 7.669 1.00 82.44 357 ARG A O 1
ATOM 2876 N N . ARG A 1 358 ? -8.815 -0.089 9.668 1.00 81.56 358 ARG A N 1
ATOM 2877 C CA . ARG A 1 358 ? -7.857 -1.208 9.726 1.00 81.56 358 ARG A CA 1
ATOM 2878 C C . ARG A 1 358 ? -8.542 -2.558 9.933 1.00 81.56 358 ARG A C 1
ATOM 2880 O O . ARG A 1 358 ? -7.900 -3.602 9.844 1.00 81.56 358 ARG A O 1
ATOM 2887 N N . GLY A 1 359 ? -9.850 -2.549 10.181 1.00 84.88 359 GLY A N 1
ATOM 2888 C CA . GLY A 1 359 ? -10.631 -3.725 10.512 1.00 84.88 359 GLY A CA 1
ATOM 2889 C C . GLY A 1 359 ? -10.600 -4.066 11.998 1.00 84.88 359 GLY A C 1
ATOM 2890 O O . GLY A 1 359 ? -11.239 -5.043 12.382 1.00 84.88 359 GLY A O 1
ATOM 2891 N N . GLU A 1 360 ? -9.901 -3.287 12.819 1.00 90.38 360 GLU A N 1
ATOM 2892 C CA . GLU A 1 360 ? -9.866 -3.453 14.269 1.00 90.38 360 GLU A CA 1
ATOM 2893 C C . GLU A 1 360 ? -11.239 -3.120 14.877 1.00 90.38 360 GLU A C 1
ATOM 2895 O O . GLU A 1 360 ? -12.057 -2.431 14.258 1.00 90.38 360 GLU A O 1
ATOM 2900 N N . ASN A 1 361 ? -11.511 -3.656 16.066 1.00 93.31 361 ASN A N 1
ATOM 2901 C CA . ASN A 1 361 ? -12.749 -3.373 16.791 1.00 93.31 361 ASN A CA 1
ATOM 2902 C C . ASN A 1 361 ? -12.482 -2.433 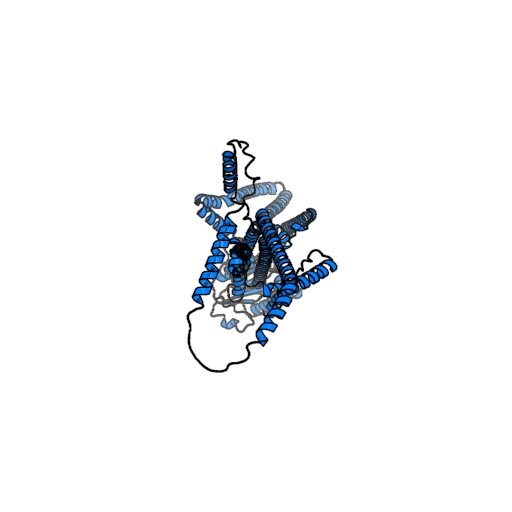17.966 1.00 93.31 361 ASN A C 1
ATOM 2904 O O . ASN A 1 361 ? -11.317 -2.212 18.309 1.00 93.31 361 ASN A O 1
ATOM 2908 N N . PHE A 1 362 ? -13.531 -1.877 18.571 1.00 95.88 362 PHE A N 1
ATOM 2909 C CA . PHE A 1 362 ? -13.369 -1.009 19.729 1.00 95.88 362 PHE A CA 1
ATOM 2910 C C . PHE A 1 362 ? -14.520 -1.082 20.740 1.00 95.88 362 PHE A C 1
ATOM 2912 O O . PHE A 1 362 ? -15.669 -1.355 20.388 1.00 95.88 362 PHE A O 1
ATOM 2919 N N . ILE A 1 363 ? -14.178 -0.790 21.994 1.00 96.56 363 ILE A N 1
ATOM 2920 C CA . ILE A 1 363 ? -15.096 -0.383 23.055 1.00 96.56 363 ILE A CA 1
ATOM 2921 C C . ILE A 1 363 ? -14.629 0.998 23.509 1.00 96.56 363 ILE A C 1
ATOM 2923 O O . ILE A 1 363 ? -13.474 1.170 23.899 1.00 96.56 363 ILE A O 1
ATOM 2927 N N . TYR A 1 364 ? -15.506 1.983 23.391 1.00 96.25 364 TYR A N 1
ATOM 2928 C CA . TYR A 1 364 ? -15.244 3.370 23.738 1.00 96.25 364 TYR A CA 1
ATOM 2929 C C . TYR A 1 364 ? -15.996 3.740 25.016 1.00 96.25 364 TYR A C 1
ATOM 2931 O O . TYR A 1 364 ? -17.206 3.537 25.104 1.00 96.25 364 TYR A O 1
ATOM 2939 N N . TYR A 1 365 ? -15.280 4.299 25.981 1.00 96.31 365 TYR A N 1
ATOM 2940 C CA . TYR A 1 365 ? -15.784 4.806 27.249 1.00 96.31 365 TYR A CA 1
ATOM 2941 C C . TYR A 1 365 ? -15.566 6.315 27.265 1.00 96.31 365 TYR A C 1
ATOM 2943 O O . TYR A 1 365 ? -14.420 6.741 27.298 1.00 96.31 365 TYR A O 1
ATOM 2951 N N . GLY A 1 366 ? -16.622 7.121 27.212 1.00 94.69 366 GLY A N 1
ATOM 2952 C CA . GLY A 1 366 ? -16.486 8.579 27.250 1.00 94.69 366 GLY A CA 1
ATOM 2953 C C . GLY A 1 366 ? -17.828 9.293 27.169 1.00 94.69 366 GLY A C 1
ATOM 2954 O O . GLY A 1 366 ? -18.811 8.726 26.688 1.00 94.69 366 GLY A O 1
ATOM 2955 N N . GLU A 1 367 ? -17.875 10.541 27.630 1.00 92.62 367 GLU A N 1
ATOM 2956 C CA . GLU A 1 367 ? -19.116 11.327 27.705 1.00 92.62 367 GLU A CA 1
ATOM 2957 C C . GLU A 1 367 ? -19.711 11.572 26.311 1.00 92.62 367 GLU A C 1
ATOM 2959 O O . GLU A 1 367 ? -20.894 11.317 26.067 1.00 92.62 367 GLU A O 1
ATOM 2964 N N . ASP A 1 368 ? -18.862 11.972 25.366 1.00 89.44 368 ASP A N 1
ATOM 2965 C CA . ASP A 1 368 ? -19.263 12.299 24.004 1.00 89.44 368 ASP A CA 1
ATOM 2966 C C . ASP A 1 368 ? -19.321 11.076 23.091 1.00 89.44 368 ASP A C 1
ATOM 2968 O O . ASP A 1 368 ? -18.598 10.097 23.259 1.00 89.44 368 ASP A O 1
ATOM 2972 N N . TYR A 1 369 ? -20.184 11.127 22.074 1.00 84.44 369 TYR A N 1
ATOM 2973 C CA . TYR A 1 369 ? -20.224 10.111 21.023 1.00 84.44 369 TYR A CA 1
ATOM 2974 C C . TYR A 1 369 ? -19.260 10.512 19.898 1.00 84.44 369 TYR A C 1
ATOM 2976 O O . TYR A 1 369 ? -19.563 11.445 19.155 1.00 84.44 369 TYR A O 1
ATOM 2984 N N . PRO A 1 370 ? -18.108 9.829 19.733 1.00 83.75 370 PRO A N 1
ATOM 2985 C CA . PRO A 1 370 ? -17.035 10.300 18.853 1.00 83.75 370 PRO A CA 1
ATOM 2986 C C . PRO A 1 370 ? -17.330 10.076 17.362 1.00 83.75 370 PRO A C 1
ATOM 2988 O O . PRO A 1 370 ? -16.495 10.366 16.507 1.00 83.75 370 PRO A O 1
ATOM 2991 N N . LEU A 1 371 ? -18.471 9.480 17.020 1.00 84.88 371 LEU A N 1
ATOM 2992 C CA . LEU A 1 371 ? -18.770 8.963 15.688 1.00 84.88 371 LEU A CA 1
ATOM 2993 C C . LEU A 1 371 ? -20.123 9.499 15.228 1.00 84.88 371 LEU A C 1
ATOM 2995 O O . LEU A 1 371 ? -21.034 9.659 16.019 1.00 84.88 371 LEU A O 1
ATOM 2999 N N . GLU A 1 372 ? -20.303 9.766 13.942 1.00 76.88 372 GLU A N 1
ATOM 3000 C CA . GLU A 1 372 ? -21.615 10.161 13.422 1.00 76.88 372 GLU A CA 1
ATOM 3001 C C . GLU A 1 372 ? -22.348 8.911 12.903 1.00 76.88 372 GLU A C 1
ATOM 3003 O O . GLU A 1 372 ? -21.995 8.355 11.863 1.00 76.88 372 GLU A O 1
ATOM 3008 N N . GLY A 1 373 ? -23.364 8.448 13.640 1.00 75.75 373 GLY A N 1
ATOM 3009 C CA . GLY A 1 373 ? -24.257 7.351 13.234 1.00 75.75 373 GLY A CA 1
ATOM 3010 C C . GLY A 1 373 ? -23.975 5.971 13.850 1.00 75.75 373 GLY A C 1
ATOM 3011 O O . GLY A 1 373 ? -23.011 5.769 14.584 1.00 75.75 373 GLY A O 1
ATOM 3012 N N . GLU A 1 374 ? -24.859 5.011 13.553 1.00 77.06 374 GLU A N 1
ATOM 3013 C CA . GLU A 1 374 ? -24.859 3.639 14.110 1.00 77.06 374 GLU A CA 1
ATOM 3014 C C . GLU A 1 374 ? -24.018 2.636 13.296 1.00 77.06 374 GLU A C 1
ATOM 3016 O O . GLU A 1 374 ? -23.755 1.515 13.730 1.00 77.06 374 GLU A O 1
ATOM 3021 N N . LEU A 1 375 ? -23.607 3.008 12.080 1.00 75.94 375 LEU A N 1
ATOM 3022 C CA . LEU A 1 375 ? -22.861 2.147 11.164 1.00 75.94 375 LEU A CA 1
ATOM 3023 C C . LEU A 1 375 ? -21.609 2.864 10.681 1.00 75.94 375 LEU A C 1
ATOM 3025 O O . LEU A 1 375 ? -21.686 3.784 9.866 1.00 75.94 375 LEU A O 1
ATOM 3029 N N . ILE A 1 376 ? -20.444 2.379 11.099 1.00 77.75 376 ILE A N 1
ATOM 3030 C CA . ILE A 1 376 ? -19.174 2.925 10.621 1.00 77.75 376 ILE A CA 1
ATOM 3031 C C . ILE A 1 376 ? -18.697 2.103 9.441 1.00 77.75 376 ILE A C 1
ATOM 3033 O O . ILE A 1 376 ? -18.526 0.886 9.536 1.00 77.75 376 ILE A O 1
ATOM 3037 N N . SER A 1 377 ? -18.435 2.772 8.321 1.00 75.25 377 SER A N 1
ATOM 3038 C CA . SER A 1 377 ? -17.774 2.122 7.196 1.00 75.25 377 SER A CA 1
ATOM 3039 C C . SER A 1 377 ? -16.305 1.842 7.527 1.00 75.25 377 SER A C 1
ATOM 3041 O O . SER A 1 377 ? -15.511 2.764 7.717 1.00 75.25 377 SER A O 1
ATOM 3043 N N . ARG A 1 378 ? -15.923 0.564 7.520 1.00 71.94 378 ARG A N 1
ATOM 3044 C CA . ARG A 1 378 ? -14.527 0.105 7.532 1.00 71.94 378 ARG A CA 1
ATOM 3045 C C . ARG A 1 378 ? -13.805 0.463 6.238 1.00 71.94 378 ARG A C 1
ATOM 3047 O O . ARG A 1 378 ? -12.599 0.659 6.220 1.00 71.94 378 ARG A O 1
ATOM 3054 N N . VAL A 1 379 ? -14.542 0.584 5.140 1.00 62.97 379 VAL A N 1
ATOM 3055 C CA . VAL A 1 379 ? -13.987 0.973 3.846 1.00 62.97 379 VAL A CA 1
ATOM 3056 C C . VAL A 1 379 ? -14.545 2.340 3.496 1.00 62.97 379 VAL A C 1
ATOM 3058 O O . VAL A 1 379 ? -15.548 2.465 2.795 1.00 62.97 379 VAL A O 1
ATOM 3061 N N . GLN A 1 380 ? -13.890 3.400 3.967 1.00 55.75 380 GLN A N 1
ATOM 3062 C CA . GLN A 1 380 ? -14.129 4.729 3.412 1.00 55.75 380 GLN A CA 1
ATOM 3063 C C . GLN A 1 380 ? -13.319 4.871 2.118 1.00 55.75 380 GLN A C 1
ATOM 3065 O O . GLN A 1 380 ? -12.455 5.734 1.987 1.00 55.75 380 GLN A O 1
ATOM 3070 N N . PHE A 1 381 ? -13.597 4.012 1.133 1.00 51.88 381 PHE A N 1
ATOM 3071 C CA . PHE A 1 381 ? -13.315 4.406 -0.236 1.00 51.88 381 PHE A CA 1
ATOM 3072 C C . PHE A 1 381 ? -14.306 5.517 -0.523 1.00 51.88 381 PHE A C 1
ATOM 3074 O O . PHE A 1 381 ? -15.464 5.284 -0.867 1.00 51.88 381 PHE A O 1
ATOM 3081 N N . ASN A 1 382 ? -13.859 6.749 -0.321 1.00 48.66 382 ASN A N 1
ATOM 3082 C CA . ASN A 1 382 ? -14.614 7.913 -0.714 1.00 48.66 382 ASN A CA 1
ATOM 3083 C C . ASN A 1 382 ? -14.557 8.024 -2.247 1.00 48.66 382 ASN A C 1
ATOM 3085 O O . ASN A 1 382 ? -14.151 9.049 -2.770 1.00 48.66 382 ASN A O 1
ATOM 3089 N N . TRP A 1 383 ? -14.930 6.960 -2.978 1.00 49.25 383 TRP A N 1
ATOM 3090 C CA . TRP A 1 383 ? -15.217 7.023 -4.408 1.00 49.25 383 TRP A CA 1
ATOM 3091 C C . TRP A 1 383 ? -16.218 8.152 -4.641 1.00 49.25 383 TRP A C 1
ATOM 3093 O O . TRP A 1 383 ? -16.055 8.897 -5.583 1.00 49.25 383 TRP A O 1
ATOM 3103 N N . GLY A 1 384 ? -17.166 8.383 -3.727 1.00 49.72 384 GLY A N 1
ATOM 3104 C CA . GLY A 1 384 ? -18.032 9.564 -3.746 1.00 49.72 384 GLY A CA 1
ATOM 3105 C C . GLY A 1 384 ? -17.271 10.884 -3.907 1.00 49.72 384 GLY A C 1
ATOM 3106 O O . GLY A 1 384 ? -17.565 11.611 -4.843 1.00 49.72 384 GLY A O 1
ATOM 3107 N N . SER A 1 385 ? -16.257 11.175 -3.082 1.00 53.19 385 SER A N 1
ATOM 3108 C CA . SER A 1 385 ? -15.467 12.411 -3.217 1.00 53.19 385 SER A CA 1
ATOM 3109 C C . SER A 1 385 ? -14.293 12.324 -4.185 1.00 53.19 385 SER A C 1
ATOM 3111 O O . SER A 1 385 ? -13.839 13.367 -4.630 1.00 53.19 385 SER A O 1
ATOM 3113 N N . LEU A 1 386 ? -13.764 11.142 -4.506 1.00 50.59 386 LEU A N 1
ATOM 3114 C CA . LEU A 1 386 ? -12.707 10.973 -5.506 1.00 50.59 386 LEU A CA 1
ATOM 3115 C C . LEU A 1 386 ? -13.309 11.003 -6.909 1.00 50.59 386 LEU A C 1
ATOM 3117 O O . LEU A 1 386 ? -12.893 11.827 -7.701 1.00 50.59 386 LEU A O 1
ATOM 3121 N N . ILE A 1 387 ? -14.333 10.193 -7.192 1.00 52.19 387 ILE A N 1
ATOM 3122 C CA . ILE A 1 387 ? -15.175 10.323 -8.394 1.00 52.19 387 ILE A CA 1
ATOM 3123 C C . ILE A 1 387 ? -15.855 11.679 -8.364 1.00 52.19 387 ILE A C 1
ATOM 3125 O O . ILE A 1 387 ? -15.908 12.315 -9.391 1.00 52.19 387 ILE A O 1
ATOM 3129 N N . GLY A 1 388 ? -16.313 12.176 -7.218 1.00 53.47 388 GLY A N 1
ATOM 3130 C CA . GLY A 1 388 ? -16.865 13.525 -7.107 1.00 53.47 388 GLY A CA 1
ATOM 3131 C C . GLY A 1 388 ? -15.856 14.590 -7.513 1.00 53.47 388 GLY A C 1
ATOM 3132 O O . GLY A 1 388 ? -16.200 15.442 -8.309 1.00 53.47 388 GLY A O 1
ATOM 3133 N N . ARG A 1 389 ? -14.598 14.525 -7.060 1.00 62.19 389 ARG A N 1
ATOM 3134 C CA . ARG A 1 389 ? -13.536 15.476 -7.437 1.00 62.19 389 ARG A CA 1
ATOM 3135 C C . ARG A 1 389 ? -13.030 15.281 -8.861 1.00 62.19 389 ARG A C 1
ATOM 3137 O O . ARG A 1 389 ? -12.785 16.267 -9.536 1.00 62.19 389 ARG A O 1
ATOM 3144 N N . VAL A 1 390 ? -12.894 14.042 -9.324 1.00 58.56 390 VAL A N 1
ATOM 3145 C CA . VAL A 1 390 ? -12.473 13.710 -10.691 1.00 58.56 390 VAL A CA 1
ATOM 3146 C C . VAL A 1 390 ? -13.582 14.063 -11.675 1.00 58.56 390 VAL A C 1
ATOM 3148 O O . VAL A 1 390 ? -13.321 14.766 -12.634 1.00 58.56 390 VAL A O 1
ATOM 3151 N N . ALA A 1 391 ? -14.827 13.671 -11.415 1.00 52.81 391 ALA A N 1
ATOM 3152 C CA . ALA A 1 391 ? -15.994 14.036 -12.210 1.00 52.81 391 ALA A CA 1
ATOM 3153 C C . ALA A 1 391 ? -16.324 15.521 -12.092 1.00 52.81 391 ALA A C 1
ATOM 3155 O O . ALA A 1 391 ? -16.719 16.088 -13.092 1.00 52.81 391 ALA A O 1
ATOM 3156 N N . SER A 1 392 ? -16.125 16.174 -10.941 1.00 52.38 392 SER A N 1
ATOM 3157 C CA . SER A 1 392 ? -16.228 17.638 -10.854 1.00 52.38 392 SER A CA 1
ATOM 3158 C C . SER A 1 392 ? -15.108 18.294 -11.637 1.00 52.38 392 SER A C 1
ATOM 3160 O O . SER A 1 392 ? -15.393 19.234 -12.343 1.00 52.38 392 SER A O 1
ATOM 3162 N N . GLY A 1 393 ? -13.870 17.794 -11.590 1.00 63.47 393 GLY A N 1
ATOM 3163 C CA . GLY A 1 393 ? -12.758 18.305 -12.395 1.00 63.47 393 GLY A CA 1
ATOM 3164 C C . GLY A 1 393 ? -12.990 18.123 -13.896 1.00 63.47 393 GLY A C 1
ATOM 3165 O O . GLY A 1 393 ? -12.795 19.060 -14.656 1.00 63.47 393 GLY A O 1
ATOM 3166 N N . ILE A 1 394 ? -13.493 16.957 -14.309 1.00 55.31 394 ILE A N 1
ATOM 3167 C CA . ILE A 1 394 ? -13.904 16.654 -15.685 1.00 55.31 394 ILE A CA 1
ATOM 3168 C C . ILE A 1 394 ? -15.120 17.509 -16.077 1.00 55.31 394 ILE A C 1
ATOM 3170 O O . ILE A 1 394 ? -15.126 18.096 -17.146 1.00 55.31 394 ILE A O 1
ATOM 3174 N N . ALA A 1 395 ? -16.132 17.658 -15.223 1.00 51.22 395 ALA A N 1
ATOM 3175 C CA . ALA A 1 395 ? -17.310 18.486 -15.494 1.00 51.22 395 ALA A CA 1
ATOM 3176 C C . ALA A 1 395 ? -16.988 19.987 -15.496 1.00 51.22 395 ALA A C 1
ATOM 3178 O O . ALA A 1 395 ? -17.605 20.725 -16.251 1.00 51.22 395 ALA A O 1
ATOM 3179 N N . TYR A 1 396 ? -16.006 20.436 -14.707 1.00 59.69 396 TYR A N 1
ATOM 3180 C CA . TYR A 1 396 ? -15.449 21.791 -14.767 1.00 59.69 396 TYR A CA 1
ATOM 3181 C C . TYR A 1 396 ? -14.693 21.994 -16.079 1.00 59.69 396 TYR A C 1
ATOM 3183 O O . TYR A 1 396 ? -14.811 23.041 -16.703 1.00 59.69 396 TYR A O 1
ATOM 3191 N N . PHE A 1 397 ? -13.970 20.962 -16.525 1.00 56.81 397 PHE A N 1
ATOM 3192 C CA . PHE A 1 397 ? -13.300 20.929 -17.822 1.00 56.81 397 PHE A CA 1
ATOM 3193 C C . PHE A 1 397 ? -14.299 20.923 -18.997 1.00 56.81 397 PHE A C 1
ATOM 3195 O O . PHE A 1 397 ? -14.006 21.485 -20.046 1.00 56.81 397 PHE A O 1
ATOM 3202 N N . PHE A 1 398 ? -15.496 20.352 -18.810 1.00 60.06 398 PHE A N 1
ATOM 3203 C CA . PHE A 1 398 ? -16.574 20.287 -19.809 1.00 60.06 398 PHE A CA 1
ATOM 3204 C C . PHE A 1 398 ? -17.745 21.268 -19.566 1.00 60.06 398 PHE A C 1
ATOM 3206 O O . PHE A 1 398 ? -18.760 21.171 -20.248 1.00 60.06 398 PHE A O 1
ATOM 3213 N N . HIS A 1 399 ? -17.615 22.227 -18.640 1.00 54.84 399 HIS A N 1
ATOM 3214 C CA . HIS A 1 399 ? -18.621 23.257 -18.325 1.00 54.84 399 HIS A CA 1
ATOM 3215 C C . HIS A 1 399 ? -20.066 22.765 -18.024 1.00 54.84 399 HIS A C 1
ATOM 3217 O O . HIS A 1 399 ? -21.018 23.506 -18.252 1.00 54.84 399 HIS A O 1
ATOM 3223 N N . ASP A 1 400 ? -20.271 21.568 -17.456 1.00 57.19 400 ASP A N 1
ATOM 3224 C CA . ASP A 1 400 ? -21.624 21.014 -17.199 1.00 57.19 400 ASP A CA 1
ATOM 3225 C C . ASP A 1 400 ? -21.871 20.707 -15.704 1.00 57.19 400 ASP A C 1
ATOM 3227 O O . ASP A 1 400 ? -21.904 19.561 -15.248 1.00 57.19 400 ASP A O 1
ATOM 3231 N N . ILE A 1 401 ? -21.989 21.772 -14.903 1.00 57.56 401 ILE A N 1
ATOM 3232 C CA . ILE A 1 401 ? -22.113 21.720 -13.432 1.00 57.56 401 ILE A CA 1
ATOM 3233 C C . ILE A 1 401 ? -23.500 21.222 -12.977 1.00 57.56 401 ILE A C 1
ATOM 3235 O O . ILE A 1 401 ? -23.616 20.558 -11.940 1.00 57.56 401 ILE A O 1
ATOM 3239 N N . ASP A 1 402 ? -24.555 21.484 -13.749 1.00 62.72 402 ASP A N 1
ATOM 3240 C CA . ASP A 1 402 ? -25.935 21.183 -13.343 1.00 62.72 402 ASP A CA 1
ATOM 3241 C C . ASP A 1 402 ? -26.268 19.687 -13.441 1.00 62.72 402 ASP A C 1
ATOM 3243 O O . ASP A 1 402 ? -27.006 19.140 -12.611 1.00 62.72 402 ASP A O 1
ATOM 3247 N N . ARG A 1 403 ? -25.638 18.971 -14.378 1.00 56.19 403 ARG A N 1
ATOM 3248 C CA . ARG A 1 403 ? -25.818 17.522 -14.538 1.00 56.19 403 ARG A CA 1
ATOM 3249 C C . ARG A 1 403 ? -25.178 16.713 -13.407 1.00 56.19 403 ARG A C 1
ATOM 3251 O O . ARG A 1 403 ? -25.709 15.668 -13.023 1.00 56.19 403 ARG A O 1
ATOM 3258 N N . ALA A 1 404 ? -24.083 17.211 -12.826 1.00 51.19 404 ALA A N 1
ATOM 3259 C CA . ALA A 1 404 ? -23.418 16.584 -11.684 1.00 51.19 404 ALA A CA 1
ATOM 3260 C C . ALA A 1 404 ? -24.297 16.616 -10.416 1.00 51.19 404 ALA A C 1
ATOM 3262 O O . ALA A 1 404 ? -24.409 15.598 -9.729 1.00 51.19 404 ALA A O 1
ATOM 3263 N N . ARG A 1 405 ? -25.000 17.732 -10.156 1.00 55.59 405 ARG A N 1
ATOM 3264 C CA . ARG A 1 405 ? -25.927 17.865 -9.012 1.00 55.59 405 ARG A CA 1
ATOM 3265 C C . ARG A 1 405 ? -27.160 16.964 -9.139 1.00 55.59 405 ARG A C 1
ATOM 3267 O O . ARG A 1 405 ? -27.571 16.342 -8.159 1.00 55.59 405 ARG A O 1
ATOM 3274 N N . ALA A 1 406 ? -27.716 16.817 -10.344 1.00 57.22 406 ALA A N 1
ATOM 3275 C CA . ALA A 1 406 ? -28.873 15.947 -10.590 1.00 57.22 406 ALA A CA 1
ATOM 3276 C C . ALA A 1 406 ? -28.564 14.442 -10.392 1.00 57.22 406 ALA A C 1
ATOM 3278 O O . ALA A 1 406 ? -29.419 13.663 -9.952 1.00 57.22 406 ALA A O 1
ATOM 3279 N N . MET A 1 407 ? -27.326 14.008 -10.666 1.00 52.34 407 MET A N 1
ATOM 3280 C CA . MET A 1 407 ? -26.897 12.620 -10.434 1.00 52.34 407 MET A CA 1
ATOM 3281 C C . MET A 1 407 ? -26.622 12.290 -8.962 1.00 52.34 407 MET A C 1
ATOM 3283 O O . MET A 1 407 ? -26.591 11.114 -8.602 1.00 52.34 407 MET A O 1
ATOM 3287 N N . GLU A 1 408 ? -26.405 13.283 -8.103 1.00 48.03 408 GLU A N 1
ATOM 3288 C CA . GLU A 1 408 ? -26.166 13.064 -6.673 1.00 48.03 408 GLU A CA 1
ATOM 3289 C C . GLU A 1 408 ? -27.480 12.810 -5.914 1.00 48.03 408 GLU A C 1
ATOM 3291 O O . GLU A 1 408 ? -27.556 11.893 -5.094 1.00 48.03 408 GLU A O 1
ATOM 3296 N N . GLN A 1 409 ? -28.557 13.517 -6.276 1.00 51.84 409 GLN A N 1
ATOM 3297 C CA . GLN A 1 409 ? -29.887 13.344 -5.670 1.00 51.84 409 GLN A CA 1
ATOM 3298 C C . GLN A 1 409 ? -30.606 12.045 -6.085 1.00 51.84 409 GLN A C 1
ATOM 3300 O O . GLN A 1 409 ? -31.408 11.509 -5.320 1.00 51.84 409 GLN A O 1
ATOM 3305 N N . SER A 1 410 ? -30.316 11.488 -7.265 1.00 47.72 410 SER A N 1
ATOM 3306 C CA . SER A 1 410 ? -31.007 10.290 -7.782 1.00 47.72 410 SER A CA 1
ATOM 3307 C C . SER A 1 410 ? -30.447 8.948 -7.277 1.00 47.72 410 SER A C 1
ATOM 3309 O O . SER A 1 410 ? -31.115 7.919 -7.407 1.00 47.72 410 SER A O 1
ATOM 3311 N N . ARG A 1 411 ? -29.268 8.925 -6.633 1.00 46.31 411 ARG A N 1
ATOM 3312 C CA . ARG A 1 411 ? -28.566 7.684 -6.226 1.00 46.31 411 ARG A CA 1
ATOM 3313 C C . ARG A 1 411 ? -29.245 6.855 -5.127 1.00 46.31 411 ARG A C 1
ATOM 3315 O O . ARG A 1 411 ? -28.868 5.699 -4.946 1.00 46.31 411 ARG A O 1
ATOM 3322 N N . TYR A 1 412 ? -30.250 7.382 -4.423 1.00 43.47 412 TYR A N 1
ATOM 3323 C CA . TYR A 1 412 ? -30.877 6.695 -3.279 1.00 43.47 412 TYR A CA 1
ATOM 3324 C C . TYR A 1 412 ? -32.325 6.222 -3.502 1.00 43.47 412 TYR A C 1
ATOM 3326 O O . TYR A 1 412 ? -32.848 5.453 -2.692 1.00 43.47 412 TYR A O 1
ATOM 3334 N N . LEU A 1 413 ? -32.984 6.613 -4.599 1.00 41.72 413 LEU A N 1
ATOM 3335 C CA . LEU A 1 413 ? -34.404 6.295 -4.824 1.00 41.72 413 LEU A CA 1
ATOM 3336 C C . LEU A 1 413 ? -34.739 4.805 -5.087 1.00 41.72 413 LEU A C 1
ATOM 3338 O O . LEU A 1 413 ? -35.758 4.346 -4.562 1.00 41.72 413 LEU A O 1
ATOM 3342 N N . PRO A 1 414 ? -33.953 4.016 -5.851 1.00 49.97 414 PRO A N 1
ATOM 3343 C CA . PRO A 1 414 ? -34.359 2.652 -6.214 1.00 49.97 414 PRO A CA 1
ATOM 3344 C C . PRO A 1 414 ? -34.300 1.670 -5.035 1.00 49.97 414 PRO A C 1
ATOM 3346 O O . PRO A 1 414 ? -35.160 0.803 -4.891 1.00 49.97 414 PRO A O 1
ATOM 3349 N N . ILE A 1 415 ? -33.303 1.824 -4.157 1.00 50.16 415 ILE A N 1
ATOM 3350 C CA . ILE A 1 415 ? -33.063 0.916 -3.023 1.00 50.16 415 ILE A CA 1
ATOM 3351 C C . ILE A 1 415 ? -34.149 1.082 -1.951 1.00 50.16 415 ILE A C 1
ATOM 3353 O O . ILE A 1 415 ? -34.569 0.098 -1.339 1.00 50.16 415 ILE A O 1
ATOM 3357 N N . ARG A 1 416 ? -34.639 2.311 -1.752 1.00 51.78 416 ARG A N 1
ATOM 3358 C CA . ARG A 1 416 ? -35.675 2.617 -0.760 1.00 51.78 416 ARG A CA 1
ATOM 3359 C C . ARG A 1 416 ? -37.035 2.023 -1.143 1.00 51.78 416 ARG A C 1
ATOM 3361 O O . ARG A 1 416 ? -37.620 1.308 -0.335 1.00 51.78 416 ARG A O 1
ATOM 3368 N N . LYS A 1 417 ? -37.477 2.201 -2.396 1.00 64.69 417 LYS A N 1
ATOM 3369 C CA . LYS A 1 417 ? -38.737 1.609 -2.893 1.00 64.69 417 LYS A CA 1
ATOM 3370 C C . LYS A 1 417 ? -38.723 0.078 -2.871 1.00 64.69 417 LYS A C 1
ATOM 3372 O O . LYS A 1 417 ? -39.740 -0.544 -2.578 1.00 64.69 417 LYS A O 1
ATOM 3377 N N . MET A 1 418 ? -37.570 -0.537 -3.145 1.00 59.59 418 MET A N 1
ATOM 3378 C CA . MET A 1 418 ? -37.427 -1.994 -3.080 1.00 59.59 418 MET A CA 1
ATOM 3379 C C . MET A 1 418 ? -37.500 -2.515 -1.631 1.00 59.59 418 MET A C 1
ATOM 3381 O O . MET A 1 418 ? -38.062 -3.581 -1.392 1.00 59.59 418 MET A O 1
ATOM 3385 N N . GLY A 1 419 ? -36.981 -1.750 -0.661 1.00 71.50 419 GLY A N 1
ATOM 3386 C CA . GLY A 1 419 ? -37.093 -2.061 0.768 1.00 71.50 419 GLY A CA 1
ATOM 3387 C C . GLY A 1 419 ? -38.527 -1.973 1.292 1.00 71.50 419 GLY A C 1
ATOM 3388 O O . GLY A 1 419 ? -38.976 -2.884 1.981 1.00 71.50 419 GLY A O 1
ATOM 3389 N N . GLU A 1 420 ? -39.256 -0.923 0.908 1.00 73.06 420 GLU A N 1
ATOM 3390 C CA . GLU A 1 420 ? -40.663 -0.729 1.284 1.00 73.06 420 GLU A CA 1
ATOM 3391 C C . GLU A 1 420 ? -41.557 -1.848 0.719 1.00 73.06 420 GLU A C 1
ATOM 3393 O O . GLU A 1 420 ? -42.335 -2.438 1.467 1.00 73.06 420 GLU A O 1
ATOM 3398 N N . TRP A 1 421 ? -41.385 -2.216 -0.561 1.00 80.62 421 TRP A N 1
ATOM 3399 C CA . TRP A 1 421 ? -42.116 -3.324 -1.199 1.00 80.62 421 TRP A CA 1
ATOM 3400 C C . TRP A 1 421 ? -41.835 -4.684 -0.545 1.00 80.62 421 TRP A C 1
ATOM 3402 O O . TRP A 1 421 ? -42.746 -5.494 -0.361 1.00 80.62 421 TRP A O 1
ATOM 3412 N N . TYR A 1 422 ? -40.574 -4.935 -0.189 1.00 76.75 422 TYR A N 1
ATOM 3413 C CA . TYR A 1 422 ? -40.156 -6.171 0.462 1.00 76.75 422 TYR A CA 1
ATOM 3414 C C . TYR A 1 422 ? -40.751 -6.309 1.869 1.00 76.75 422 TYR A C 1
ATOM 3416 O O . TYR A 1 422 ? -41.329 -7.351 2.185 1.00 76.75 422 TYR A O 1
ATOM 3424 N N . ALA A 1 423 ? -40.693 -5.242 2.674 1.00 76.44 423 ALA A N 1
ATOM 3425 C CA . ALA A 1 423 ? -41.248 -5.221 4.026 1.00 76.44 423 ALA A CA 1
ATOM 3426 C C . ALA A 1 423 ? -42.751 -5.549 4.031 1.00 76.44 423 ALA A C 1
ATOM 3428 O O . ALA A 1 423 ? -43.190 -6.420 4.781 1.00 76.44 423 ALA A O 1
ATOM 3429 N N . THR A 1 424 ? -43.527 -4.961 3.109 1.00 82.75 424 THR A N 1
ATOM 3430 C CA . THR A 1 424 ? -44.973 -5.243 3.006 1.00 82.75 424 THR A CA 1
ATOM 3431 C C . THR A 1 424 ? -45.281 -6.674 2.556 1.00 82.75 424 THR A C 1
ATOM 3433 O O . THR A 1 424 ? -46.374 -7.187 2.806 1.00 82.75 424 THR A O 1
ATOM 3436 N N . ARG A 1 425 ? -44.366 -7.325 1.827 1.00 82.81 425 ARG A N 1
ATOM 3437 C CA . ARG A 1 425 ? -44.553 -8.699 1.337 1.00 82.81 425 ARG A CA 1
ATOM 3438 C C . ARG A 1 425 ? -44.206 -9.728 2.408 1.00 82.81 425 ARG A C 1
ATOM 3440 O O . ARG A 1 425 ? -44.948 -10.699 2.543 1.00 82.81 425 ARG A O 1
ATOM 3447 N N . ILE A 1 426 ? -43.128 -9.491 3.159 1.00 80.00 426 ILE A N 1
ATOM 3448 C CA . ILE A 1 426 ? -42.729 -10.321 4.302 1.00 80.00 426 ILE A CA 1
ATOM 3449 C C . ILE A 1 426 ? -43.829 -10.315 5.352 1.00 80.00 426 ILE A C 1
ATOM 3451 O O . ILE A 1 426 ? -44.262 -11.390 5.733 1.00 80.00 426 ILE A O 1
ATOM 3455 N N . GLU A 1 427 ? -44.365 -9.147 5.714 1.00 85.12 427 GLU A N 1
ATOM 3456 C CA . GLU A 1 427 ? -45.438 -9.022 6.711 1.00 85.12 427 GLU A CA 1
ATOM 3457 C C . GLU A 1 427 ? -46.687 -9.851 6.349 1.00 85.12 427 GLU A C 1
ATOM 3459 O O . GLU A 1 427 ? -47.264 -10.547 7.183 1.00 85.12 427 GLU A O 1
ATOM 3464 N N . LYS A 1 428 ? -47.074 -9.868 5.066 1.00 88.25 428 LYS A N 1
ATOM 3465 C CA . LYS A 1 428 ? -48.182 -10.713 4.581 1.00 88.25 428 LYS A CA 1
ATOM 3466 C C . LYS A 1 428 ? -47.845 -12.207 4.591 1.00 88.25 428 LYS A C 1
ATOM 3468 O O . LYS A 1 428 ? -48.749 -13.036 4.705 1.00 88.25 428 LYS A O 1
ATOM 3473 N N . LEU A 1 429 ? -46.571 -12.560 4.423 1.00 83.31 429 LEU A N 1
ATOM 3474 C CA . LEU A 1 429 ? -46.086 -13.940 4.424 1.00 83.31 429 LEU A CA 1
ATOM 3475 C C . LEU A 1 429 ? -45.908 -14.488 5.841 1.00 83.31 429 LEU A C 1
ATOM 3477 O O . LEU A 1 429 ? -46.243 -15.651 6.046 1.00 83.31 429 LEU A O 1
ATOM 3481 N N . THR A 1 430 ? -45.478 -13.683 6.818 1.00 85.88 430 THR A N 1
ATOM 3482 C CA . THR A 1 430 ? -45.372 -14.098 8.228 1.00 85.88 430 THR A CA 1
ATOM 3483 C C . THR A 1 430 ? -46.726 -14.518 8.789 1.00 85.88 430 THR A C 1
ATOM 3485 O O . THR A 1 430 ? -46.796 -15.502 9.520 1.00 85.88 430 THR A O 1
ATOM 3488 N N . VAL A 1 431 ? -47.811 -13.846 8.382 1.00 90.19 431 VAL A N 1
ATOM 3489 C CA . VAL A 1 431 ? -49.185 -14.208 8.779 1.00 90.19 431 VAL A CA 1
ATOM 3490 C C . VAL A 1 431 ? -49.649 -15.522 8.136 1.00 90.19 431 VAL A C 1
ATOM 3492 O O . VAL A 1 431 ? -50.352 -16.303 8.771 1.00 90.19 431 VAL A O 1
ATOM 3495 N N . LYS A 1 432 ? -49.275 -15.791 6.876 1.00 92.88 432 LYS A N 1
ATOM 3496 C CA . LYS A 1 432 ? -49.722 -16.993 6.143 1.00 92.88 432 LYS A CA 1
ATOM 3497 C C . LYS A 1 432 ? -48.879 -18.240 6.415 1.00 92.88 432 LYS A C 1
ATOM 3499 O O . LYS A 1 432 ? -49.424 -19.338 6.441 1.00 92.88 432 LYS A O 1
ATOM 3504 N N . SER A 1 433 ? -47.561 -18.092 6.518 1.00 90.50 433 SER A N 1
ATOM 3505 C CA . SER A 1 433 ? -46.612 -19.191 6.710 1.00 90.50 433 SER A CA 1
ATOM 3506 C C . SER A 1 433 ? -45.297 -18.662 7.307 1.00 90.50 433 SER A C 1
ATOM 3508 O O . SER A 1 433 ? -44.401 -18.257 6.555 1.00 90.50 433 SER A O 1
ATOM 3510 N N . PRO A 1 434 ? -45.137 -18.682 8.643 1.00 83.88 434 PRO A N 1
ATOM 3511 C CA . PRO A 1 434 ? -43.967 -18.109 9.310 1.00 83.88 434 PRO A CA 1
ATOM 3512 C C . PRO A 1 434 ? -42.655 -18.782 8.881 1.00 83.88 434 PRO A C 1
ATOM 3514 O O . PRO A 1 434 ? -41.688 -18.096 8.575 1.00 83.88 434 PRO A O 1
ATOM 3517 N N . LYS A 1 435 ? -42.643 -20.112 8.700 1.00 82.38 435 LYS A N 1
ATOM 3518 C CA . LYS A 1 435 ? -41.452 -20.834 8.208 1.00 82.38 435 LYS A CA 1
ATOM 3519 C C . LYS A 1 435 ? -41.021 -20.391 6.808 1.00 82.38 435 LYS A C 1
ATOM 3521 O O . LYS A 1 435 ? -39.832 -20.322 6.515 1.00 82.38 435 LYS A O 1
ATOM 3526 N N . THR A 1 436 ? -41.978 -20.118 5.919 1.00 79.69 436 THR A N 1
ATOM 3527 C CA . THR A 1 436 ? -41.666 -19.651 4.560 1.00 79.69 436 THR A CA 1
ATOM 3528 C C . THR A 1 436 ? -41.174 -18.207 4.586 1.00 79.69 436 THR A C 1
ATOM 3530 O O . THR A 1 436 ? -40.274 -17.869 3.823 1.00 79.69 436 THR A O 1
ATOM 3533 N N . ALA A 1 437 ? -41.722 -17.375 5.476 1.00 75.62 437 ALA A N 1
ATOM 3534 C CA . ALA A 1 437 ? -41.250 -16.013 5.683 1.00 75.62 437 ALA A CA 1
ATOM 3535 C C . ALA A 1 437 ? -39.797 -15.986 6.185 1.00 75.62 437 ALA A C 1
ATOM 3537 O O . ALA A 1 437 ? -38.998 -15.268 5.597 1.00 75.62 437 ALA A O 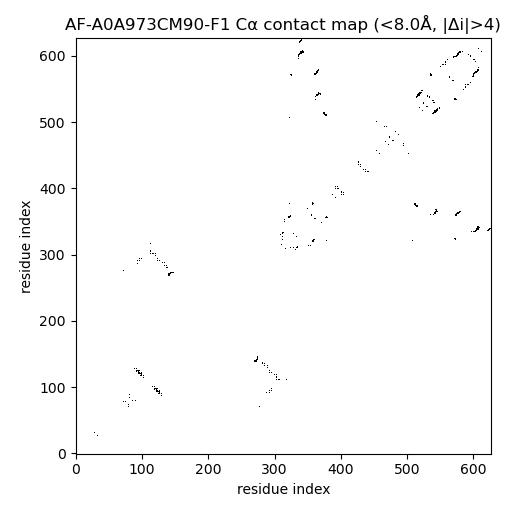1
ATOM 3538 N N . ASP A 1 438 ? -39.425 -16.838 7.147 1.00 72.75 438 ASP A N 1
ATOM 3539 C CA . ASP A 1 438 ? -38.043 -16.940 7.646 1.00 72.75 438 ASP A CA 1
ATOM 3540 C C . ASP A 1 438 ? -37.059 -17.379 6.552 1.00 72.75 438 ASP A C 1
ATOM 3542 O O . ASP A 1 438 ? -35.989 -16.792 6.392 1.00 72.75 438 ASP A O 1
ATOM 3546 N N . ILE A 1 439 ? -37.419 -18.386 5.746 1.00 80.06 439 ILE A N 1
ATOM 3547 C CA . ILE A 1 439 ? -36.567 -18.849 4.637 1.00 80.06 439 ILE A CA 1
ATOM 3548 C C . ILE A 1 439 ? -36.397 -17.743 3.592 1.00 80.06 439 ILE A C 1
ATOM 3550 O O . ILE A 1 439 ? -35.285 -17.526 3.103 1.00 80.06 439 ILE A O 1
ATOM 3554 N N . ILE A 1 440 ? -37.476 -17.035 3.243 1.00 74.75 440 ILE A N 1
ATOM 3555 C CA . ILE A 1 440 ? -37.416 -15.912 2.301 1.00 74.75 440 ILE A CA 1
ATOM 3556 C C . ILE A 1 440 ? -36.587 -14.772 2.896 1.00 74.75 440 ILE A C 1
ATOM 3558 O O . ILE A 1 440 ? -35.787 -14.192 2.164 1.00 74.75 440 ILE A O 1
ATOM 3562 N N . ASP A 1 441 ? -36.699 -14.498 4.197 1.00 72.00 441 ASP A N 1
ATOM 3563 C CA . ASP A 1 441 ? -35.948 -13.428 4.850 1.00 72.00 441 ASP A CA 1
ATOM 3564 C C . ASP A 1 441 ? -34.454 -13.707 4.914 1.00 72.00 441 ASP A C 1
ATOM 3566 O O . ASP A 1 441 ? -33.641 -12.880 4.495 1.00 72.00 441 ASP A O 1
ATOM 3570 N N . ILE A 1 442 ? -34.080 -14.934 5.272 1.00 68.31 442 ILE A N 1
ATOM 3571 C CA . ILE A 1 442 ? -32.696 -15.401 5.190 1.00 68.31 442 ILE A CA 1
ATOM 3572 C C . ILE A 1 442 ? -32.197 -15.331 3.741 1.00 68.31 442 ILE A C 1
ATOM 3574 O O . ILE A 1 442 ? -31.096 -14.838 3.493 1.00 68.31 442 ILE A O 1
ATOM 3578 N N . THR A 1 443 ? -33.001 -15.764 2.766 1.00 68.94 443 THR A N 1
ATOM 3579 C CA . THR A 1 443 ? -32.607 -15.784 1.348 1.00 68.94 443 THR A CA 1
ATOM 3580 C C . THR A 1 443 ? -32.414 -14.376 0.792 1.00 68.94 443 THR A C 1
ATOM 3582 O O . THR A 1 443 ? -31.391 -14.098 0.166 1.00 68.94 443 THR A O 1
ATOM 3585 N N . VAL A 1 444 ? -33.341 -13.451 1.043 1.00 72.69 444 VAL A N 1
ATOM 3586 C CA . VAL A 1 444 ? -33.225 -12.060 0.591 1.00 72.69 444 VAL A CA 1
ATOM 3587 C C . VAL A 1 444 ? -32.128 -11.331 1.351 1.00 72.69 444 VAL A C 1
ATOM 3589 O O . VAL A 1 444 ? -31.393 -10.559 0.737 1.00 72.69 444 VAL A O 1
ATOM 3592 N N . MET A 1 445 ? -31.924 -11.612 2.639 1.00 69.25 445 MET A N 1
ATOM 3593 C CA . MET A 1 445 ? -30.768 -11.102 3.369 1.00 69.25 445 MET A CA 1
ATOM 3594 C C . MET A 1 445 ? -29.459 -11.606 2.742 1.00 69.25 445 MET A C 1
ATOM 3596 O O . MET A 1 445 ? -28.545 -10.805 2.535 1.00 69.25 445 MET A O 1
ATOM 3600 N N . CYS A 1 446 ? -29.371 -12.887 2.370 1.00 62.91 446 CYS A N 1
ATOM 3601 C CA . CYS A 1 446 ? -28.224 -13.471 1.671 1.00 62.91 446 CYS A CA 1
ATOM 3602 C C . CYS A 1 446 ? -28.013 -12.859 0.278 1.00 62.91 446 CYS A C 1
ATOM 3604 O O . CYS A 1 446 ? -26.889 -12.478 -0.040 1.00 62.91 446 CYS A O 1
ATOM 3606 N N . ILE A 1 447 ? -29.069 -12.673 -0.521 1.00 69.44 447 ILE A N 1
ATOM 3607 C CA . ILE A 1 447 ? -29.001 -12.046 -1.853 1.00 69.44 447 ILE A CA 1
ATOM 3608 C C . ILE A 1 447 ? -28.613 -10.571 -1.737 1.00 69.44 447 ILE A C 1
ATOM 3610 O O . ILE A 1 447 ? -27.701 -10.118 -2.421 1.00 69.44 447 ILE A O 1
ATOM 3614 N N . LYS A 1 448 ? -29.245 -9.809 -0.839 1.00 69.38 448 LYS A N 1
ATOM 3615 C CA . LYS A 1 448 ? -28.942 -8.390 -0.607 1.00 69.38 448 LYS A CA 1
ATOM 3616 C C . LYS A 1 448 ? -27.513 -8.217 -0.101 1.00 69.38 448 LYS A C 1
ATOM 3618 O O . LYS A 1 448 ? -26.815 -7.310 -0.554 1.00 69.38 448 LYS A O 1
ATOM 3623 N N . ARG A 1 449 ? -27.045 -9.108 0.784 1.00 63.12 449 ARG A N 1
ATOM 3624 C CA . ARG A 1 449 ? -25.633 -9.185 1.186 1.00 63.12 449 ARG A CA 1
ATOM 3625 C C . ARG A 1 449 ? -24.748 -9.534 -0.009 1.00 63.12 449 ARG A C 1
ATOM 3627 O O . ARG A 1 449 ? -23.759 -8.843 -0.198 1.00 63.12 449 ARG A O 1
ATOM 3634 N N . GLY A 1 450 ? -25.104 -10.515 -0.835 1.00 64.88 450 GLY A N 1
ATOM 3635 C CA . GLY A 1 450 ? -24.367 -10.920 -2.037 1.00 64.88 450 GLY A CA 1
ATOM 3636 C C . GLY A 1 450 ? -24.217 -9.795 -3.064 1.00 64.88 450 GLY A C 1
ATOM 3637 O O . GLY A 1 450 ? -23.101 -9.454 -3.440 1.00 64.88 450 GLY A O 1
ATOM 3638 N N . ILE A 1 451 ? -25.313 -9.136 -3.443 1.00 67.50 451 ILE A N 1
ATOM 3639 C CA . ILE A 1 451 ? -25.320 -8.003 -4.382 1.00 67.50 451 ILE A CA 1
ATOM 3640 C C . ILE A 1 451 ? -24.509 -6.836 -3.814 1.00 67.50 451 ILE A C 1
ATOM 3642 O O . ILE A 1 451 ? -23.642 -6.292 -4.495 1.00 67.50 451 ILE A O 1
ATOM 3646 N N . LYS A 1 452 ? -24.723 -6.479 -2.541 1.00 61.94 452 LYS A N 1
ATOM 3647 C CA . LYS A 1 452 ? -23.951 -5.420 -1.878 1.00 61.94 452 LYS A CA 1
ATOM 3648 C C . LYS A 1 452 ? -22.457 -5.772 -1.809 1.00 61.94 452 LYS A C 1
ATOM 3650 O O . LYS A 1 452 ? -21.623 -4.895 -2.016 1.00 61.94 452 LYS A O 1
ATOM 3655 N N . ARG A 1 453 ? -22.109 -7.045 -1.568 1.00 61.69 453 ARG A N 1
ATOM 3656 C CA . ARG A 1 453 ? -20.727 -7.557 -1.600 1.00 61.69 453 ARG A CA 1
ATOM 3657 C C . ARG A 1 453 ? -20.125 -7.415 -2.995 1.00 61.69 453 ARG A C 1
ATOM 3659 O O . ARG A 1 453 ? -19.023 -6.893 -3.088 1.00 61.69 453 ARG A O 1
ATOM 3666 N N . ILE A 1 454 ? -20.836 -7.807 -4.053 1.00 62.41 454 ILE A N 1
ATOM 3667 C CA . ILE A 1 454 ? -20.363 -7.681 -5.440 1.00 62.41 454 ILE A CA 1
ATOM 3668 C C . ILE A 1 454 ? -20.116 -6.211 -5.778 1.00 62.41 454 ILE A C 1
ATOM 3670 O O . ILE A 1 454 ? -19.005 -5.867 -6.153 1.00 62.41 454 ILE A O 1
ATOM 3674 N N . PHE A 1 455 ? -21.084 -5.320 -5.557 1.00 65.19 455 PHE A N 1
ATOM 3675 C CA . PHE A 1 455 ? -20.928 -3.902 -5.906 1.00 65.19 455 PHE A CA 1
ATOM 3676 C C . PHE A 1 455 ? -19.806 -3.195 -5.136 1.00 65.19 455 PHE A C 1
ATOM 3678 O O . PHE A 1 455 ? -19.153 -2.312 -5.684 1.00 65.19 455 PHE A O 1
ATOM 3685 N N . ILE A 1 456 ? -19.559 -3.576 -3.879 1.00 57.00 456 ILE A N 1
ATOM 3686 C CA . ILE A 1 456 ? -18.521 -2.937 -3.059 1.00 57.00 456 ILE A CA 1
ATOM 3687 C C . ILE A 1 456 ? -17.137 -3.549 -3.311 1.00 57.00 456 ILE A C 1
ATOM 3689 O O . ILE A 1 456 ? -16.141 -2.829 -3.296 1.00 57.00 456 ILE A O 1
ATOM 3693 N N . ARG A 1 457 ? -17.054 -4.864 -3.551 1.00 62.25 457 ARG A N 1
ATOM 3694 C CA . ARG A 1 457 ? -15.782 -5.574 -3.764 1.00 62.25 457 ARG A CA 1
ATOM 3695 C C . ARG A 1 457 ? -15.318 -5.516 -5.219 1.00 62.25 457 ARG A C 1
ATOM 3697 O O . ARG A 1 457 ? -14.114 -5.551 -5.454 1.00 62.25 457 ARG A O 1
ATOM 3704 N N . ALA A 1 458 ? -16.239 -5.393 -6.177 1.00 67.44 458 ALA A N 1
ATOM 3705 C CA . ALA A 1 458 ? -15.926 -5.398 -7.603 1.00 67.44 458 ALA A CA 1
ATOM 3706 C C . ALA A 1 458 ? -14.883 -4.345 -7.997 1.00 67.44 458 ALA A C 1
ATOM 3708 O O . ALA A 1 458 ? -13.961 -4.735 -8.689 1.00 67.44 458 ALA A O 1
ATOM 3709 N N . PRO A 1 459 ? -14.900 -3.076 -7.542 1.00 66.00 459 PRO A N 1
ATOM 3710 C CA . PRO A 1 459 ? -13.884 -2.106 -7.962 1.00 66.00 459 PRO A CA 1
ATOM 3711 C C . PRO A 1 459 ? -12.464 -2.471 -7.512 1.00 66.00 459 PRO A C 1
ATOM 3713 O O . PRO A 1 459 ? -11.524 -2.343 -8.289 1.00 66.00 459 PRO A O 1
ATOM 3716 N N . PHE A 1 460 ? -12.296 -2.956 -6.274 1.00 62.97 460 PHE A N 1
ATOM 3717 C CA . PHE A 1 460 ? -10.989 -3.397 -5.771 1.00 62.97 460 PHE A CA 1
ATOM 3718 C C . PHE A 1 460 ? -10.523 -4.667 -6.479 1.00 62.97 460 PHE A C 1
ATOM 3720 O O . PHE A 1 460 ? -9.363 -4.769 -6.860 1.00 62.97 460 PHE A O 1
ATOM 3727 N N . LEU A 1 461 ? -11.432 -5.618 -6.686 1.00 68.94 461 LEU A N 1
ATOM 3728 C CA . LEU A 1 461 ? -11.116 -6.850 -7.394 1.00 68.94 461 LEU A CA 1
ATOM 3729 C C . LEU A 1 461 ? -10.803 -6.577 -8.860 1.00 68.94 461 LEU A C 1
ATOM 3731 O O . LEU A 1 461 ? -9.787 -7.040 -9.334 1.00 68.94 461 LEU A O 1
ATOM 3735 N N . ILE A 1 462 ? -11.579 -5.740 -9.544 1.00 71.62 462 ILE A N 1
ATOM 3736 C CA . ILE A 1 462 ? -11.281 -5.264 -10.897 1.00 71.62 462 ILE A CA 1
ATOM 3737 C C . ILE A 1 462 ? -9.925 -4.556 -10.917 1.00 71.62 462 ILE A C 1
ATOM 3739 O O . ILE A 1 462 ? -9.147 -4.804 -11.823 1.00 71.62 462 ILE A O 1
ATOM 3743 N N . PHE A 1 463 ? -9.586 -3.734 -9.920 1.00 69.69 463 PHE A N 1
ATOM 3744 C CA . PHE A 1 463 ? -8.267 -3.105 -9.850 1.00 69.69 463 PHE A CA 1
ATOM 3745 C C . PHE A 1 463 ? -7.140 -4.134 -9.698 1.00 69.69 463 PHE A C 1
ATOM 3747 O O . PHE A 1 463 ? -6.203 -4.123 -10.487 1.00 69.69 463 PHE A O 1
ATOM 3754 N N . VAL A 1 464 ? -7.230 -5.052 -8.733 1.00 68.75 464 VAL A N 1
ATOM 3755 C CA . VAL A 1 464 ? -6.230 -6.117 -8.550 1.00 68.75 464 VAL A CA 1
ATOM 3756 C C . VAL A 1 464 ? -6.188 -7.036 -9.770 1.00 68.75 464 VAL A C 1
ATOM 3758 O O . VAL A 1 464 ? -5.111 -7.477 -10.151 1.00 68.75 464 VAL A O 1
ATOM 3761 N N . PHE A 1 465 ? -7.323 -7.287 -10.416 1.00 73.25 465 PHE A N 1
ATOM 3762 C CA . PHE A 1 465 ? -7.436 -8.040 -11.658 1.00 73.25 465 PHE A CA 1
ATOM 3763 C C . PHE A 1 465 ? -6.720 -7.323 -12.795 1.00 73.25 465 PHE A C 1
ATOM 3765 O O . PHE A 1 465 ? -5.895 -7.933 -13.447 1.00 73.25 465 PHE A O 1
ATOM 3772 N N . ILE A 1 466 ? -6.964 -6.028 -12.993 1.00 71.19 466 ILE A N 1
ATOM 3773 C CA . ILE A 1 466 ? -6.301 -5.205 -14.008 1.00 71.19 466 ILE A CA 1
ATOM 3774 C C . ILE A 1 466 ? -4.799 -5.135 -13.729 1.00 71.19 466 ILE A C 1
ATOM 3776 O O . ILE A 1 466 ? -4.009 -5.327 -14.642 1.00 71.19 466 ILE A O 1
ATOM 3780 N N . VAL A 1 467 ? -4.383 -4.914 -12.481 1.00 66.88 467 VAL A N 1
ATOM 3781 C CA . VAL A 1 467 ? -2.961 -4.884 -12.113 1.00 66.88 467 VAL A CA 1
ATOM 3782 C C . VAL A 1 467 ? -2.325 -6.261 -12.306 1.00 66.88 467 VAL A C 1
ATOM 3784 O O . VAL A 1 467 ? -1.266 -6.364 -12.897 1.00 66.88 467 VAL A O 1
ATOM 3787 N N . SER A 1 468 ? -2.951 -7.353 -11.884 1.00 69.19 468 SER A N 1
ATOM 3788 C CA . SER A 1 468 ? -2.385 -8.689 -12.120 1.00 69.19 468 SER A CA 1
ATOM 3789 C C . SER A 1 468 ? -2.352 -9.034 -13.615 1.00 69.19 468 SER A C 1
ATOM 3791 O O . SER A 1 468 ? -1.301 -9.403 -14.126 1.00 69.19 468 SER A O 1
ATOM 3793 N N . MET A 1 469 ? -3.446 -8.807 -14.343 1.00 72.00 469 MET A N 1
ATOM 3794 C CA . MET A 1 469 ? -3.571 -9.059 -15.783 1.00 72.00 469 MET A CA 1
ATOM 3795 C C . MET A 1 469 ? -2.644 -8.222 -16.649 1.00 72.00 469 MET A C 1
ATOM 3797 O O . MET A 1 469 ? -2.106 -8.742 -17.617 1.00 72.00 469 MET A O 1
ATOM 3801 N N . LEU A 1 470 ? -2.490 -6.932 -16.357 1.00 68.75 470 LEU A N 1
ATOM 3802 C CA . LEU A 1 470 ? -1.682 -6.045 -17.187 1.00 68.75 470 LEU A CA 1
ATOM 3803 C C . LEU A 1 470 ? -0.229 -6.044 -16.740 1.00 68.75 470 LEU A C 1
ATOM 3805 O O . LEU A 1 470 ? 0.657 -6.022 -17.577 1.00 68.75 470 LEU A O 1
ATOM 3809 N N . TRP A 1 471 ? 0.039 -6.067 -15.437 1.00 67.81 471 TRP A N 1
ATOM 3810 C CA . TRP A 1 471 ? 1.379 -5.808 -14.916 1.00 67.81 471 TRP A CA 1
ATOM 3811 C C . TRP A 1 471 ? 2.238 -7.077 -14.867 1.00 67.81 471 TRP A C 1
ATOM 3813 O O . TRP A 1 471 ? 3.430 -7.009 -15.155 1.00 67.81 471 TRP A O 1
ATOM 3823 N N . VAL A 1 472 ? 1.663 -8.251 -14.568 1.00 65.50 472 VAL A N 1
ATOM 3824 C CA . VAL A 1 472 ? 2.440 -9.502 -14.464 1.00 65.50 472 VAL A CA 1
ATOM 3825 C C . VAL A 1 472 ? 2.898 -10.012 -15.838 1.00 65.50 472 VAL A C 1
ATOM 3827 O O . VAL A 1 472 ? 4.108 -10.169 -16.009 1.00 65.50 472 VAL A O 1
ATOM 3830 N N . PRO A 1 473 ? 2.028 -10.210 -16.851 1.00 64.88 473 PRO A N 1
ATOM 3831 C CA . PRO A 1 473 ? 2.476 -10.620 -18.187 1.00 64.88 473 PRO A CA 1
ATOM 3832 C C . PRO A 1 473 ? 3.511 -9.661 -18.775 1.00 64.88 473 PRO A C 1
ATOM 3834 O O . PRO A 1 473 ? 4.492 -10.060 -19.399 1.00 64.88 473 PRO A O 1
ATOM 3837 N N . TYR A 1 474 ? 3.321 -8.380 -18.501 1.00 63.81 474 TYR A N 1
ATOM 3838 C CA . TYR A 1 474 ? 4.139 -7.325 -19.047 1.00 63.81 474 TYR A CA 1
ATOM 3839 C C . TYR A 1 474 ? 5.524 -7.231 -18.384 1.00 63.81 474 TYR A C 1
ATOM 3841 O O . TYR A 1 474 ? 6.540 -7.174 -19.075 1.00 63.81 474 TYR A O 1
ATOM 3849 N N . ILE A 1 475 ? 5.617 -7.325 -17.050 1.00 60.00 475 ILE A N 1
ATOM 3850 C CA . ILE A 1 475 ? 6.913 -7.353 -16.348 1.00 60.00 475 ILE A CA 1
ATOM 3851 C C . ILE A 1 475 ? 7.738 -8.566 -16.747 1.00 60.00 475 ILE A C 1
ATOM 3853 O O . ILE A 1 475 ? 8.954 -8.460 -16.899 1.00 60.00 475 ILE A O 1
ATOM 3857 N N . PHE A 1 476 ? 7.115 -9.721 -16.920 1.00 60.72 476 PHE A N 1
ATOM 3858 C CA . PHE A 1 476 ? 7.854 -10.935 -17.241 1.00 60.72 476 PHE A CA 1
ATOM 3859 C C . PHE A 1 476 ? 8.098 -11.108 -18.747 1.00 60.72 476 PHE A C 1
ATOM 3861 O O . PHE A 1 476 ? 8.600 -12.151 -19.152 1.00 60.72 476 PHE A O 1
ATOM 3868 N N . ASN A 1 477 ? 7.785 -10.092 -19.568 1.00 60.22 477 ASN A N 1
ATOM 3869 C CA . ASN A 1 477 ? 7.927 -10.132 -21.028 1.00 60.22 477 ASN A CA 1
ATOM 3870 C C . ASN A 1 477 ? 7.274 -11.395 -21.634 1.00 60.22 477 ASN A C 1
ATOM 3872 O O . ASN A 1 477 ? 7.750 -11.989 -22.600 1.00 60.22 477 ASN A O 1
ATOM 3876 N N . ILE A 1 478 ? 6.164 -11.820 -21.021 1.00 60.69 478 ILE A N 1
ATOM 3877 C CA . ILE A 1 478 ? 5.474 -13.099 -21.260 1.00 60.69 478 ILE A CA 1
ATOM 3878 C C . ILE A 1 478 ? 4.892 -13.154 -22.678 1.00 60.69 478 ILE A C 1
ATOM 3880 O O . ILE A 1 478 ? 4.673 -14.240 -23.209 1.00 60.69 478 ILE A O 1
ATOM 3884 N N . HIS A 1 479 ? 4.711 -12.006 -23.335 1.00 55.50 479 HIS A N 1
ATOM 3885 C CA . HIS A 1 479 ? 4.157 -11.926 -24.685 1.00 55.50 479 HIS A CA 1
ATOM 3886 C C . HIS A 1 479 ? 5.006 -12.596 -25.773 1.00 55.50 479 HIS A C 1
ATOM 3888 O O . HIS A 1 479 ? 4.427 -13.082 -26.738 1.00 55.50 479 HIS A O 1
ATOM 3894 N N . ALA A 1 480 ? 6.332 -12.685 -25.624 1.00 54.91 480 ALA A N 1
ATOM 3895 C CA . ALA A 1 480 ? 7.181 -13.285 -26.659 1.00 54.91 480 ALA A CA 1
ATOM 3896 C C . ALA A 1 480 ? 7.258 -14.824 -26.586 1.00 54.91 480 ALA A C 1
ATOM 3898 O O . ALA A 1 480 ? 7.605 -15.464 -27.574 1.00 54.91 480 ALA A O 1
ATOM 3899 N N . ALA A 1 481 ? 6.938 -15.426 -25.433 1.00 51.94 481 ALA A N 1
ATOM 3900 C CA . ALA A 1 481 ? 7.201 -16.846 -25.175 1.00 51.94 481 ALA A CA 1
ATOM 3901 C C . ALA A 1 481 ? 5.949 -17.697 -24.907 1.00 51.94 481 ALA A C 1
ATOM 3903 O O . ALA A 1 481 ? 6.045 -18.926 -24.882 1.00 51.94 481 ALA A O 1
ATOM 3904 N N . PHE A 1 482 ? 4.773 -17.096 -24.697 1.00 49.12 482 PHE A N 1
ATOM 3905 C CA . PHE A 1 482 ? 3.597 -17.867 -24.304 1.00 49.12 482 PHE A CA 1
ATOM 3906 C C . PHE A 1 482 ? 2.650 -18.215 -25.446 1.00 49.12 482 PHE A C 1
ATOM 3908 O O . PHE A 1 482 ? 1.971 -17.374 -26.025 1.00 49.12 482 PHE A O 1
ATOM 3915 N N . ASN A 1 483 ? 2.521 -19.524 -25.661 1.00 63.03 483 ASN A N 1
ATOM 3916 C CA . ASN A 1 483 ? 1.373 -20.142 -26.306 1.00 63.03 483 ASN A CA 1
ATOM 3917 C C . ASN A 1 483 ? 0.084 -19.667 -25.599 1.00 63.03 483 ASN A C 1
ATOM 3919 O O . ASN A 1 483 ? 0.033 -19.666 -24.362 1.00 63.03 483 ASN A O 1
ATOM 3923 N N . ASN A 1 484 ? -0.959 -19.309 -26.361 1.00 71.38 484 ASN A N 1
ATOM 3924 C CA . ASN A 1 484 ? -2.252 -18.779 -25.870 1.00 71.38 484 ASN A CA 1
ATOM 3925 C C . ASN A 1 484 ? -2.827 -19.541 -24.655 1.00 71.38 484 ASN A C 1
ATOM 3927 O O . ASN A 1 484 ? -3.524 -18.979 -23.810 1.00 71.38 484 ASN A O 1
ATOM 3931 N N . THR A 1 485 ? -2.496 -20.825 -24.540 1.00 70.62 485 THR A N 1
ATOM 3932 C CA . THR A 1 485 ? -2.870 -21.731 -23.459 1.00 70.62 485 THR A CA 1
ATOM 3933 C C . THR A 1 485 ? -2.445 -21.264 -22.062 1.00 70.62 485 THR A C 1
ATOM 3935 O O . THR A 1 485 ? -3.223 -21.396 -21.121 1.00 70.62 485 THR A O 1
ATOM 3938 N N . VAL A 1 486 ? -1.245 -20.708 -21.874 1.00 69.50 486 VAL A N 1
ATOM 3939 C CA . VAL A 1 486 ? -0.786 -20.360 -20.513 1.00 69.50 486 VAL A CA 1
ATOM 3940 C C . VAL A 1 486 ? -1.278 -18.990 -20.073 1.00 69.50 486 VAL A C 1
ATOM 3942 O O . VAL A 1 486 ? -1.582 -18.810 -18.896 1.00 69.50 486 VAL A O 1
ATOM 3945 N N . PHE A 1 487 ? -1.460 -18.056 -21.009 1.00 73.62 487 PHE A N 1
ATOM 3946 C CA . PHE A 1 487 ? -2.197 -16.829 -20.718 1.00 73.62 487 PHE A CA 1
ATOM 3947 C C . PHE A 1 487 ? -3.624 -17.158 -20.258 1.00 73.62 487 PHE A C 1
ATOM 3949 O O . PHE A 1 487 ? -4.090 -16.605 -19.264 1.00 73.62 487 PHE A O 1
ATOM 3956 N N . LEU A 1 488 ? -4.281 -18.131 -20.902 1.00 73.50 488 LEU A N 1
ATOM 3957 C CA . LEU A 1 488 ? -5.590 -18.620 -20.474 1.00 73.50 488 LEU A CA 1
ATOM 3958 C C . LEU A 1 488 ? -5.544 -19.247 -19.070 1.00 73.50 488 LEU A C 1
ATOM 3960 O O . LEU A 1 488 ? -6.402 -18.935 -18.250 1.00 73.50 488 LEU A O 1
ATOM 3964 N N . TYR A 1 489 ? -4.546 -20.078 -18.747 1.00 73.81 489 TYR A N 1
ATOM 3965 C CA . TYR A 1 489 ? -4.403 -20.631 -17.391 1.00 73.81 489 TYR A CA 1
ATOM 3966 C C . TYR A 1 489 ? -4.136 -19.553 -16.338 1.00 73.81 489 TYR A C 1
ATOM 3968 O O . TYR A 1 489 ? -4.719 -19.606 -15.253 1.00 73.81 489 TYR A O 1
ATOM 3976 N N . TYR A 1 490 ? -3.308 -18.554 -16.650 1.00 75.50 490 TYR A N 1
ATOM 3977 C CA . TYR A 1 490 ? -3.085 -17.399 -15.784 1.00 75.50 490 TYR A CA 1
ATOM 3978 C C . TYR A 1 490 ? -4.390 -16.624 -15.564 1.00 75.50 490 TYR A C 1
ATOM 3980 O O . TYR A 1 490 ? -4.767 -16.369 -14.421 1.00 75.50 490 TYR A O 1
ATOM 3988 N N . PHE A 1 491 ? -5.135 -16.352 -16.639 1.00 75.00 491 PHE A N 1
ATOM 3989 C CA . PHE A 1 491 ? -6.453 -15.725 -16.591 1.00 75.00 491 PHE A CA 1
ATOM 3990 C C . PHE A 1 491 ? -7.430 -16.489 -15.718 1.00 75.00 491 PHE A C 1
ATOM 3992 O O . PHE A 1 491 ? -7.963 -15.925 -14.766 1.00 75.00 491 PHE A O 1
ATOM 3999 N N . VAL A 1 492 ? -7.607 -17.783 -15.971 1.00 75.44 492 VAL A N 1
ATOM 4000 C CA . VAL A 1 492 ? -8.506 -18.628 -15.185 1.00 75.44 492 VAL A CA 1
ATOM 4001 C C . VAL A 1 492 ? -8.072 -18.653 -13.720 1.00 75.44 492 VAL A C 1
ATOM 4003 O O . VAL A 1 492 ? -8.918 -18.520 -12.844 1.00 75.44 492 VAL A O 1
ATOM 4006 N N . THR A 1 493 ? -6.774 -18.731 -13.421 1.00 74.56 493 THR A N 1
ATOM 4007 C CA . THR A 1 493 ? -6.274 -18.761 -12.035 1.00 74.56 493 THR A CA 1
ATOM 4008 C C . THR A 1 493 ? -6.537 -17.442 -11.303 1.00 74.56 493 THR A C 1
ATOM 4010 O O . THR A 1 493 ? -7.050 -17.437 -10.179 1.00 74.56 493 THR A O 1
ATOM 4013 N N . VAL A 1 494 ? -6.248 -16.304 -11.939 1.00 76.94 494 VAL A N 1
ATOM 4014 C CA . VAL A 1 494 ? -6.528 -14.978 -11.373 1.00 76.94 494 VAL A CA 1
ATOM 4015 C C . VAL A 1 494 ? -8.041 -14.775 -11.219 1.00 76.94 494 VAL A C 1
ATOM 4017 O O . VAL A 1 494 ? -8.495 -14.384 -10.147 1.00 76.94 494 VAL A O 1
ATOM 4020 N N . SER A 1 495 ? -8.852 -15.113 -12.223 1.00 73.25 495 SER A N 1
ATOM 4021 C CA . SER A 1 495 ? -10.315 -15.004 -12.151 1.00 73.25 495 SER A CA 1
ATOM 4022 C C . SER A 1 495 ? -10.928 -15.918 -11.087 1.00 73.25 495 SER A C 1
ATOM 4024 O O . SER A 1 495 ? -11.790 -15.476 -10.331 1.00 73.25 495 SER A O 1
ATOM 4026 N N . VAL A 1 496 ? -10.483 -17.171 -10.970 1.00 73.88 496 VAL A N 1
ATOM 4027 C CA . VAL A 1 496 ? -10.982 -18.113 -9.955 1.00 73.88 496 VAL A CA 1
ATOM 4028 C C . VAL A 1 496 ? -10.570 -17.661 -8.558 1.00 73.88 496 VAL A C 1
ATOM 4030 O O . VAL A 1 496 ? -11.412 -17.640 -7.665 1.00 73.88 496 VAL A O 1
ATOM 4033 N N . SER A 1 497 ? -9.326 -17.216 -8.355 1.00 69.19 497 SER A N 1
ATOM 4034 C CA . SER A 1 497 ? -8.897 -16.671 -7.057 1.00 69.19 497 SER A CA 1
ATOM 4035 C C . SER A 1 497 ? -9.690 -15.416 -6.664 1.00 69.19 497 SER A C 1
ATOM 4037 O O . SER A 1 497 ? -10.111 -15.299 -5.513 1.00 69.19 497 SER A O 1
ATOM 4039 N N . MET A 1 498 ? -10.001 -14.532 -7.618 1.00 69.38 498 MET A N 1
ATOM 4040 C CA . MET A 1 498 ? -10.884 -13.373 -7.426 1.00 69.38 498 MET A CA 1
ATOM 4041 C C . MET A 1 498 ? -12.310 -13.774 -7.035 1.00 69.38 498 MET A C 1
ATOM 4043 O O . MET A 1 498 ? -12.886 -13.198 -6.111 1.00 69.38 498 MET A O 1
ATOM 4047 N N . ILE A 1 499 ? -12.877 -14.772 -7.717 1.00 67.56 499 ILE A N 1
ATOM 4048 C CA . ILE A 1 499 ? -14.198 -15.332 -7.407 1.00 67.56 499 ILE A CA 1
ATOM 4049 C C . ILE A 1 499 ? -14.182 -15.936 -5.998 1.00 67.56 499 ILE A C 1
ATOM 4051 O O . ILE A 1 499 ? -15.049 -15.623 -5.186 1.00 67.56 499 ILE A O 1
ATOM 4055 N N . CYS A 1 500 ? -13.156 -16.704 -5.638 1.00 66.81 500 CYS A N 1
ATOM 4056 C CA . CYS A 1 500 ? -12.997 -17.212 -4.277 1.00 66.81 500 CYS A CA 1
ATOM 4057 C C . CYS A 1 500 ? -12.923 -16.065 -3.251 1.00 66.81 500 CYS A C 1
ATOM 4059 O O . CYS A 1 500 ? -13.595 -16.127 -2.224 1.00 66.81 500 CYS A O 1
ATOM 4061 N N . MET A 1 501 ? -12.224 -14.962 -3.544 1.00 62.81 501 MET A N 1
ATOM 4062 C CA . MET A 1 501 ? -12.226 -13.773 -2.675 1.00 62.81 501 MET A CA 1
ATOM 4063 C C . MET A 1 501 ? -13.589 -13.052 -2.606 1.00 62.81 501 MET A C 1
ATOM 4065 O O . MET A 1 501 ? -13.887 -12.389 -1.608 1.00 62.81 501 MET A O 1
ATOM 4069 N N . LEU A 1 502 ? -14.451 -13.177 -3.623 1.00 59.81 502 LEU A N 1
ATOM 4070 C CA . LEU A 1 502 ? -15.831 -12.671 -3.580 1.00 59.81 502 LEU A CA 1
ATOM 4071 C C . LEU A 1 502 ? -16.728 -13.487 -2.650 1.00 59.81 502 LEU A C 1
ATOM 4073 O O . LEU A 1 502 ? -17.610 -12.900 -2.019 1.00 59.81 502 LEU A O 1
ATOM 4077 N N . PHE A 1 503 ? -16.513 -14.799 -2.553 1.00 53.78 503 PHE A N 1
ATOM 4078 C CA . PHE A 1 503 ? -17.445 -15.711 -1.883 1.00 53.78 503 PHE A CA 1
ATOM 4079 C C . PHE A 1 503 ? -16.971 -16.233 -0.524 1.00 53.78 503 PHE A C 1
ATOM 4081 O O . PHE A 1 503 ? -17.815 -16.572 0.302 1.00 53.78 503 PHE A O 1
ATOM 4088 N N . VAL A 1 504 ? -15.667 -16.237 -0.237 1.00 57.47 504 VAL A N 1
ATOM 4089 C CA . VAL A 1 504 ? -15.164 -16.608 1.092 1.00 57.47 504 VAL A CA 1
ATOM 4090 C C . VAL A 1 504 ? -15.532 -15.504 2.085 1.00 57.47 504 VAL A C 1
ATOM 4092 O O . VAL A 1 504 ? -15.121 -14.346 1.946 1.00 57.47 504 VAL A O 1
ATOM 4095 N N . ASP A 1 505 ? -16.341 -15.861 3.087 1.00 46.59 505 ASP A N 1
ATOM 4096 C CA . ASP A 1 505 ? -16.745 -14.983 4.185 1.00 46.59 505 ASP A CA 1
ATOM 4097 C C . ASP A 1 505 ? -15.571 -14.771 5.139 1.00 46.59 505 ASP A C 1
ATOM 4099 O O . ASP A 1 505 ? -15.496 -15.287 6.250 1.00 46.59 505 ASP A O 1
ATOM 4103 N N . HIS A 1 506 ? -14.599 -13.999 4.666 1.00 55.22 506 HIS A N 1
ATOM 4104 C CA . HIS A 1 506 ? -13.504 -13.582 5.502 1.00 55.22 506 HIS A CA 1
ATOM 4105 C C . HIS A 1 506 ? -13.971 -12.393 6.352 1.00 55.22 506 HIS A C 1
ATOM 4107 O O . HIS A 1 506 ? -14.472 -11.410 5.790 1.00 55.22 506 HIS A O 1
ATOM 4113 N N . PRO A 1 507 ? -13.742 -12.383 7.680 1.00 49.72 507 PRO A N 1
ATOM 4114 C CA . PRO A 1 507 ? -13.979 -11.209 8.522 1.00 49.72 507 PRO A CA 1
ATOM 4115 C C . PRO A 1 507 ? -13.333 -9.919 7.980 1.00 49.72 507 PRO A C 1
ATOM 4117 O O . PRO A 1 507 ? -13.770 -8.826 8.339 1.00 49.72 507 PRO A O 1
ATOM 4120 N N . PHE A 1 508 ? -12.344 -9.998 7.068 1.00 47.81 508 PHE A N 1
ATOM 4121 C CA . PHE A 1 508 ? -11.794 -8.875 6.278 1.00 47.81 508 PHE A CA 1
ATOM 4122 C C . PHE A 1 508 ? -12.841 -8.069 5.501 1.00 47.81 508 PHE A C 1
ATOM 4124 O O . PHE A 1 508 ? -12.561 -6.942 5.111 1.00 47.81 508 PHE A O 1
ATOM 4131 N N . MET A 1 509 ? -14.059 -8.587 5.349 1.00 50.91 509 MET A N 1
ATOM 4132 C CA . MET A 1 509 ? -15.051 -8.040 4.435 1.00 50.91 509 MET A CA 1
ATOM 4133 C C . MET A 1 509 ? -16.344 -7.522 5.086 1.00 50.91 509 MET A C 1
ATOM 4135 O O . MET A 1 509 ? -17.298 -7.204 4.365 1.00 50.91 509 MET A O 1
ATOM 4139 N N . THR A 1 510 ? -16.422 -7.416 6.419 1.00 63.84 510 THR A N 1
ATOM 4140 C CA . THR A 1 510 ? -17.491 -6.644 7.080 1.00 63.84 510 THR A CA 1
ATOM 4141 C C . THR A 1 510 ? -17.263 -5.164 6.795 1.00 63.84 510 THR A C 1
ATOM 4143 O O . THR A 1 510 ? -16.530 -4.488 7.506 1.00 63.84 510 THR A O 1
ATOM 4146 N N . ILE A 1 511 ? -17.853 -4.663 5.709 1.00 66.44 511 ILE A N 1
ATOM 4147 C CA . ILE A 1 511 ? -17.668 -3.277 5.249 1.00 66.44 511 ILE A CA 1
ATOM 4148 C C . ILE A 1 511 ? -18.188 -2.272 6.276 1.00 66.44 511 ILE A C 1
ATOM 4150 O O . ILE A 1 511 ? -17.677 -1.163 6.342 1.00 66.44 511 ILE A O 1
ATOM 4154 N N . PHE A 1 512 ? -19.173 -2.662 7.081 1.00 79.31 512 PHE A N 1
ATOM 4155 C CA . PHE A 1 512 ? -19.720 -1.838 8.148 1.00 79.31 512 PHE A CA 1
ATOM 4156 C C . PHE A 1 512 ? -19.514 -2.535 9.484 1.00 79.31 512 PHE A C 1
ATOM 4158 O O . PHE A 1 512 ? -19.685 -3.752 9.578 1.00 79.31 512 PHE A O 1
ATOM 4165 N N . LEU A 1 513 ? -19.141 -1.756 10.490 1.00 87.88 513 LEU A N 1
ATOM 4166 C CA . LEU A 1 513 ? -19.125 -2.166 11.881 1.00 87.88 513 LEU A CA 1
ATOM 4167 C C . LEU A 1 513 ? -20.340 -1.530 12.564 1.00 87.88 513 LEU A C 1
ATOM 4169 O O . LEU A 1 513 ? -20.400 -0.298 12.613 1.00 87.88 513 LEU A O 1
ATOM 4173 N N . PRO A 1 514 ? -21.326 -2.326 13.009 1.00 89.44 514 PRO A N 1
ATOM 4174 C CA . PRO A 1 514 ? -22.413 -1.806 13.825 1.00 89.44 514 PRO A CA 1
ATOM 4175 C C . PRO A 1 514 ? -21.856 -1.315 15.159 1.00 89.44 514 PRO A C 1
ATOM 4177 O O . PRO A 1 514 ? -21.035 -1.993 15.779 1.00 89.44 514 PRO A O 1
ATOM 4180 N N . VAL A 1 515 ? -22.301 -0.133 15.572 1.00 92.06 515 VAL A N 1
ATOM 4181 C CA . VAL A 1 515 ? -21.934 0.497 16.838 1.00 92.06 515 VAL A CA 1
ATOM 4182 C C . VAL A 1 515 ? -23.177 0.578 17.703 1.00 92.06 515 VAL A C 1
ATOM 4184 O O . VAL A 1 515 ? -24.192 1.131 17.283 1.00 92.06 515 VAL A O 1
ATOM 4187 N N . LYS A 1 516 ? -23.102 0.028 18.911 1.00 93.50 516 LYS A N 1
ATOM 4188 C CA . LYS A 1 516 ? -24.161 0.129 19.915 1.00 93.50 516 LYS A CA 1
ATOM 4189 C C . LYS A 1 516 ? -23.744 1.137 20.978 1.00 93.50 516 LYS A C 1
ATOM 4191 O O . LYS A 1 516 ? -22.700 0.981 21.605 1.00 93.50 516 LYS A O 1
ATOM 4196 N N . ALA A 1 517 ? -24.559 2.167 21.168 1.00 91.50 517 ALA A N 1
ATOM 4197 C CA . ALA A 1 517 ? -24.339 3.180 22.191 1.00 91.50 517 ALA A CA 1
ATOM 4198 C C . ALA A 1 517 ? -25.235 2.910 23.405 1.00 91.50 517 ALA A C 1
ATOM 4200 O O . ALA A 1 517 ? -26.454 2.801 23.268 1.00 91.50 517 ALA A O 1
ATOM 4201 N N . TYR A 1 518 ? -24.636 2.841 24.589 1.00 92.00 518 TYR A N 1
ATOM 4202 C CA . TYR A 1 518 ? -25.330 2.695 25.863 1.00 92.00 518 TYR A CA 1
ATOM 4203 C C . TYR A 1 518 ? -25.282 4.021 26.619 1.00 92.00 518 TYR A C 1
ATOM 4205 O O . TYR A 1 518 ? -24.210 4.546 26.929 1.00 92.00 518 TYR A O 1
ATOM 4213 N N . ARG A 1 519 ? -26.465 4.580 26.887 1.00 87.31 519 ARG A N 1
ATOM 4214 C CA . ARG A 1 519 ? -26.657 5.838 27.618 1.00 87.31 519 ARG A CA 1
ATOM 4215 C C . ARG A 1 519 ? -27.579 5.609 28.812 1.00 87.31 519 ARG A C 1
ATOM 4217 O O . ARG A 1 519 ? -28.488 4.782 28.732 1.00 87.31 519 ARG A O 1
ATOM 4224 N N . TYR A 1 520 ? -27.381 6.394 29.871 1.00 83.12 520 TYR A N 1
ATOM 4225 C CA . TYR A 1 520 ? -28.302 6.496 31.011 1.00 83.12 520 TYR A CA 1
ATOM 4226 C C . TYR A 1 520 ? -28.543 5.166 31.751 1.00 83.12 520 TYR A C 1
ATOM 4228 O O . TYR A 1 520 ? -29.686 4.743 31.923 1.00 83.12 520 TYR A O 1
ATOM 4236 N N . GLY A 1 521 ? -27.470 4.472 32.146 1.00 81.00 521 GLY A N 1
ATOM 4237 C CA . GLY A 1 521 ? -27.551 3.277 32.998 1.00 81.00 521 GLY A CA 1
ATOM 4238 C C . GLY A 1 521 ? -28.153 2.013 32.364 1.00 81.00 521 GLY A C 1
ATOM 4239 O O . GLY A 1 521 ? -28.284 1.000 33.046 1.00 81.00 521 GLY A O 1
ATOM 4240 N N . LYS A 1 522 ? -28.514 2.018 31.073 1.00 84.69 522 LYS A N 1
ATOM 4241 C CA . LYS A 1 522 ? -28.975 0.807 30.371 1.00 84.69 522 LYS A CA 1
ATOM 4242 C C . LYS A 1 522 ? -27.797 0.050 29.764 1.00 84.69 522 LYS A C 1
ATOM 4244 O O . LYS A 1 522 ? -27.403 0.320 28.632 1.00 84.69 522 LYS A O 1
ATOM 4249 N N . MET A 1 523 ? -27.254 -0.894 30.522 1.00 83.62 523 MET A N 1
ATOM 4250 C CA . MET A 1 523 ? -26.297 -1.894 30.039 1.00 83.62 523 MET A CA 1
ATOM 4251 C C . MET A 1 523 ? -27.042 -3.054 29.354 1.00 83.62 523 MET A C 1
ATOM 4253 O O . MET A 1 523 ? -28.215 -3.279 29.669 1.00 83.62 523 MET A O 1
ATOM 4257 N N . PRO A 1 524 ? -26.415 -3.810 28.433 1.00 85.94 524 PRO A N 1
ATOM 4258 C CA . PRO A 1 524 ? -26.930 -5.125 28.068 1.00 85.94 524 PRO A CA 1
ATOM 4259 C C . PRO A 1 524 ? -27.100 -5.972 29.333 1.00 85.94 524 PRO A C 1
ATOM 4261 O O . PRO A 1 524 ? -26.264 -5.902 30.230 1.00 85.94 524 PRO A O 1
ATOM 4264 N N . GLU A 1 525 ? -28.162 -6.781 29.383 1.00 88.69 525 GLU A N 1
ATOM 4265 C CA . GLU A 1 525 ? -28.449 -7.669 30.524 1.00 88.69 525 GLU A CA 1
ATOM 4266 C C . GLU A 1 525 ? -27.250 -8.557 30.880 1.00 88.69 525 GLU A C 1
ATOM 4268 O O . GLU A 1 525 ? -27.049 -8.894 32.044 1.00 88.69 525 GLU A O 1
ATOM 4273 N N . ASN A 1 526 ? -26.435 -8.894 29.875 1.00 92.56 526 ASN A N 1
ATOM 4274 C CA . ASN A 1 526 ? -25.199 -9.635 30.031 1.00 92.56 526 ASN A CA 1
ATOM 4275 C C . ASN A 1 526 ? -24.019 -8.909 29.350 1.00 92.56 526 ASN A C 1
ATOM 4277 O O . ASN A 1 526 ? -23.898 -8.929 28.119 1.00 92.56 526 ASN A O 1
ATOM 4281 N N . PRO A 1 527 ? -23.106 -8.306 30.126 1.00 93.12 527 PRO A N 1
ATOM 4282 C CA . PRO A 1 527 ? -21.886 -7.684 29.608 1.00 93.12 527 PRO A CA 1
ATOM 4283 C C . PRO A 1 527 ? -20.971 -8.660 28.858 1.00 93.12 527 PRO A C 1
ATOM 4285 O O . PRO A 1 527 ? -20.266 -8.252 27.934 1.00 93.12 527 PRO A O 1
ATOM 4288 N N . MET A 1 528 ? -21.045 -9.964 29.150 1.00 94.06 528 MET A N 1
ATOM 4289 C CA . MET A 1 528 ? -20.262 -10.978 28.434 1.00 94.06 528 MET A CA 1
ATOM 4290 C C . MET A 1 528 ? -20.618 -11.066 26.950 1.00 94.06 528 MET A C 1
ATOM 4292 O O . MET A 1 528 ? -19.726 -11.251 26.124 1.00 94.06 528 MET A O 1
ATOM 4296 N N . ASP A 1 529 ? -21.885 -10.862 26.581 1.00 93.88 529 ASP A N 1
ATOM 4297 C CA . ASP A 1 529 ? -22.294 -10.872 25.171 1.00 93.88 529 ASP A CA 1
ATOM 4298 C C . ASP A 1 529 ? -21.685 -9.685 24.415 1.00 93.88 529 ASP A C 1
ATOM 4300 O O . ASP A 1 529 ? -21.271 -9.814 23.256 1.00 93.88 529 ASP A O 1
ATOM 4304 N N . MET A 1 530 ? -21.578 -8.539 25.097 1.00 95.31 530 MET A N 1
ATOM 4305 C CA . MET A 1 530 ? -20.886 -7.354 24.597 1.00 95.31 530 MET A CA 1
ATOM 4306 C C . MET A 1 530 ? -19.408 -7.671 24.344 1.00 95.31 530 MET A C 1
ATOM 4308 O O . MET A 1 530 ? -18.895 -7.419 23.251 1.00 95.31 530 MET A O 1
ATOM 4312 N N . PHE A 1 531 ? -18.731 -8.277 25.322 1.00 96.38 531 PHE A N 1
ATOM 4313 C CA . PHE A 1 531 ? -17.316 -8.630 25.219 1.00 96.38 531 PHE A CA 1
ATOM 4314 C C . PHE A 1 531 ? -17.045 -9.658 24.135 1.00 96.38 531 PHE A C 1
ATOM 4316 O O . PHE A 1 531 ? -16.146 -9.450 23.326 1.00 96.38 531 PHE A O 1
ATOM 4323 N N . ASP A 1 532 ? -17.846 -10.715 24.040 1.00 95.94 532 ASP A N 1
ATOM 4324 C CA . ASP A 1 532 ? -17.696 -11.727 22.999 1.00 95.94 532 ASP A CA 1
ATOM 4325 C C . ASP A 1 532 ? -17.957 -11.146 21.610 1.00 95.94 532 ASP A C 1
ATOM 4327 O O . ASP A 1 532 ? -17.246 -11.428 20.642 1.00 95.94 532 ASP A O 1
ATOM 4331 N N . SER A 1 533 ? -18.981 -10.313 21.464 1.00 94.88 533 SER A N 1
ATOM 4332 C CA . SER A 1 533 ? -19.244 -9.629 20.202 1.00 94.88 533 SER A CA 1
ATOM 4333 C C . SER A 1 533 ? -18.086 -8.707 19.801 1.00 94.88 533 SER A C 1
ATOM 4335 O O . SER A 1 533 ? -17.634 -8.753 18.647 1.00 94.88 533 SER A O 1
ATOM 4337 N N . ALA A 1 534 ? -17.540 -7.953 20.760 1.00 95.12 534 ALA A N 1
ATOM 4338 C CA . ALA A 1 534 ? -16.384 -7.091 20.556 1.00 95.12 534 ALA A CA 1
ATOM 4339 C C . ALA A 1 534 ? -15.120 -7.898 20.198 1.00 95.12 534 ALA A C 1
ATOM 4341 O O . ALA A 1 534 ? -14.436 -7.590 19.216 1.00 95.12 534 ALA A O 1
ATOM 4342 N N . TRP A 1 535 ? -14.859 -8.982 20.928 1.00 95.38 535 TRP A N 1
ATOM 4343 C CA . TRP A 1 535 ? -13.727 -9.898 20.764 1.00 95.38 535 TRP A CA 1
ATOM 4344 C C . TRP A 1 535 ? -13.670 -10.520 19.365 1.00 95.38 535 TRP A C 1
ATOM 4346 O O . TRP A 1 535 ? -12.609 -10.586 18.740 1.00 95.38 535 TRP A O 1
ATOM 4356 N N . PHE A 1 536 ? -14.825 -10.926 18.830 1.00 92.75 536 PHE A N 1
ATOM 4357 C CA . PHE A 1 536 ? -14.936 -11.487 17.480 1.00 92.75 536 PHE A CA 1
ATOM 4358 C C . PHE A 1 536 ? -15.058 -10.427 16.374 1.00 92.75 536 PHE A C 1
ATOM 4360 O O . PHE A 1 536 ? -15.186 -10.771 15.197 1.00 92.75 536 PHE A O 1
ATOM 4367 N N . GLY A 1 537 ? -15.004 -9.135 16.710 1.00 90.56 537 GLY A N 1
ATOM 4368 C CA . GLY A 1 537 ? -15.061 -8.068 15.715 1.00 90.56 537 GLY A CA 1
ATOM 4369 C C . GLY A 1 537 ? -16.446 -7.851 15.099 1.00 90.56 537 GLY A C 1
ATOM 4370 O O . GLY A 1 537 ? -16.504 -7.348 13.973 1.00 90.56 537 GLY A O 1
ATOM 4371 N N . ARG A 1 538 ? -17.525 -8.281 15.774 1.00 90.69 538 ARG A N 1
ATOM 4372 C CA . ARG A 1 538 ? -18.906 -8.269 15.257 1.00 90.69 538 ARG A CA 1
ATOM 4373 C C . ARG A 1 538 ? -19.588 -6.921 15.459 1.00 90.69 538 ARG A C 1
ATOM 4375 O O . ARG A 1 538 ? -20.167 -6.397 14.512 1.00 90.69 538 ARG A O 1
ATOM 4382 N N . GLU A 1 539 ? -19.482 -6.365 16.659 1.00 93.75 539 GLU A N 1
ATOM 4383 C CA . GLU A 1 539 ? -20.073 -5.081 17.041 1.00 93.75 539 GLU A CA 1
ATOM 4384 C C . GLU A 1 539 ? -19.055 -4.255 17.826 1.00 93.75 539 GLU A C 1
ATOM 4386 O O . GLU A 1 539 ? -18.200 -4.817 18.513 1.00 93.75 539 GLU A O 1
ATOM 4391 N N . ALA A 1 540 ? -19.142 -2.935 17.703 1.00 95.25 540 ALA A N 1
ATOM 4392 C CA . ALA A 1 540 ? -18.432 -1.988 18.550 1.00 95.25 540 ALA A CA 1
ATOM 4393 C C . ALA A 1 540 ? -19.395 -1.360 19.552 1.00 95.25 540 ALA A C 1
ATOM 4395 O O . ALA A 1 540 ? -20.608 -1.322 19.322 1.00 95.25 540 ALA A O 1
ATOM 4396 N N . TYR A 1 541 ? -18.848 -0.836 20.642 1.00 95.75 541 TYR A N 1
ATOM 4397 C CA . TYR A 1 541 ? -19.653 -0.314 21.737 1.00 95.75 541 TYR A CA 1
ATOM 4398 C C . TYR A 1 541 ? -19.167 1.057 22.181 1.00 95.75 541 TYR A C 1
ATOM 4400 O O . TYR A 1 541 ? -17.964 1.295 22.239 1.00 95.75 541 TYR A O 1
ATOM 4408 N N . CYS A 1 542 ? -20.111 1.934 22.512 1.00 95.38 542 CYS A N 1
ATOM 4409 C CA . CYS A 1 542 ? -19.856 3.212 23.168 1.00 95.38 542 CYS A CA 1
ATOM 4410 C C . CYS A 1 542 ? -20.633 3.244 24.487 1.00 95.38 542 CYS A C 1
ATOM 4412 O O . CYS A 1 542 ? -21.843 3.023 24.487 1.00 95.38 542 CYS A O 1
ATOM 4414 N N . VAL A 1 543 ? -19.958 3.514 25.598 1.00 95.75 543 VAL A N 1
ATOM 4415 C CA . VAL A 1 543 ? -20.546 3.594 26.938 1.00 95.75 543 VAL A CA 1
ATOM 4416 C C . VAL A 1 543 ? -20.329 5.006 27.470 1.00 95.75 543 VAL A C 1
ATOM 4418 O O . VAL A 1 543 ? -19.192 5.446 27.619 1.00 95.75 543 VAL A O 1
ATOM 4421 N N . HIS A 1 544 ? -21.433 5.703 27.739 1.00 94.75 544 HIS A N 1
ATOM 4422 C CA . HIS A 1 544 ? -21.433 7.133 28.076 1.00 94.75 544 HIS A CA 1
ATOM 4423 C C . HIS A 1 544 ? -21.559 7.446 29.569 1.00 94.75 544 HIS A C 1
ATOM 4425 O O . HIS A 1 544 ? -21.543 8.607 29.958 1.00 94.75 544 HIS A O 1
ATOM 4431 N N . ASP A 1 545 ? -21.713 6.422 30.403 1.00 94.94 545 ASP A N 1
ATOM 4432 C CA . ASP A 1 545 ? -21.837 6.558 31.853 1.00 94.94 545 ASP A CA 1
ATOM 4433 C C . ASP A 1 545 ? -20.536 6.087 32.512 1.00 94.94 545 ASP A C 1
ATOM 4435 O O . ASP A 1 545 ? -20.161 4.924 32.358 1.00 94.94 545 ASP A O 1
ATOM 4439 N N . GLU A 1 546 ? -19.845 6.987 33.216 1.00 95.62 546 GLU A N 1
ATOM 4440 C CA . GLU A 1 546 ? -18.547 6.710 33.844 1.00 95.62 546 GLU A CA 1
ATOM 4441 C C . GLU A 1 546 ? -18.644 5.585 34.884 1.00 95.62 546 GLU A C 1
ATOM 4443 O O . GLU A 1 546 ? -17.803 4.687 34.916 1.00 95.62 546 GLU A O 1
ATOM 4448 N N . SER A 1 547 ? -19.699 5.580 35.706 1.00 94.94 547 SER A N 1
ATOM 4449 C CA . SER A 1 547 ? -19.864 4.565 36.755 1.00 94.94 547 SER A CA 1
ATOM 4450 C C . SER A 1 547 ? -20.066 3.185 36.135 1.00 94.94 547 SER A C 1
ATOM 4452 O O . SER A 1 547 ? -19.442 2.205 36.549 1.00 94.94 547 SER A O 1
ATOM 4454 N N . LEU A 1 548 ? -20.882 3.128 35.078 1.00 94.81 548 LEU A N 1
ATOM 4455 C CA . LEU A 1 548 ? -21.088 1.908 34.308 1.00 94.81 548 LEU A CA 1
ATOM 4456 C C . LEU A 1 548 ? -19.809 1.472 33.585 1.00 94.81 548 LEU A C 1
ATOM 4458 O O . LEU A 1 548 ? -19.524 0.282 33.515 1.00 94.81 548 LEU A O 1
ATOM 4462 N N . ALA A 1 549 ? -19.032 2.416 33.056 1.00 95.94 549 ALA A N 1
ATOM 4463 C CA . ALA A 1 549 ? -17.775 2.146 32.371 1.00 95.94 549 ALA A CA 1
ATOM 4464 C C . ALA A 1 549 ? -16.735 1.505 33.300 1.00 95.94 549 ALA A C 1
ATOM 4466 O O . ALA A 1 549 ? -16.097 0.529 32.907 1.00 95.94 549 ALA A O 1
ATOM 4467 N N . VAL A 1 550 ? -16.602 1.992 34.540 1.00 96.31 550 VAL A N 1
ATOM 4468 C CA . VAL A 1 550 ? -15.710 1.388 35.548 1.00 96.31 550 VAL A CA 1
ATOM 4469 C C . VAL A 1 550 ? -16.147 -0.039 35.882 1.00 96.31 550 VAL A C 1
ATOM 4471 O O . VAL A 1 550 ? -15.310 -0.944 35.894 1.00 96.31 550 VAL A O 1
ATOM 4474 N N . GLN A 1 551 ? -17.446 -0.263 36.111 1.00 95.50 551 GLN A N 1
ATOM 4475 C CA . GLN A 1 551 ? -17.977 -1.608 36.360 1.00 95.50 551 GLN A CA 1
ATOM 4476 C C . GLN A 1 551 ? -17.708 -2.540 35.168 1.00 95.50 551 GLN A C 1
ATOM 4478 O O . GLN A 1 551 ? -17.210 -3.651 35.337 1.00 95.50 551 GLN A O 1
ATOM 4483 N N . ASN A 1 552 ? -17.985 -2.059 33.957 1.00 95.62 552 ASN A N 1
ATOM 4484 C CA . ASN A 1 552 ? -17.775 -2.788 32.714 1.00 95.62 552 ASN A CA 1
ATOM 4485 C C . ASN A 1 552 ? -16.301 -3.184 32.537 1.00 95.62 552 ASN A C 1
ATOM 4487 O O . ASN A 1 552 ? -16.007 -4.338 32.246 1.00 95.62 552 ASN A O 1
ATOM 4491 N N . LEU A 1 553 ? -15.361 -2.268 32.791 1.00 96.25 553 LEU A N 1
ATOM 4492 C CA . LEU A 1 553 ? -13.931 -2.575 32.744 1.00 96.25 553 LEU A CA 1
ATOM 4493 C C . LEU A 1 553 ? -13.514 -3.642 33.760 1.00 96.25 553 LEU A C 1
ATOM 4495 O O . LEU A 1 553 ? -12.700 -4.501 33.430 1.00 96.25 553 LEU A O 1
ATOM 4499 N N . PHE A 1 554 ? -14.073 -3.621 34.971 1.00 96.31 554 PHE A N 1
ATOM 4500 C CA . PHE A 1 554 ? -13.785 -4.638 35.983 1.00 96.31 554 PHE A CA 1
ATOM 4501 C C . PHE A 1 554 ? -14.247 -6.037 35.537 1.00 96.31 554 PHE A C 1
ATOM 4503 O O . PHE A 1 554 ? -13.501 -7.019 35.619 1.00 96.31 554 PHE A O 1
ATOM 4510 N N . GLU A 1 555 ? -15.463 -6.126 34.997 1.00 96.44 555 GLU A N 1
ATOM 4511 C CA . GLU A 1 555 ? -15.990 -7.364 34.418 1.00 96.44 555 GLU A CA 1
ATOM 4512 C C . GLU A 1 555 ? -15.190 -7.797 33.179 1.00 96.44 555 GLU A C 1
ATOM 4514 O O . GLU A 1 555 ? -14.924 -8.986 32.989 1.00 96.44 555 GLU A O 1
ATOM 4519 N N . PHE A 1 556 ? -14.722 -6.839 32.375 1.00 96.81 556 PHE A N 1
ATOM 4520 C CA . PHE A 1 556 ? -13.877 -7.105 31.218 1.00 96.81 556 PHE A CA 1
ATOM 4521 C C . PHE A 1 556 ? -12.510 -7.676 31.611 1.00 96.81 556 PHE A C 1
ATOM 4523 O O . PHE A 1 556 ? -12.049 -8.617 30.971 1.00 96.81 556 PHE A O 1
ATOM 4530 N N . CYS A 1 557 ? -11.872 -7.186 32.680 1.00 97.38 557 CYS A N 1
ATOM 4531 C CA . CYS A 1 557 ? -10.641 -7.789 33.204 1.00 97.38 557 CYS A CA 1
ATOM 4532 C C . CYS A 1 557 ? -10.858 -9.253 33.610 1.00 97.38 557 CYS A C 1
ATOM 4534 O O . CYS A 1 557 ? -10.035 -10.110 33.289 1.00 97.38 557 CYS A O 1
ATOM 4536 N N . SER A 1 558 ? -11.996 -9.560 34.239 1.00 96.88 558 SER A N 1
ATOM 4537 C CA . SER A 1 558 ? -12.364 -10.941 34.582 1.00 96.88 558 SER A CA 1
ATOM 4538 C C . SER A 1 558 ? -12.549 -11.805 33.327 1.00 96.88 558 SER A C 1
ATOM 4540 O O . SER A 1 558 ? -12.049 -12.927 33.258 1.00 96.88 558 SER A O 1
ATOM 4542 N N . PHE A 1 559 ? -13.194 -11.261 32.290 1.00 96.75 559 PHE A N 1
ATOM 4543 C CA . PHE A 1 559 ? -13.308 -11.909 30.983 1.00 96.75 559 PHE A CA 1
ATOM 4544 C C . PHE A 1 559 ? -11.934 -12.168 30.337 1.00 96.75 559 PHE A C 1
ATOM 4546 O O . PHE A 1 559 ? -11.674 -13.272 29.850 1.00 96.75 559 PHE A O 1
ATOM 4553 N N . LEU A 1 560 ? -11.029 -11.183 30.357 1.00 96.94 560 LEU A N 1
ATOM 4554 C CA . LEU A 1 560 ? -9.672 -11.317 29.822 1.00 96.94 560 LEU A CA 1
ATOM 4555 C C . LEU A 1 560 ? -8.852 -12.355 30.584 1.00 96.94 560 LEU A C 1
ATOM 4557 O O . LEU A 1 560 ? -8.139 -13.123 29.945 1.00 96.94 560 LEU A O 1
ATOM 4561 N N . GLN A 1 561 ? -9.001 -12.443 31.906 1.00 97.50 561 GLN A N 1
ATOM 4562 C CA . GLN A 1 561 ? -8.361 -13.470 32.726 1.00 97.50 561 GLN A CA 1
ATOM 4563 C C . GLN A 1 561 ? -8.773 -14.883 32.273 1.00 97.50 561 GLN A C 1
ATOM 4565 O O . GLN A 1 561 ? -7.911 -15.724 32.011 1.00 97.50 561 GLN A O 1
ATOM 4570 N N . THR A 1 562 ? -10.071 -15.136 32.058 1.00 96.69 562 THR A N 1
ATOM 4571 C CA . THR A 1 562 ? -10.555 -16.428 31.528 1.00 96.69 562 THR A CA 1
ATOM 4572 C C . THR A 1 562 ? -10.006 -16.721 30.122 1.00 96.69 562 THR A C 1
ATOM 4574 O O . THR A 1 562 ? -9.644 -17.855 29.788 1.00 96.69 562 THR A O 1
ATOM 4577 N N . ARG A 1 563 ? -9.898 -15.699 29.262 1.00 96.56 563 ARG A N 1
ATOM 4578 C CA . ARG A 1 563 ? -9.270 -15.844 27.935 1.00 96.56 563 ARG A CA 1
ATOM 4579 C C . ARG A 1 563 ? -7.761 -16.087 28.039 1.00 96.56 563 ARG A C 1
ATOM 4581 O O . ARG A 1 563 ? -7.224 -16.866 27.251 1.00 96.56 563 ARG A O 1
ATOM 4588 N N . ALA A 1 564 ? -7.098 -15.511 29.037 1.00 95.62 564 ALA A N 1
ATOM 4589 C CA . ALA A 1 564 ? -5.675 -15.685 29.280 1.00 95.62 564 ALA A CA 1
ATOM 4590 C C . ALA A 1 564 ? -5.312 -17.114 29.667 1.00 95.62 564 ALA A C 1
ATOM 4592 O O . ALA A 1 564 ? -4.368 -17.677 29.108 1.00 95.62 564 ALA A O 1
ATOM 4593 N N . GLU A 1 565 ? -6.113 -17.735 30.527 1.00 96.25 565 GLU A N 1
ATOM 4594 C CA . GLU A 1 565 ? -5.960 -19.139 30.920 1.00 96.25 565 GLU A CA 1
ATOM 4595 C C . GLU A 1 565 ? -6.048 -20.085 29.715 1.00 96.25 565 GLU A C 1
ATOM 4597 O O . GLU A 1 565 ? -5.260 -21.022 29.582 1.00 96.25 565 GLU A O 1
ATOM 4602 N N . THR A 1 566 ? -6.949 -19.788 28.775 1.00 95.69 566 THR A N 1
ATOM 4603 C CA . THR A 1 566 ? -7.104 -20.554 27.526 1.00 95.69 566 THR A CA 1
ATOM 4604 C C . THR A 1 566 ? -6.126 -20.142 26.423 1.00 95.69 566 THR A C 1
ATOM 4606 O O . THR A 1 566 ? -6.140 -20.726 25.338 1.00 95.69 566 THR A O 1
ATOM 4609 N N . ARG A 1 567 ? -5.268 -19.141 26.675 1.00 94.06 567 ARG A N 1
ATOM 4610 C CA . ARG A 1 567 ? -4.384 -18.497 25.684 1.00 94.06 567 ARG A CA 1
ATOM 4611 C C . ARG A 1 567 ? -5.135 -18.020 24.435 1.00 94.06 567 ARG A C 1
ATOM 4613 O O . ARG A 1 567 ? -4.553 -17.920 23.351 1.00 94.06 567 ARG A O 1
ATOM 4620 N N . ALA A 1 568 ? -6.429 -17.743 24.570 1.00 94.12 568 ALA A N 1
ATOM 4621 C CA . ALA A 1 568 ? -7.248 -17.246 23.483 1.00 94.12 568 ALA A CA 1
ATOM 4622 C C . ALA A 1 568 ? -6.836 -15.806 23.173 1.00 94.12 568 ALA A C 1
ATOM 4624 O O . ALA A 1 568 ? -6.775 -14.967 24.062 1.00 94.12 568 ALA A O 1
ATOM 4625 N N . ARG A 1 569 ? -6.586 -15.500 21.899 1.00 93.62 569 ARG A N 1
ATOM 4626 C CA . ARG A 1 569 ? -6.265 -14.141 21.441 1.00 93.62 569 ARG A CA 1
ATOM 4627 C C . ARG A 1 569 ? -7.353 -13.624 20.524 1.00 93.62 569 ARG A C 1
ATOM 4629 O O . ARG A 1 569 ? -7.927 -14.393 19.748 1.00 93.62 569 ARG A O 1
ATOM 4636 N N . THR A 1 570 ? -7.602 -12.320 20.565 1.00 92.31 570 THR A N 1
ATOM 4637 C CA . THR A 1 570 ? -8.446 -11.695 19.548 1.00 92.31 570 THR A CA 1
ATOM 4638 C C . THR A 1 570 ? -7.766 -11.849 18.185 1.00 92.31 570 THR A C 1
ATOM 4640 O O . THR A 1 570 ? -6.572 -11.573 18.026 1.00 92.31 570 THR A O 1
ATOM 4643 N N . PHE A 1 571 ? -8.510 -12.288 17.164 1.00 85.75 571 PHE A N 1
ATOM 4644 C CA . PHE A 1 571 ? -7.967 -12.350 15.798 1.00 85.75 571 PHE A CA 1
ATOM 4645 C C . PHE A 1 571 ? -7.581 -10.952 15.293 1.00 85.75 571 PHE A C 1
ATOM 4647 O O . PHE A 1 571 ? -6.646 -10.784 14.511 1.00 85.75 571 PHE A O 1
ATOM 4654 N N . ARG A 1 572 ? -8.306 -9.934 15.766 1.00 86.69 572 ARG A N 1
ATOM 4655 C CA . ARG A 1 572 ? -8.089 -8.525 15.456 1.00 86.69 572 ARG A CA 1
ATOM 4656 C C . ARG A 1 572 ? -7.928 -7.736 16.722 1.00 86.69 572 ARG A C 1
ATOM 4658 O O . ARG A 1 572 ? -8.647 -8.000 17.671 1.00 86.69 572 ARG A O 1
ATOM 4665 N N . CYS A 1 573 ? -7.083 -6.715 16.662 1.00 92.38 573 CYS A N 1
ATOM 4666 C CA . CYS A 1 573 ? -6.865 -5.869 17.816 1.00 92.38 573 CYS A CA 1
ATOM 4667 C C . CYS A 1 573 ? -8.196 -5.273 18.303 1.00 92.38 573 CYS A C 1
ATOM 4669 O O . CYS A 1 573 ? -8.943 -4.682 17.513 1.00 92.38 573 CYS A O 1
ATOM 4671 N N . LEU A 1 574 ? -8.501 -5.485 19.582 1.00 95.50 574 LEU A N 1
ATOM 4672 C CA . LEU A 1 574 ? -9.635 -4.870 20.260 1.00 95.50 574 LEU A CA 1
ATOM 4673 C C . LEU A 1 574 ? -9.134 -3.617 20.974 1.00 95.50 574 LEU A C 1
ATOM 4675 O O . LEU A 1 574 ? -8.327 -3.714 21.891 1.00 95.50 574 LEU A O 1
ATOM 4679 N N . ASN A 1 575 ? -9.590 -2.450 20.535 1.00 95.56 575 ASN A N 1
ATOM 4680 C CA . ASN A 1 575 ? -9.204 -1.167 21.106 1.00 95.56 575 ASN A CA 1
ATOM 4681 C C . ASN A 1 575 ? -10.148 -0.807 22.256 1.00 95.56 575 ASN A C 1
ATOM 4683 O O . ASN A 1 575 ? -11.343 -0.633 22.043 1.00 95.56 575 ASN A O 1
ATOM 4687 N N . ILE A 1 576 ? -9.616 -0.664 23.456 1.00 96.69 576 ILE A N 1
ATOM 4688 C CA . ILE A 1 576 ? -10.326 -0.166 24.625 1.00 96.69 576 ILE A CA 1
ATOM 4689 C C . ILE A 1 576 ? -9.927 1.292 24.801 1.00 96.69 576 ILE A C 1
ATOM 4691 O O . ILE A 1 576 ? -8.773 1.576 25.111 1.00 96.69 576 ILE A O 1
ATOM 4695 N N . VAL A 1 577 ? -10.854 2.209 24.543 1.00 95.44 577 VAL A N 1
ATOM 4696 C CA . VAL A 1 577 ? -10.597 3.653 24.586 1.00 95.44 577 VAL A CA 1
ATOM 4697 C C . VAL A 1 577 ? -11.289 4.238 25.804 1.00 95.44 577 VAL A C 1
ATOM 4699 O O . VAL A 1 577 ? -12.497 4.077 25.943 1.00 95.44 577 VAL A O 1
ATOM 4702 N N . TRP A 1 578 ? -10.530 4.911 26.659 1.00 95.88 578 TRP A N 1
ATOM 4703 C CA . TRP A 1 578 ? -11.025 5.642 27.816 1.00 95.88 578 TRP A CA 1
ATOM 4704 C C . TRP A 1 578 ? -10.840 7.144 27.602 1.00 95.88 578 TRP A C 1
ATOM 4706 O O . TRP A 1 578 ? -9.713 7.620 27.503 1.00 95.88 578 TRP A O 1
ATOM 4716 N N . ASP A 1 579 ? -11.955 7.857 27.524 1.00 94.25 579 ASP A N 1
ATOM 4717 C CA . ASP A 1 579 ? -12.110 9.287 27.239 1.00 94.25 579 ASP A CA 1
ATOM 4718 C C . ASP A 1 579 ? -13.074 9.930 28.259 1.00 94.25 579 ASP A C 1
ATOM 4720 O O . ASP A 1 579 ? -13.903 10.775 27.924 1.00 94.25 579 ASP A O 1
ATOM 4724 N N . PHE A 1 580 ? -13.029 9.467 29.514 1.00 93.81 580 PHE A N 1
ATOM 4725 C CA . PHE A 1 580 ? -13.655 10.167 30.639 1.00 93.81 580 PHE A CA 1
ATOM 4726 C C . PHE A 1 580 ? -12.641 11.092 31.317 1.00 93.81 580 PHE A C 1
ATOM 4728 O O . PHE A 1 580 ? -11.455 10.754 31.357 1.00 93.81 580 PHE A O 1
ATOM 4735 N N . PRO A 1 581 ? -13.086 12.221 31.906 1.00 91.69 581 PRO A N 1
ATOM 4736 C CA . PRO A 1 581 ? -12.195 13.149 32.597 1.00 91.69 581 PRO A CA 1
ATOM 4737 C C . PRO A 1 581 ? -11.454 12.524 33.773 1.00 91.69 581 PRO A C 1
ATOM 4739 O O . PRO A 1 581 ? -10.350 12.950 34.063 1.00 91.69 581 PRO A O 1
ATOM 4742 N N . LYS A 1 582 ? -12.068 11.551 34.452 1.00 93.44 582 LYS A N 1
ATOM 4743 C CA . LYS A 1 582 ? -11.472 10.848 35.582 1.00 93.44 582 LYS A CA 1
ATOM 4744 C C . LYS A 1 582 ? -10.852 9.538 35.112 1.00 93.44 582 LYS A C 1
ATOM 4746 O O . LYS A 1 582 ? -11.473 8.764 34.380 1.00 93.44 582 LYS A O 1
ATOM 4751 N N . LEU A 1 583 ? -9.630 9.274 35.561 1.00 93.50 583 LEU A N 1
ATOM 4752 C CA . LEU A 1 583 ? -8.916 8.044 35.232 1.00 93.50 583 LEU A CA 1
ATOM 4753 C C . LEU A 1 583 ? -9.572 6.799 35.858 1.00 93.50 583 LEU A C 1
ATOM 4755 O O . LEU A 1 583 ? -10.124 6.878 36.963 1.00 93.50 583 LEU A O 1
ATOM 4759 N N . PRO A 1 584 ? -9.470 5.624 35.203 1.00 95.25 584 PRO A N 1
ATOM 4760 C CA . PRO A 1 584 ? -9.856 4.365 35.824 1.00 95.25 584 PRO A CA 1
ATOM 4761 C C . PRO A 1 584 ? -9.021 4.096 37.085 1.00 95.25 584 PRO A C 1
ATOM 4763 O O . PRO A 1 584 ? -7.882 4.559 37.183 1.00 95.25 584 PRO A O 1
ATOM 4766 N N . PRO A 1 585 ? -9.525 3.288 38.033 1.00 95.25 585 PRO A N 1
ATOM 4767 C CA . PRO A 1 585 ? -8.719 2.802 39.148 1.00 95.25 585 PRO A CA 1
ATOM 4768 C C . PRO A 1 585 ? -7.400 2.175 38.669 1.00 95.25 585 PRO A C 1
ATOM 4770 O O . PRO A 1 585 ? -7.414 1.335 37.767 1.00 95.25 585 PRO A O 1
ATOM 4773 N N . GLN A 1 586 ? -6.277 2.522 39.309 1.00 91.81 586 GLN A N 1
ATOM 4774 C CA . GLN A 1 586 ? -4.936 2.081 38.890 1.00 91.81 586 GLN A CA 1
ATOM 4775 C C . GLN A 1 586 ? -4.827 0.557 38.729 1.00 91.81 586 GLN A C 1
ATOM 4777 O O . GLN A 1 586 ? -4.275 0.080 37.746 1.00 91.81 586 GLN A O 1
ATOM 4782 N N . GLY A 1 587 ? -5.447 -0.220 39.624 1.00 94.00 587 GLY A N 1
ATOM 4783 C CA . GLY A 1 587 ? -5.429 -1.684 39.527 1.00 94.00 587 GLY A CA 1
ATOM 4784 C C . GLY A 1 587 ? -6.069 -2.239 38.245 1.00 94.00 587 GLY A C 1
ATOM 4785 O O . GLY A 1 587 ? -5.662 -3.297 37.777 1.00 94.00 587 GLY A O 1
ATOM 4786 N N . ILE A 1 588 ? -7.034 -1.530 37.646 1.00 95.62 588 ILE A N 1
ATOM 4787 C CA . ILE A 1 588 ? -7.609 -1.897 36.341 1.00 95.62 588 ILE A CA 1
ATOM 4788 C C . ILE A 1 588 ? -6.629 -1.542 35.219 1.00 95.62 588 ILE A C 1
ATOM 4790 O O . ILE A 1 588 ? -6.457 -2.327 34.290 1.00 95.62 588 ILE A O 1
ATOM 4794 N N . ILE A 1 589 ? -5.972 -0.382 35.310 1.00 93.75 589 ILE A N 1
ATOM 4795 C CA . ILE A 1 589 ? -4.969 0.063 34.334 1.00 93.75 589 ILE A CA 1
ATOM 4796 C C . ILE A 1 589 ? -3.810 -0.939 34.254 1.00 93.75 589 ILE A C 1
ATOM 4798 O O . ILE A 1 589 ? -3.423 -1.341 33.153 1.00 93.75 589 ILE A O 1
ATOM 4802 N N . ASP A 1 590 ? -3.301 -1.374 35.406 1.00 92.12 590 ASP A N 1
ATOM 4803 C CA . ASP A 1 590 ? -2.202 -2.336 35.496 1.00 92.12 590 ASP A CA 1
ATOM 4804 C C . ASP A 1 590 ? -2.613 -3.686 34.879 1.00 92.12 590 ASP A C 1
ATOM 4806 O O . ASP A 1 590 ? -1.945 -4.185 33.973 1.00 92.12 590 ASP A O 1
ATOM 4810 N N . GLN A 1 591 ? -3.784 -4.217 35.260 1.00 94.38 591 GLN A N 1
ATOM 4811 C CA . GLN A 1 591 ? -4.314 -5.471 34.703 1.00 94.38 591 GLN A CA 1
ATOM 4812 C C . GLN A 1 591 ? -4.523 -5.405 33.186 1.00 94.38 591 GLN A C 1
ATOM 4814 O O . GLN A 1 591 ? -4.151 -6.328 32.459 1.00 94.38 591 GLN A O 1
ATOM 4819 N N . LEU A 1 592 ? -5.116 -4.321 32.676 1.00 94.69 592 LEU A N 1
ATOM 4820 C CA . LEU A 1 592 ? -5.312 -4.156 31.237 1.00 94.69 592 LEU A CA 1
ATOM 4821 C C . LEU A 1 592 ? -3.975 -4.090 30.509 1.00 94.69 592 LEU A C 1
ATOM 4823 O O . LEU A 1 592 ? -3.845 -4.691 29.443 1.00 94.69 592 LEU A O 1
ATOM 4827 N N . THR A 1 593 ? -2.981 -3.407 31.075 1.00 91.31 593 THR A N 1
ATOM 4828 C CA . THR A 1 593 ? -1.635 -3.323 30.497 1.00 91.31 593 THR A CA 1
ATOM 4829 C C . THR A 1 593 ? -0.998 -4.709 30.388 1.00 91.31 593 THR A C 1
ATOM 4831 O O . THR A 1 593 ? -0.507 -5.060 29.312 1.00 91.31 593 THR A O 1
ATOM 4834 N N . ASP A 1 594 ? -1.117 -5.535 31.430 1.00 92.12 594 ASP A N 1
ATOM 4835 C CA . ASP A 1 594 ? -0.619 -6.915 31.440 1.00 92.12 594 ASP A CA 1
ATOM 4836 C C . ASP A 1 594 ? -1.307 -7.795 30.379 1.00 92.12 594 ASP A C 1
ATOM 4838 O O . ASP A 1 594 ? -0.655 -8.561 29.659 1.00 92.12 594 ASP A O 1
ATOM 4842 N N . PHE A 1 595 ? -2.628 -7.662 30.209 1.00 94.62 595 PHE A N 1
ATOM 4843 C CA . PHE A 1 595 ? -3.366 -8.438 29.205 1.00 94.62 595 PHE A CA 1
ATOM 4844 C C . PHE A 1 595 ? -3.169 -7.948 27.771 1.00 94.62 595 PHE A C 1
ATOM 4846 O O . PHE A 1 595 ? -3.347 -8.731 26.830 1.00 94.62 595 PHE A O 1
ATOM 4853 N N . SER A 1 596 ? -2.824 -6.675 27.577 1.00 91.94 596 SER A N 1
ATOM 4854 C CA . SER A 1 596 ? -2.898 -6.017 26.271 1.00 91.94 596 SER A CA 1
ATOM 4855 C C . SER A 1 596 ? -2.055 -6.737 25.204 1.00 91.94 596 SER A C 1
ATOM 4857 O O . SER A 1 596 ? -2.575 -7.150 24.160 1.00 91.94 596 SER A O 1
ATOM 4859 N N . GLN A 1 597 ? -0.782 -7.024 25.499 1.00 86.88 597 GLN A N 1
ATOM 4860 C CA . GLN A 1 597 ? 0.091 -7.757 24.573 1.00 86.88 597 GLN A CA 1
ATOM 4861 C C . GLN A 1 597 ? -0.325 -9.227 24.414 1.00 86.88 597 GLN A C 1
ATOM 4863 O O . GLN A 1 597 ? -0.325 -9.768 23.305 1.00 86.88 597 GLN A O 1
ATOM 4868 N N . ALA A 1 598 ? -0.696 -9.888 25.514 1.00 91.06 598 ALA A N 1
ATOM 4869 C CA . ALA A 1 598 ? -0.990 -11.316 25.513 1.00 91.06 598 ALA A CA 1
ATOM 4870 C C . ALA A 1 598 ? -2.281 -11.657 24.752 1.00 91.06 598 ALA A C 1
ATOM 4872 O O . ALA A 1 598 ? -2.338 -12.715 24.121 1.00 91.06 598 ALA A O 1
ATOM 4873 N N . MET A 1 599 ? -3.284 -10.771 24.788 1.00 94.31 599 MET A N 1
ATOM 4874 C CA . MET A 1 599 ? -4.631 -10.976 24.233 1.00 94.31 599 MET A CA 1
ATOM 4875 C C . MET A 1 599 ? -4.883 -10.222 22.917 1.00 94.31 599 MET A C 1
ATOM 4877 O O . MET A 1 599 ? -5.970 -10.338 22.341 1.00 94.31 599 MET A O 1
ATOM 4881 N N . ASN A 1 600 ? -3.890 -9.470 22.420 1.00 93.38 600 ASN A N 1
ATOM 4882 C CA . ASN A 1 600 ? -4.032 -8.544 21.289 1.00 93.38 600 ASN A CA 1
ATOM 4883 C C . ASN A 1 600 ? -5.128 -7.486 21.553 1.00 93.38 600 ASN A C 1
ATOM 4885 O O . ASN A 1 600 ? -5.941 -7.158 20.692 1.00 93.38 600 ASN A O 1
ATOM 4889 N N . VAL A 1 601 ? -5.161 -6.955 22.773 1.00 94.88 601 VAL A N 1
ATOM 4890 C CA . VAL A 1 601 ? -6.054 -5.868 23.198 1.00 94.88 601 VAL A CA 1
ATOM 4891 C C . VAL A 1 601 ? -5.211 -4.604 23.297 1.00 94.88 601 VAL A C 1
ATOM 4893 O O . VAL A 1 601 ? -4.095 -4.662 23.788 1.00 94.88 601 VAL A O 1
ATOM 4896 N N . ARG A 1 602 ? -5.694 -3.469 22.794 1.00 93.69 602 ARG A N 1
ATOM 4897 C CA . ARG A 1 602 ? -4.991 -2.188 22.898 1.00 93.69 602 ARG A CA 1
ATOM 4898 C C . ARG A 1 602 ? -5.740 -1.279 23.853 1.00 93.69 602 ARG A C 1
ATOM 4900 O O . ARG A 1 602 ? -6.891 -0.962 23.575 1.00 93.69 602 ARG A O 1
ATOM 4907 N N . PHE A 1 603 ? -5.094 -0.827 24.918 1.00 94.62 603 PHE A N 1
ATOM 4908 C CA . PHE A 1 603 ? -5.666 0.128 25.857 1.00 94.62 603 PHE A CA 1
ATOM 4909 C C . PHE A 1 603 ? -5.206 1.553 25.535 1.00 94.62 603 PHE A C 1
ATOM 4911 O O . PHE A 1 603 ? -4.018 1.815 25.352 1.00 94.62 603 PHE A O 1
ATOM 4918 N N . ILE A 1 604 ? -6.155 2.474 25.401 1.00 92.81 604 ILE A N 1
ATOM 4919 C CA . ILE A 1 604 ? -5.905 3.859 25.012 1.00 92.81 604 ILE A CA 1
ATOM 4920 C C . ILE A 1 604 ? -6.543 4.770 26.049 1.00 92.81 604 ILE A C 1
ATOM 4922 O O . ILE A 1 604 ? -7.765 4.821 26.150 1.00 92.81 604 ILE A O 1
ATOM 4926 N N . LEU A 1 605 ? -5.713 5.492 26.792 1.00 92.94 605 LEU A N 1
ATOM 4927 C CA . LEU A 1 605 ? -6.135 6.503 27.754 1.00 92.94 605 LEU A CA 1
ATOM 4928 C C . LEU A 1 605 ? -6.042 7.883 27.113 1.00 92.94 605 LEU A C 1
ATOM 4930 O O . LEU A 1 605 ? -5.001 8.245 26.563 1.00 92.94 605 LEU A O 1
ATOM 4934 N N . ILE A 1 606 ? -7.116 8.654 27.206 1.00 91.56 606 ILE A N 1
ATOM 4935 C CA . ILE A 1 606 ? -7.167 10.058 26.816 1.00 91.56 606 ILE A CA 1
ATOM 4936 C C . ILE A 1 606 ? -7.250 10.863 28.107 1.00 91.56 606 ILE A C 1
ATOM 4938 O O . ILE A 1 606 ? -8.275 10.864 28.778 1.00 91.56 606 ILE A O 1
ATOM 4942 N N . ALA A 1 607 ? -6.140 11.495 28.482 1.00 88.12 607 ALA A N 1
ATOM 4943 C CA . ALA A 1 607 ? -6.018 12.212 29.747 1.00 88.12 607 ALA A CA 1
ATOM 4944 C C . ALA A 1 607 ? -5.907 13.723 29.518 1.00 88.12 607 ALA A C 1
ATOM 4946 O O . ALA A 1 607 ? -5.298 14.203 28.547 1.00 88.12 607 ALA A O 1
ATOM 4947 N N . SER A 1 608 ? -6.477 14.490 30.448 1.00 85.06 608 SER A N 1
ATOM 4948 C CA . SER A 1 608 ? -6.241 15.930 30.523 1.00 85.06 608 SER A CA 1
ATOM 4949 C C . SER A 1 608 ? -4.791 16.203 30.955 1.00 85.06 608 SER A C 1
ATOM 4951 O O . SER A 1 608 ? -4.156 15.385 31.620 1.00 85.06 608 SER A O 1
ATOM 4953 N N . SER A 1 609 ? -4.223 17.348 30.565 1.00 80.62 609 SER A N 1
ATOM 4954 C CA . SER A 1 609 ? -2.796 17.643 30.790 1.00 80.62 609 SER A CA 1
ATOM 4955 C C . SER A 1 609 ? -2.373 17.628 32.264 1.00 80.62 609 SER A C 1
ATOM 4957 O O . SER A 1 609 ? -1.199 17.420 32.538 1.00 80.62 609 SER A O 1
ATOM 4959 N N . GLY A 1 610 ? -3.304 17.852 33.198 1.00 81.88 610 GLY A N 1
ATOM 4960 C CA . GLY A 1 610 ? -3.015 17.875 34.635 1.00 81.88 610 GLY A CA 1
ATOM 4961 C C . GLY A 1 610 ? -2.885 16.491 35.279 1.00 81.88 610 GLY A C 1
ATOM 4962 O O . GLY A 1 610 ? -2.198 16.356 36.283 1.00 81.88 610 GLY A O 1
ATOM 4963 N N . GLU A 1 611 ? -3.503 15.457 34.708 1.00 77.94 611 GLU A N 1
ATOM 4964 C CA . GLU A 1 611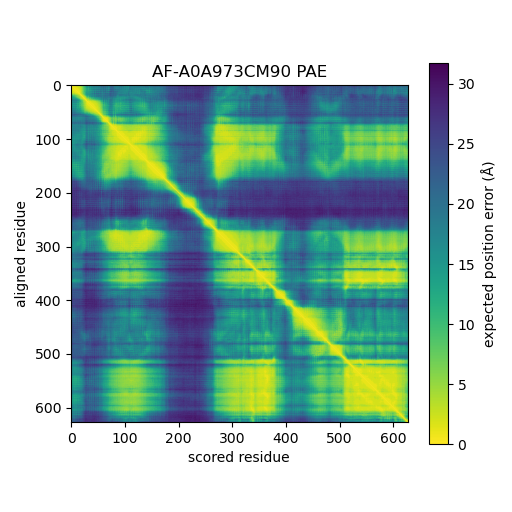 ? -3.479 14.095 35.269 1.00 77.94 611 GLU A CA 1
ATOM 4965 C C . GLU A 1 611 ? -2.315 13.248 34.735 1.00 77.94 611 GLU A C 1
ATOM 4967 O O . GLU A 1 611 ? -2.000 12.186 35.269 1.00 77.94 611 GLU A O 1
ATOM 4972 N N . TYR A 1 612 ? -1.644 13.733 33.690 1.00 74.81 612 TYR A N 1
ATOM 4973 C CA . TYR A 1 612 ? -0.532 13.053 33.032 1.00 74.81 612 TYR A CA 1
ATOM 4974 C C . TYR A 1 612 ? 0.635 12.740 33.982 1.00 74.81 612 TYR A C 1
ATOM 4976 O O . TYR A 1 612 ? 1.179 11.638 33.931 1.00 74.81 612 TYR A O 1
ATOM 4984 N N . GLU A 1 613 ? 0.985 13.669 34.879 1.00 77.88 613 GLU A N 1
ATOM 4985 C CA . GLU A 1 613 ? 2.116 13.505 35.808 1.00 77.88 613 GLU A CA 1
ATOM 4986 C C . GLU A 1 613 ? 1.936 12.304 36.751 1.00 77.88 613 GLU A C 1
ATOM 4988 O O . GLU A 1 613 ? 2.916 11.698 37.182 1.00 77.88 613 GLU A O 1
ATOM 4993 N N . GLN A 1 614 ? 0.688 11.918 37.042 1.00 74.62 614 GLN A N 1
ATOM 4994 C CA . GLN A 1 614 ? 0.392 10.749 37.873 1.00 74.62 614 GLN A CA 1
ATOM 4995 C C . GLN A 1 614 ? 0.590 9.435 37.105 1.00 74.62 614 GLN A C 1
ATOM 4997 O O . GLN A 1 614 ? 1.010 8.439 37.689 1.00 74.62 614 GLN A O 1
ATOM 5002 N N . ILE A 1 615 ? 0.330 9.433 35.793 1.00 73.44 615 ILE A N 1
ATOM 5003 C CA . ILE A 1 615 ? 0.453 8.242 34.940 1.00 73.44 615 ILE A CA 1
ATOM 5004 C C . ILE A 1 615 ? 1.901 8.020 34.498 1.00 73.44 615 ILE A C 1
ATOM 5006 O O . ILE A 1 615 ? 2.301 6.873 34.321 1.00 73.44 615 ILE A O 1
ATOM 5010 N N . GLU A 1 616 ? 2.710 9.070 34.342 1.00 65.56 616 GLU A N 1
ATOM 5011 C CA . GLU A 1 616 ? 4.090 8.977 33.833 1.00 65.56 616 GLU A CA 1
ATOM 5012 C C . GLU A 1 616 ? 5.018 8.106 34.710 1.00 65.56 616 GLU A C 1
ATOM 5014 O O . GLU A 1 616 ? 6.036 7.602 34.239 1.00 65.56 616 GLU A O 1
ATOM 5019 N N . GLN A 1 617 ? 4.639 7.848 35.966 1.00 64.12 617 GLN A N 1
ATOM 5020 C CA . GLN A 1 617 ? 5.338 6.906 36.851 1.00 64.12 617 GLN A CA 1
ATOM 5021 C C . GLN A 1 617 ? 4.985 5.430 36.591 1.00 64.12 617 GLN A C 1
ATOM 5023 O O . GLN A 1 617 ? 5.673 4.534 37.081 1.00 64.12 617 GLN A O 1
ATOM 5028 N N . SER A 1 618 ? 3.927 5.166 35.824 1.00 60.19 618 SER A N 1
ATOM 5029 C CA . SER A 1 618 ? 3.467 3.830 35.443 1.00 60.19 618 SER A CA 1
ATOM 5030 C C . SER A 1 618 ? 3.954 3.459 34.035 1.00 60.19 618 SER A C 1
ATOM 5032 O O . SER A 1 618 ? 4.312 4.309 33.226 1.00 60.19 618 SER A O 1
ATOM 5034 N N . SER A 1 619 ? 4.021 2.163 33.746 1.00 64.50 619 SER A N 1
ATOM 5035 C CA . SER A 1 619 ? 4.744 1.476 32.657 1.00 64.50 619 SER A CA 1
ATOM 5036 C C . SER A 1 619 ? 4.335 1.791 31.196 1.00 64.50 619 SER A C 1
ATOM 5038 O O . SER A 1 619 ? 4.585 0.989 30.290 1.00 64.50 619 SER A O 1
ATOM 5040 N N . PHE A 1 620 ? 3.740 2.951 30.911 1.00 66.69 620 PHE A N 1
ATOM 5041 C CA . PHE A 1 620 ? 3.308 3.353 29.571 1.00 66.69 620 PHE A CA 1
ATOM 5042 C C . PHE A 1 620 ? 4.502 3.623 28.644 1.00 66.69 620 PHE A C 1
ATOM 5044 O O . PHE A 1 620 ? 5.206 4.622 28.752 1.00 66.69 620 PHE A O 1
ATOM 5051 N N . GLN A 1 621 ? 4.713 2.730 27.674 1.00 56.91 621 GLN A N 1
ATOM 5052 C CA . GLN A 1 621 ? 5.893 2.735 26.801 1.00 56.91 621 GLN A CA 1
ATOM 5053 C C . GLN A 1 621 ? 5.955 3.881 25.782 1.00 56.91 621 GLN A C 1
ATOM 5055 O O . GLN A 1 621 ? 6.988 4.058 25.131 1.00 56.91 621 GLN A O 1
ATOM 5060 N N . THR A 1 622 ? 4.875 4.625 25.530 1.00 55.03 622 THR A N 1
ATOM 5061 C CA . THR A 1 622 ? 4.901 5.659 24.485 1.00 55.03 622 THR A CA 1
ATOM 5062 C C . THR A 1 622 ? 3.900 6.774 24.751 1.00 55.03 622 THR A C 1
ATOM 5064 O O . THR A 1 622 ? 2.699 6.628 24.533 1.00 55.03 622 THR A O 1
ATOM 5067 N N . VAL A 1 623 ? 4.429 7.929 25.143 1.00 52.56 623 VAL A N 1
ATOM 5068 C CA . VAL A 1 623 ? 3.718 9.205 25.113 1.00 52.56 623 VAL A CA 1
ATOM 5069 C C . VAL A 1 623 ? 3.948 9.783 23.725 1.00 52.56 623 VAL A C 1
ATOM 5071 O O . VAL A 1 623 ? 4.957 10.436 23.457 1.00 52.56 623 VAL A O 1
ATOM 5074 N N . GLU A 1 624 ? 3.054 9.481 22.783 1.00 53.56 624 GLU A N 1
ATOM 5075 C CA . GLU A 1 624 ? 3.068 10.204 21.514 1.00 53.56 624 GLU A CA 1
ATOM 5076 C C . GLU A 1 624 ? 2.469 11.587 21.805 1.00 53.56 624 GLU A C 1
ATOM 5078 O O . GLU A 1 624 ? 1.253 11.764 21.789 1.00 53.56 624 GLU A O 1
ATOM 5083 N N . GLN A 1 625 ? 3.317 12.582 22.097 1.00 49.25 625 GLN A N 1
ATOM 5084 C CA . GLN A 1 625 ? 2.905 13.978 21.958 1.00 49.25 625 GLN A CA 1
ATOM 5085 C C . GLN A 1 625 ? 2.517 14.161 20.488 1.00 49.25 625 GLN A C 1
ATOM 5087 O O . GLN A 1 625 ? 3.375 14.238 19.606 1.00 49.25 625 GLN A O 1
ATOM 5092 N N . VAL A 1 626 ? 1.212 14.117 20.203 1.00 44.06 626 VAL A N 1
ATOM 5093 C CA . VAL A 1 626 ? 0.672 14.243 18.847 1.00 44.06 626 VAL A CA 1
ATOM 5094 C C . VAL A 1 626 ? 0.809 15.704 18.412 1.00 44.06 626 VAL A C 1
ATOM 5096 O O . VAL A 1 626 ? -0.148 16.480 18.521 1.00 44.06 626 VAL A O 1
ATOM 5099 N N . GLY A 1 627 ? 2.023 16.056 17.982 1.00 33.31 627 GLY A N 1
ATOM 5100 C CA . GLY A 1 627 ? 2.410 17.322 17.357 1.00 33.31 627 GLY A CA 1
ATOM 5101 C C . GLY A 1 627 ? 2.294 17.301 15.842 1.00 33.31 627 GLY A C 1
ATOM 5102 O O . GLY A 1 627 ? 2.627 16.258 15.225 1.00 33.31 627 GLY A O 1
#

Foldseek 3Di:
DVVVVVVVVVVVVVVVVVVPPPPPPPCPDPVNVVVVVVVCVVVVVVVVVVCVVCVPDDDPVVVVVVVCVVVLPPDDPVVNCCVLQPPLLVVLVVLLVQLVVLQVVLVVDPLNLVSLVVSLVSLVVSLVSLVVSLVQLVLADAPVVVVVVSVVVVVVSVVVVVVVVVVVVVVVVVVVVCVVVVVVVVVVVVVVVVPDPDDDDDDDDDPDDPVVVVVVVVVVVVVVVVVVVPDDDDPPVPPDPDDDDPPCVVVVVVVVVVVVVVVVPVPRRRDHDHPVSSVVSNVVSVVSNVSSLVSSVVSVVSSVLVQLVCQLVQQSHPQQALPFFPVSCVVPNHQQEEEAEDPPLQVVLSRQLSCLLNLAFEAAEAQDDSDPDQKRFNDPPCCVVVVVVVVVVVCVVVVNPPVSVVVVVPPPPPVVVVVVVLVVVLVVCCVVPVVVSVVVVVVVVVVVCLVVLCVVCVVVLVVVLCCQLVVVCVSVVVVVPDDPVVNVVSNCVSVVVSVCVSPPPDSSRPRIAGEAEDPDPDDPPDLVVVVVCLLASRHHYYYNDPVVVLVSLVVVLVVLVVCVVVLAARRGEYEYEYHYADDHDVVSVVSSVVSRSSRNYHYYYHYYNVCVVVCVVDDNPDHPPVD

Nearest PDB structures (foldseek):
  5a08-assembly1_B  TM=4.575E-01  e=9.930E+00  Saccharomyces cerevisiae S288C